Protein AF-0000000075740310 (afdb_homodimer)

Radius of gyration: 23.49 Å; Cα contacts (8 Å, |Δi|>4): 1685; chains: 2; bounding box: 53×69×49 Å

pLDDT: mean 91.01, std 8.69, range [57.66, 98.75]

Secondary structure (DSSP, 8-state):
-B-TT-EEEEEEEE---EEEHHHH------HHHHHHH---EEE--SS-HHHHHHHHHHHHHHHSTTTTS----EEEE-S---SBS-HHHHHHHHHT-TTS-EEEEEBTBTHHHHHHHHHHHHHHHSS-SEEEEEEEE--TT-S--EETTEEB--EEEEEEEESS--SEEEEEEEEEE-GGGGGGGB--S-GGGT----HHHHH-SGGGHHHHHHHHHHHHHHHHHHHT--GGGEEEEE-----HHHIIIIIIGGGT--GGGB-HHHHHHH-B-GGGHHHHHHHHHHHTT---TT-EEEEEEEETTTEEEEEEEEE-/-B-TT-EEEEEEEE---EEEHHHH------HHHHHHH---EEE--SS-HHHHHHHHHHHHHHHSTTTTS----EEEE-S---SBS-HHHHHHHHHT-TTS-EEEEEBTBTHHHHHHHHHHHHHHHSS-SEEEEEEEE--TT-S--EETTEEB--EEEEEEEESS--SEEEEEEEEEE-GGGGGGGB--S-GGGT----HHHHH-SGGGHHHHHHHHHHHHHHHHHHHT--GGGEEEEE-----HHHIIIIIIGGGT--GGGB-HHHHHHH-B-GGGHHHHHHHHHHHTT---TT-EEEEEEEETTTEEEEEEEEE-

Organism: Mycobacterium marinum (strain ATCC BAA-535 / M) (NCBI:txid216594)

Sequence (632 aa):
MLLDSIFLNSIGTFLPPRVPFETIKPHLKDEAKEMQVDIESVCVSDKPSYVMGGLAAKEALEKSTHRNEPLSPIVYAEPVCLEHLTPVCYIQRILKQDDSLAFDLDAASDSGLTAIDVVARLLSGGTCANAGLVSAASRILLVDRYQNGAVLGDGAAAVVLSKREGFARLIASNRTSFTDFEFLMRNKGSLEKFEFKHGLDEVGYGPYVGTLSRIVQAAISATLADARISIDDVSHFCPPAVYRLSLEETFIGASGIPFEKTCWSELRKNGHVGACDQILGLAHLFETNQLRPGQFVMLIGGGAGWRFTCLLIQIVMLLDSIFLNSIGTFLPPRVPFETIKPHLKDEAKEMQVDIESVCVSDKPSYVMGGLAAKEALEKSTHRNEPLSPIVYAEPVCLEHLTPVCYIQRILKQDDSLAFDLDAASDSGLTAIDVVARLLSGGTCANAGLVSAASRILLVDRYQNGAVLGDGAAAVVLSKREGFARLIASNRTSFTDFEFLMRNKGSLEKFEFKHGLDEVGYGPYVGTLSRIVQAAISATLADARISIDDVSHFCPPAVYRLSLEETFIGASGIPFEKTCWSELRKNGHVGACDQILGLAHLFETNQLRPGQFVMLIGGGAGWRFTCLLIQIV

Nearest PDB structures (foldseek):
  7vyu-assembly1_B  TM=9.110E-01  e=6.971E-31  Streptomyces sp. Tu 6176
  7eqi-assembly3_E  TM=9.080E-01  e=1.417E-30  Streptomyces antibioticus
  5tt4-assembly1_B  TM=8.668E-01  e=1.329E-30  Streptomyces peucetius
  7eqi-assembly2_D  TM=9.030E-01  e=1.047E-29  Streptomyces antibioticus
  7eqi-assembly4_H  TM=8.929E-01  e=2.271E-29  Streptomyces antibioticus

InterPro domains:
  IPR013747 Beta-ketoacyl-[acyl-carrier-protein] synthase III, C-terminal [PF08541] (224-315)
  IPR013751 Beta-ketoacyl-[acyl-carrier-protein] synthase III, N-terminal [PF08545] (103-173)
  IPR016039 Thiolase-like [G3DSA:3.40.47.10] (5-167)
  IPR016039 Thiolase-like [G3DSA:3.40.47.10] (168-315)
  IPR016039 Thiolase-like [SSF53901] (46-314)

Foldseek 3Di:
DFLPQKWFAFKFKWFADKDAPVVQDDPPVDPVVCQQQLFGTATADPDFFLVQLLRGLVVRLVSGPQVPFAAAPEEEFEADGPPDPFSQCVSCVSSVRNPYNYGYFYPWLQRQQVVVVVRSVCCSPDDGFKHKYKYWFHCNLPDHQDAQWWREHTMMMMTMMGSDDHQKAWGDKFKFADQPCLQQQDAPDDVVSPDRHGNCRVVPCVVPLVVLQVRLLVQVVVRCVSNVHALVQAQAEQEFLTGPNSCCSRHDPVNPHDPVRYLNVVSSRHIGGRNCRRVVSVVVCVVVVVDDAQHKYKYWTARRSSMIMIIIMGGD/DFLPQKWFAFKFKWFADKDAPVVQDDPPVDPVVCQQQLFGTATADPDFFLVQLLRGLVVRLVSGPQVPFAAAPEEEFEADGPPDPFSFCVSCVSSVRNPYNYGYFYPWLQRQQVVVVVRSVCCSPDDGFKHKYKYWFHCNLPDHQDAQFWREHTMMMMTMMGSDDHQKAWGDKFKFADQPCLQQQDAPDDVVSPDRHGNCRVVPCVVPLVVLQVRLLVQVVVRCVSNVHALVQAQAEQEFLTGPNSCCSRHDPVNPHDPVRYLNVVSSRHIGGRNCRRVVSVVVCVVVVVDDAQHKYKYWTARRSSMIMIIIMGGD

Solvent-accessible surface area (backbone atoms only — not comparable to full-atom values): 30256 Å² total; per-residue (Å²): 81,77,44,79,65,36,12,41,43,22,68,14,63,32,72,43,60,69,39,56,34,79,80,64,50,64,90,69,84,51,68,72,57,49,64,36,35,60,56,58,18,25,12,54,52,96,58,58,30,56,58,35,20,38,53,1,35,50,45,7,40,70,64,24,97,56,57,88,53,73,41,29,42,34,36,28,14,31,60,76,64,81,64,31,68,43,49,36,28,50,41,24,42,78,68,69,37,47,85,32,59,63,34,29,32,27,35,25,33,19,8,28,58,48,44,52,52,52,50,51,52,46,32,70,71,46,88,44,58,24,24,36,38,26,11,20,25,50,57,77,75,48,85,69,48,71,49,90,58,31,43,54,14,21,28,15,21,11,37,30,35,20,57,51,92,34,52,23,36,42,49,22,43,27,67,32,46,51,25,89,58,25,72,35,44,31,47,75,37,50,67,60,72,49,36,83,36,35,49,43,69,74,71,46,60,74,90,44,36,67,61,47,21,50,46,43,38,50,15,48,50,52,27,30,58,74,64,70,52,56,78,84,65,46,63,35,36,17,51,63,31,44,14,46,50,55,36,39,57,32,64,25,56,88,54,69,51,61,71,86,38,36,42,52,84,58,31,27,39,33,22,23,20,46,17,17,27,32,57,49,31,48,47,48,37,54,74,69,66,71,66,52,67,72,35,28,37,37,36,40,39,44,20,66,30,46,32,29,34,22,37,35,32,32,30,85,83,78,44,82,63,36,13,41,43,23,67,13,63,31,72,45,60,69,39,55,34,79,79,64,50,64,91,69,85,50,67,71,57,47,65,36,34,60,56,58,18,24,10,53,53,96,58,58,31,56,58,34,20,39,53,0,37,52,44,8,38,71,63,24,96,56,59,88,54,74,41,29,42,34,38,28,14,31,60,75,63,83,64,31,68,41,48,37,29,50,41,25,43,80,67,72,37,47,83,32,58,64,34,30,33,26,36,24,33,21,8,28,58,48,44,50,53,52,51,51,52,46,34,71,71,44,88,45,57,23,25,35,40,27,11,20,25,52,57,78,77,47,84,70,49,71,48,92,57,31,44,54,14,21,27,14,21,12,36,31,36,21,58,52,91,35,52,23,35,42,49,21,44,27,69,34,46,50,27,87,58,23,72,36,43,32,47,73,36,51,69,58,72,49,37,83,35,34,49,42,69,75,70,46,61,73,90,46,36,67,61,47,22,52,47,43,40,50,16,48,50,51,27,29,57,75,64,70,52,56,76,85,64,45,63,35,34,18,51,62,31,44,14,47,51,55,37,39,57,33,63,24,56,90,57,70,50,61,71,87,38,36,42,53,85,57,31,28,38,35,22,23,20,46,17,18,28,32,56,49,32,50,47,48,38,54,74,69,65,71,67,53,67,71,37,28,37,36,36,40,39,45,20,67,31,45,34,27,36,23,37,35,30,32,29,83

Structure (mmCIF, N/CA/C/O backbone):
data_AF-0000000075740310-model_v1
#
loop_
_entity.id
_entity.type
_entity.pdbx_description
1 polymer 'Beta-ketoacyl synthase-like protein'
#
loop_
_atom_site.group_PDB
_atom_site.id
_atom_site.type_symbol
_atom_site.label_atom_id
_atom_site.label_alt_id
_atom_site.label_comp_id
_atom_site.label_asym_id
_atom_site.label_entity_id
_atom_site.label_seq_id
_atom_site.pdbx_PDB_ins_code
_atom_site.Cartn_x
_atom_site.Cartn_y
_atom_site.Cartn_z
_atom_site.occupancy
_atom_site.B_iso_or_equiv
_atom_site.auth_seq_id
_atom_site.auth_comp_id
_atom_site.auth_asym_id
_atom_site.auth_atom_id
_atom_site.pdbx_PDB_model_num
ATOM 1 N N . MET A 1 1 ? -13.703 -15.516 2.471 1 70.81 1 MET A N 1
ATOM 2 C CA . MET A 1 1 ? -14.891 -14.711 2.221 1 70.81 1 MET A CA 1
ATOM 3 C C . MET A 1 1 ? -15.398 -14.914 0.798 1 70.81 1 MET A C 1
ATOM 5 O O . MET A 1 1 ? -14.609 -15.055 -0.135 1 70.81 1 MET A O 1
ATOM 9 N N . LEU A 1 2 ? -16.672 -15 0.823 1 57.66 2 LEU A N 1
ATOM 10 C CA . LEU A 1 2 ? -17.297 -15.055 -0.49 1 57.66 2 LEU A CA 1
ATOM 11 C C . LEU A 1 2 ? -17.375 -13.664 -1.116 1 57.66 2 LEU A C 1
ATOM 13 O O . LEU A 1 2 ? -17.734 -12.695 -0.447 1 57.66 2 LEU A O 1
ATOM 17 N N . LEU A 1 3 ? -16.672 -13.539 -2.189 1 69.81 3 LEU A N 1
ATOM 18 C CA . LEU A 1 3 ? -16.781 -12.305 -2.961 1 69.81 3 LEU A CA 1
ATOM 19 C C . LEU A 1 3 ? -17.766 -12.477 -4.121 1 69.81 3 LEU A C 1
ATOM 21 O O . LEU A 1 3 ? -17.516 -13.258 -5.035 1 69.81 3 LEU A O 1
ATOM 25 N N . ASP A 1 4 ? -18.922 -12.047 -3.904 1 73.38 4 ASP A N 1
ATOM 26 C CA . ASP A 1 4 ? -19.953 -12.25 -4.934 1 73.38 4 ASP A CA 1
ATOM 27 C C . ASP A 1 4 ? -19.859 -11.172 -6.008 1 73.38 4 ASP A C 1
ATOM 29 O O . ASP A 1 4 ? -19.625 -10 -5.703 1 73.38 4 ASP A O 1
ATOM 33 N N . SER A 1 5 ? -19.797 -11.594 -7.262 1 85.06 5 SER A N 1
ATOM 34 C CA . SER A 1 5 ? -20.062 -10.758 -8.43 1 85.06 5 SER A CA 1
ATOM 35 C C . SER A 1 5 ? -18.812 -9.969 -8.836 1 85.06 5 SER A C 1
ATOM 37 O O . SER A 1 5 ? -18.922 -8.812 -9.242 1 85.06 5 SER A O 1
ATOM 39 N N . ILE A 1 6 ? -17.641 -10.5 -8.469 1 96.31 6 ILE A N 1
ATOM 40 C CA . ILE A 1 6 ? -16.422 -9.883 -8.977 1 96.31 6 ILE A CA 1
ATOM 41 C C . ILE A 1 6 ? -15.75 -10.82 -9.977 1 96.31 6 ILE A C 1
ATOM 43 O O . ILE A 1 6 ? -15.625 -12.023 -9.727 1 96.31 6 ILE A O 1
ATOM 47 N N . PHE A 1 7 ? -15.344 -10.25 -11.07 1 97.69 7 PHE A N 1
ATOM 48 C CA . PHE A 1 7 ? -14.75 -11.047 -12.148 1 97.69 7 PHE A CA 1
ATOM 49 C C . PHE A 1 7 ? -13.367 -10.516 -12.508 1 97.69 7 PHE A C 1
ATOM 51 O O . PHE A 1 7 ? -13.094 -9.328 -12.352 1 97.69 7 PHE A O 1
ATOM 58 N N . LEU A 1 8 ? -12.531 -11.445 -12.875 1 98.19 8 LEU A N 1
ATOM 59 C CA . LEU A 1 8 ? -11.375 -11.062 -13.68 1 98.19 8 LEU A CA 1
ATOM 60 C C . LEU A 1 8 ? -11.766 -10.875 -15.141 1 98.19 8 LEU A C 1
ATOM 62 O O . LEU A 1 8 ? -12.242 -11.812 -15.781 1 98.19 8 LEU A O 1
ATOM 66 N N . ASN A 1 9 ? -11.555 -9.695 -15.586 1 98.31 9 ASN A N 1
ATOM 67 C CA . ASN A 1 9 ? -12.008 -9.359 -16.938 1 98.31 9 ASN A CA 1
ATOM 68 C C . ASN A 1 9 ? -10.891 -9.539 -17.953 1 98.31 9 ASN A C 1
ATOM 70 O O . ASN A 1 9 ? -11.125 -10.062 -19.047 1 98.31 9 ASN A O 1
ATOM 74 N N . SER A 1 10 ? -9.75 -9.094 -17.641 1 98.44 10 SER A N 1
ATOM 75 C CA . SER A 1 10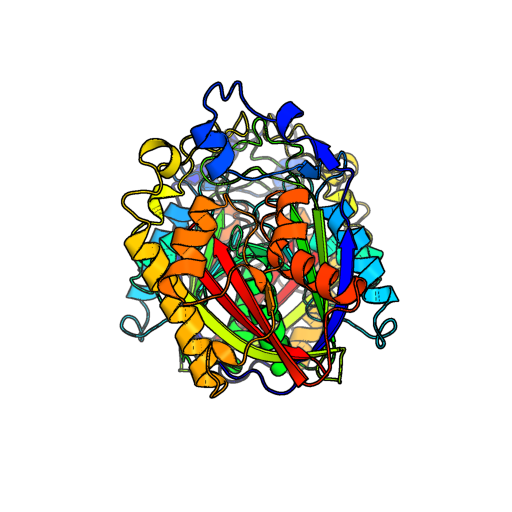 ? -8.609 -9.219 -18.531 1 98.44 10 SER A CA 1
ATOM 76 C C . SER A 1 10 ? -7.297 -9.266 -17.766 1 98.44 10 SER A C 1
ATOM 78 O O . SER A 1 10 ? -7.246 -8.875 -16.594 1 98.44 10 SER A O 1
ATOM 80 N N . ILE A 1 11 ? -6.27 -9.805 -18.453 1 98.44 11 ILE A N 1
ATOM 81 C CA . ILE A 1 11 ? -4.926 -9.898 -17.891 1 98.44 11 ILE A CA 1
ATOM 82 C C . ILE A 1 11 ? -3.904 -9.406 -18.906 1 98.44 11 ILE A C 1
ATOM 84 O O . ILE A 1 11 ? -4.027 -9.68 -20.109 1 98.44 11 ILE A O 1
ATOM 88 N N . GLY A 1 12 ? -3.014 -8.57 -18.438 1 98.69 12 GLY A N 1
ATOM 89 C CA . GLY A 1 12 ? -1.83 -8.18 -19.188 1 98.69 12 GLY A CA 1
ATOM 90 C C . GLY A 1 12 ? -0.534 -8.516 -18.469 1 98.69 12 GLY A C 1
ATOM 91 O O . GLY A 1 12 ? -0.492 -8.555 -17.25 1 98.69 12 GLY A O 1
ATOM 92 N N . THR A 1 13 ? 0.539 -8.844 -19.297 1 98.62 13 THR A N 1
ATOM 93 C CA . THR A 1 13 ? 1.819 -9.195 -18.688 1 98.62 13 THR A CA 1
ATOM 94 C C . THR A 1 13 ? 2.971 -8.531 -19.438 1 98.62 13 THR A C 1
ATOM 96 O O . THR A 1 13 ? 2.807 -8.086 -20.578 1 98.62 13 THR A O 1
ATOM 99 N N . PHE A 1 14 ? 4.012 -8.352 -18.781 1 98.56 14 PHE A N 1
ATOM 100 C CA . PHE A 1 14 ? 5.305 -8.008 -19.359 1 98.56 14 PHE A CA 1
ATOM 101 C C . PHE A 1 14 ? 6.418 -8.844 -18.75 1 98.56 14 PHE A C 1
ATOM 103 O O . PHE A 1 14 ? 6.707 -8.727 -17.562 1 98.56 14 PHE A O 1
ATOM 110 N N . LEU A 1 15 ? 7.023 -9.648 -19.562 1 98.06 15 LEU A N 1
ATOM 111 C CA . LEU A 1 15 ? 8.188 -10.445 -19.188 1 98.06 15 LEU A CA 1
ATOM 112 C C . LEU A 1 15 ? 9.391 -10.094 -20.047 1 98.06 15 LEU A C 1
ATOM 114 O O . LEU A 1 15 ? 9.359 -10.242 -21.266 1 98.06 15 LEU A O 1
ATOM 118 N N . PRO A 1 16 ? 10.43 -9.672 -19.391 1 97.69 16 PRO A N 1
ATOM 119 C CA . PRO A 1 16 ? 11.664 -9.398 -20.125 1 97.69 16 PRO A CA 1
ATOM 120 C C . PRO A 1 16 ? 12.344 -10.664 -20.625 1 97.69 16 PRO A C 1
ATOM 122 O O . PRO A 1 16 ? 11.875 -11.773 -20.375 1 97.69 16 PRO A O 1
ATOM 125 N N . PRO A 1 17 ? 13.469 -10.492 -21.359 1 96.81 17 PRO A N 1
ATOM 126 C CA . PRO A 1 17 ? 14.172 -11.672 -21.859 1 96.81 17 PRO A CA 1
ATOM 127 C C . PRO A 1 17 ? 14.648 -12.594 -20.75 1 96.81 17 PRO A C 1
ATOM 129 O O . PRO A 1 17 ? 14.992 -12.133 -19.656 1 96.81 17 PRO A O 1
ATOM 132 N N . ARG A 1 18 ? 14.68 -13.875 -21.062 1 97 18 ARG A N 1
ATOM 133 C CA . ARG A 1 18 ? 15.133 -14.906 -20.141 1 97 18 ARG A CA 1
ATOM 134 C C . ARG A 1 18 ? 16.625 -15.148 -20.281 1 97 18 ARG A C 1
ATOM 136 O O . ARG A 1 18 ? 17.172 -15.141 -21.391 1 97 18 ARG A O 1
ATOM 143 N N . VAL A 1 19 ? 17.234 -15.297 -19.109 1 95 19 VAL A N 1
ATOM 144 C CA . VAL A 1 19 ? 18.641 -15.703 -19.062 1 95 19 VAL A CA 1
ATOM 145 C C . VAL A 1 19 ? 18.766 -17.078 -18.406 1 95 19 VAL A C 1
ATOM 147 O O . VAL A 1 19 ? 18.062 -17.359 -17.422 1 95 19 VAL A O 1
ATOM 150 N N . PRO A 1 20 ? 19.703 -17.891 -18.922 1 94.12 20 PRO A N 1
ATOM 151 C CA . PRO A 1 20 ? 19.875 -19.219 -18.312 1 94.12 20 PRO A CA 1
ATOM 152 C C . PRO A 1 20 ? 20.297 -19.141 -16.844 1 94.12 20 PRO A C 1
ATOM 154 O O . PRO A 1 20 ? 21.109 -18.281 -16.469 1 94.12 20 PRO A O 1
ATOM 157 N N . PHE A 1 21 ? 19.703 -20.031 -16.078 1 90.62 21 PHE A N 1
ATOM 158 C CA . PHE A 1 21 ? 20.031 -20.094 -14.656 1 90.62 21 PHE A CA 1
ATOM 159 C C . PHE A 1 21 ? 21.531 -20.141 -14.445 1 90.62 21 PHE A C 1
ATOM 161 O O . PHE A 1 21 ? 22.047 -19.531 -13.5 1 90.62 21 PHE A O 1
ATOM 168 N N . GLU A 1 22 ? 22.281 -20.75 -15.258 1 86.31 22 GLU A N 1
ATOM 169 C CA . GLU A 1 22 ? 23.734 -20.953 -15.148 1 86.31 22 GLU A CA 1
ATOM 170 C C . GLU A 1 22 ? 24.453 -19.609 -15.133 1 86.31 22 GLU A C 1
ATOM 172 O O . GLU A 1 22 ? 25.547 -19.5 -14.555 1 86.31 22 GLU A O 1
ATOM 177 N N . THR A 1 23 ? 23.875 -18.609 -15.688 1 84.44 23 THR A N 1
ATOM 178 C CA . THR A 1 23 ? 24.516 -17.297 -15.797 1 84.44 23 THR A CA 1
ATOM 179 C C . THR A 1 23 ? 24.391 -16.531 -14.484 1 84.44 23 THR A C 1
ATOM 181 O O . THR A 1 23 ? 25.141 -15.57 -14.25 1 84.44 23 THR A O 1
ATOM 184 N N . ILE A 1 24 ? 23.391 -16.875 -13.711 1 78.5 24 ILE A N 1
ATOM 185 C CA . ILE A 1 24 ? 23.125 -16.125 -12.492 1 78.5 24 ILE A CA 1
ATOM 186 C C . ILE A 1 24 ? 23.594 -16.922 -11.281 1 78.5 24 ILE A C 1
ATOM 188 O O . ILE A 1 24 ? 23.75 -16.359 -10.188 1 78.5 24 ILE A O 1
ATOM 192 N N . LYS A 1 25 ? 23.781 -18.188 -11.422 1 74 25 LYS A N 1
ATOM 193 C CA . LYS A 1 25 ? 24.062 -19.109 -10.32 1 74 25 LYS A CA 1
ATOM 194 C C . LYS A 1 25 ? 25.422 -18.828 -9.695 1 74 25 LYS A C 1
ATOM 196 O O . LYS A 1 25 ? 26.406 -18.578 -10.414 1 74 25 LYS A O 1
ATOM 201 N N . PRO A 1 26 ? 25.203 -18.656 -8.367 1 66.19 26 PRO A N 1
ATOM 202 C CA . PRO A 1 26 ? 26.562 -18.719 -7.805 1 66.19 26 PRO A CA 1
ATOM 203 C C . PRO A 1 26 ? 27.266 -20.031 -8.102 1 66.19 26 PRO A C 1
ATOM 205 O O . PRO A 1 26 ? 26.641 -20.984 -8.594 1 66.19 26 PRO A O 1
ATOM 208 N N . HIS A 1 27 ? 28.547 -20.062 -7.953 1 59.75 27 HIS A N 1
ATOM 209 C CA . HIS A 1 27 ? 29.344 -21.266 -8.102 1 59.75 27 HIS A CA 1
ATOM 210 C C . HIS A 1 27 ? 28.781 -22.422 -7.277 1 59.75 27 HIS A C 1
ATOM 212 O O . HIS A 1 27 ? 29.328 -22.766 -6.223 1 59.75 27 HIS A O 1
ATOM 218 N N . LEU A 1 28 ? 27.531 -22.562 -7.48 1 61.19 28 LEU A N 1
ATOM 219 C CA . LEU A 1 28 ? 26.906 -23.703 -6.82 1 61.19 28 LEU A CA 1
ATOM 220 C C . LEU A 1 28 ? 27.484 -25.016 -7.336 1 61.19 28 LEU A C 1
ATOM 222 O O . LEU A 1 28 ? 27.391 -25.312 -8.523 1 61.19 28 LEU A O 1
ATOM 226 N N . LYS A 1 29 ? 28.625 -25.469 -6.789 1 59.38 29 LYS A N 1
ATOM 227 C CA . LYS A 1 29 ? 29.359 -26.672 -7.18 1 59.38 29 LYS A CA 1
ATOM 228 C C . LYS A 1 29 ? 28.562 -27.922 -6.84 1 59.38 29 LYS A C 1
ATOM 230 O O . LYS A 1 29 ? 28.953 -29.031 -7.223 1 59.38 29 LYS A O 1
ATOM 235 N N . ASP A 1 30 ? 27.328 -27.781 -6.199 1 66.88 30 ASP A N 1
ATOM 236 C CA . ASP A 1 30 ? 26.719 -29.016 -5.707 1 66.88 30 ASP A CA 1
ATOM 237 C C . ASP A 1 30 ? 25.469 -29.375 -6.52 1 66.88 30 ASP A C 1
ATOM 239 O O . ASP A 1 30 ? 24.516 -28.594 -6.57 1 66.88 30 ASP A O 1
ATOM 243 N N . GLU A 1 31 ? 25.469 -30.5 -7.219 1 64.62 31 GLU A N 1
ATOM 244 C CA . GLU A 1 31 ? 24.406 -31.047 -8.055 1 64.62 31 GLU A CA 1
ATOM 245 C C . GLU A 1 31 ? 23.109 -31.234 -7.25 1 64.62 31 GLU A C 1
ATOM 247 O O . GLU A 1 31 ? 22.016 -31 -7.766 1 64.62 31 GLU A O 1
ATOM 252 N N . ALA A 1 32 ? 23.203 -31.656 -6.109 1 69.69 32 ALA A N 1
ATOM 253 C CA . ALA A 1 32 ? 22.047 -31.875 -5.254 1 69.69 32 ALA A CA 1
ATOM 254 C C . ALA A 1 32 ? 21.281 -30.578 -5.016 1 69.69 32 ALA A C 1
ATOM 256 O O . ALA A 1 32 ? 20.047 -30.562 -5.027 1 69.69 32 ALA A O 1
ATOM 257 N N . LYS A 1 33 ? 21.938 -29.625 -4.914 1 76.31 33 LYS A N 1
ATOM 258 C CA . LYS A 1 33 ? 21.312 -28.312 -4.703 1 76.31 33 LYS A CA 1
ATOM 259 C C . LYS A 1 33 ? 20.625 -27.828 -5.973 1 76.31 33 LYS A C 1
ATOM 261 O O . LYS A 1 33 ? 19.562 -27.203 -5.902 1 76.31 33 LYS A O 1
ATOM 266 N N . GLU A 1 34 ? 21.172 -28.25 -7.008 1 76.31 34 GLU A N 1
ATOM 267 C CA . GLU A 1 34 ? 20.578 -27.844 -8.273 1 76.31 34 GLU A CA 1
ATOM 268 C C . GLU A 1 34 ? 19.203 -28.484 -8.484 1 76.31 34 GLU A C 1
ATOM 270 O O . GLU A 1 34 ? 18.297 -27.859 -9 1 76.31 34 GLU A O 1
ATOM 275 N N . MET A 1 35 ? 19.125 -29.688 -8.117 1 75.69 35 MET A N 1
ATOM 276 C CA . MET A 1 35 ? 17.859 -30.391 -8.242 1 75.69 35 MET A CA 1
ATOM 277 C C . MET A 1 35 ? 16.812 -29.797 -7.297 1 75.69 35 MET A C 1
ATOM 279 O O . MET A 1 35 ? 15.625 -29.781 -7.621 1 75.69 35 MET A O 1
ATOM 283 N N . GLN A 1 36 ? 17.25 -29.328 -6.27 1 83.5 36 GLN A N 1
ATOM 284 C CA . GLN A 1 36 ? 16.344 -28.719 -5.293 1 83.5 36 GLN A CA 1
ATOM 285 C C . GLN A 1 36 ? 15.859 -27.359 -5.766 1 83.5 36 GLN A C 1
ATOM 287 O O . GLN A 1 36 ? 14.734 -26.953 -5.453 1 83.5 36 GLN A O 1
ATOM 292 N N . VAL A 1 37 ? 16.594 -26.75 -6.547 1 86.75 37 VAL A N 1
ATOM 293 C CA . VAL A 1 37 ? 16.25 -25.438 -7.074 1 86.75 37 VAL A CA 1
ATOM 294 C C . VAL A 1 37 ? 15.336 -25.578 -8.289 1 86.75 37 VAL A C 1
ATOM 296 O O . VAL A 1 37 ? 14.242 -25 -8.32 1 86.75 37 VAL A O 1
ATOM 299 N N . ASP A 1 38 ? 15.695 -26.391 -9.375 1 91.94 38 ASP A N 1
ATOM 300 C CA . ASP A 1 38 ? 14.961 -26.75 -10.586 1 91.94 38 ASP A CA 1
ATOM 301 C C . ASP A 1 38 ? 14.5 -25.516 -11.336 1 91.94 38 ASP A C 1
ATOM 303 O O . ASP A 1 38 ? 13.352 -25.438 -11.773 1 91.94 38 ASP A O 1
ATOM 307 N N . ILE A 1 39 ? 15.305 -24.516 -11.359 1 92.69 39 ILE A N 1
ATOM 308 C CA . ILE A 1 39 ? 15.055 -23.312 -12.156 1 92.69 39 ILE A CA 1
ATOM 309 C C . ILE A 1 39 ? 15.82 -23.406 -13.469 1 92.69 39 ILE A C 1
ATOM 311 O O . ILE A 1 39 ? 17 -23.75 -13.492 1 92.69 39 ILE A O 1
ATOM 315 N N . GLU A 1 40 ? 15.109 -23.109 -14.484 1 93.94 40 GLU A N 1
ATOM 316 C CA . GLU A 1 40 ? 15.695 -23.219 -15.82 1 93.94 40 GLU A CA 1
ATOM 317 C C . GLU A 1 40 ? 16.281 -21.875 -16.266 1 93.94 40 GLU A C 1
ATOM 319 O O . GLU A 1 40 ? 17.375 -21.844 -16.828 1 93.94 40 GLU A O 1
ATOM 324 N N . SER A 1 41 ? 15.555 -20.859 -16.109 1 95.81 41 SER A N 1
ATOM 325 C CA . SER A 1 41 ? 15.953 -19.516 -16.531 1 95.81 41 SER A CA 1
ATOM 326 C C . SER A 1 41 ? 15.312 -18.453 -15.633 1 95.81 41 SER A C 1
ATOM 328 O O . SER A 1 41 ? 14.492 -18.766 -14.773 1 95.81 41 SER A O 1
ATOM 330 N N . VAL A 1 42 ? 15.773 -17.234 -15.844 1 95.5 42 VAL A N 1
ATOM 331 C CA . VAL A 1 42 ? 15.273 -16.109 -15.078 1 95.5 42 VAL A CA 1
ATOM 332 C C . VAL A 1 42 ? 15.055 -14.906 -15.992 1 95.5 42 VAL A C 1
ATOM 334 O O . VAL A 1 42 ? 15.898 -14.617 -16.844 1 95.5 42 VAL A O 1
ATOM 337 N N . CYS A 1 43 ? 13.875 -14.289 -15.844 1 97 43 CYS A N 1
ATOM 338 C CA . CYS A 1 43 ? 13.625 -13.062 -16.594 1 97 43 CYS A CA 1
ATOM 339 C C . CYS A 1 43 ? 14.414 -11.898 -16.016 1 97 43 CYS A C 1
ATOM 341 O O . CYS A 1 43 ? 14.328 -11.609 -14.82 1 97 43 CYS A O 1
ATOM 343 N N . VAL A 1 44 ? 15.148 -11.195 -16.891 1 95.12 44 VAL A N 1
ATOM 344 C CA . VAL A 1 44 ? 16 -10.102 -16.453 1 95.12 44 VAL A CA 1
ATOM 345 C C . VAL A 1 44 ? 15.719 -8.852 -17.281 1 95.12 44 VAL A C 1
ATOM 347 O O . VAL A 1 44 ? 15.766 -8.891 -18.516 1 95.12 44 VAL A O 1
ATOM 350 N N . SER A 1 45 ? 15.453 -7.77 -16.547 1 94.38 45 SER A N 1
ATOM 351 C CA . SER A 1 45 ? 15.047 -6.551 -17.234 1 94.38 45 SER A CA 1
ATOM 352 C C . SER A 1 45 ? 16.078 -5.445 -17.062 1 94.38 45 SER A C 1
ATOM 354 O O . SER A 1 45 ? 16.875 -5.469 -16.109 1 94.38 45 SER A O 1
ATOM 356 N N . ASP A 1 46 ? 16.062 -4.504 -18.016 1 91.69 46 ASP A N 1
ATOM 357 C CA . ASP A 1 46 ? 16.797 -3.256 -17.875 1 91.69 46 ASP A CA 1
ATOM 358 C C . ASP A 1 46 ? 15.859 -2.096 -17.547 1 91.69 46 ASP A C 1
ATOM 360 O O . ASP A 1 46 ? 16.297 -0.949 -17.438 1 91.69 46 ASP A O 1
ATOM 364 N N . LYS A 1 47 ? 14.57 -2.396 -17.328 1 91.5 47 LYS A N 1
ATOM 365 C CA . LYS A 1 47 ? 13.555 -1.386 -17.047 1 91.5 47 LYS A CA 1
ATOM 366 C C . LYS A 1 47 ? 13.164 -1.397 -15.578 1 91.5 47 LYS A C 1
ATOM 368 O O . LYS A 1 47 ? 13.102 -2.459 -14.953 1 91.5 47 LYS A O 1
ATOM 373 N N . PRO A 1 48 ? 12.844 -0.216 -15.055 1 92 48 PRO A N 1
ATOM 374 C CA . PRO A 1 48 ? 12.281 -0.212 -13.695 1 92 48 PRO A CA 1
ATOM 375 C C . PRO A 1 48 ? 10.906 -0.865 -13.625 1 92 48 PRO A C 1
ATOM 377 O O . PRO A 1 48 ? 10.234 -1.013 -14.648 1 92 48 PRO A O 1
ATOM 380 N N . SER A 1 49 ? 10.578 -1.241 -12.477 1 94.12 49 SER A N 1
ATOM 381 C CA . SER A 1 49 ? 9.352 -2.004 -12.258 1 94.12 49 SER A CA 1
ATOM 382 C C . SER A 1 49 ? 8.125 -1.228 -12.734 1 94.12 49 SER A C 1
ATOM 384 O O . SER A 1 49 ? 7.207 -1.803 -13.32 1 94.12 49 SER A O 1
ATOM 386 N N . TYR A 1 50 ? 8.047 0.09 -12.492 1 94.62 50 TYR A N 1
ATOM 387 C CA . TYR A 1 50 ? 6.844 0.849 -12.82 1 94.62 50 TYR A CA 1
ATOM 388 C C . TYR A 1 50 ? 6.648 0.931 -14.336 1 94.62 50 TYR A C 1
ATOM 390 O O . TYR A 1 50 ? 5.516 0.976 -14.812 1 94.62 50 TYR A O 1
ATOM 398 N N . VAL A 1 51 ? 7.746 0.906 -15.094 1 95.75 51 VAL A N 1
ATOM 399 C CA . VAL A 1 51 ? 7.648 0.905 -16.547 1 95.75 51 VAL A CA 1
ATOM 400 C C . VAL A 1 51 ? 7.082 -0.429 -17.031 1 95.75 51 VAL A C 1
ATOM 402 O O . VAL A 1 51 ? 6.172 -0.462 -17.859 1 95.75 51 VAL A O 1
ATOM 405 N N . MET A 1 52 ? 7.598 -1.522 -16.469 1 97.5 52 MET A N 1
ATOM 406 C CA . MET A 1 52 ? 7.062 -2.836 -16.812 1 97.5 52 MET A CA 1
ATOM 407 C C . MET A 1 52 ? 5.594 -2.945 -16.422 1 97.5 52 MET A C 1
ATOM 409 O O . MET A 1 52 ? 4.785 -3.49 -17.188 1 97.5 52 MET A O 1
ATOM 413 N N . GLY A 1 53 ? 5.316 -2.428 -15.25 1 98 53 GLY A N 1
ATOM 414 C CA . GLY A 1 53 ? 3.932 -2.4 -14.805 1 98 53 GLY A CA 1
ATOM 415 C C . GLY A 1 53 ? 3.016 -1.64 -15.75 1 98 53 GLY A C 1
ATOM 416 O O . GLY A 1 53 ? 1.894 -2.074 -16.016 1 98 53 GLY A O 1
ATOM 417 N N . GLY A 1 54 ? 3.512 -0.477 -16.234 1 97.88 54 GLY A N 1
ATOM 418 C CA . GLY A 1 54 ? 2.74 0.301 -17.188 1 97.88 54 GLY A CA 1
ATOM 419 C C . GLY A 1 54 ? 2.443 -0.454 -18.469 1 97.88 54 GLY A C 1
ATOM 420 O O . GLY A 1 54 ? 1.33 -0.382 -19 1 97.88 54 GLY A O 1
ATOM 421 N N . LEU A 1 55 ? 3.406 -1.165 -18.938 1 98.5 55 LEU A N 1
ATOM 422 C CA . LEU A 1 55 ? 3.238 -1.95 -20.156 1 98.5 55 LEU A CA 1
ATOM 423 C C . LEU A 1 55 ? 2.219 -3.064 -19.953 1 98.5 55 LEU A C 1
ATOM 425 O O . LEU A 1 55 ? 1.357 -3.291 -20.812 1 98.5 55 LEU A O 1
ATOM 429 N N . ALA A 1 56 ? 2.299 -3.742 -18.844 1 98.75 56 ALA A N 1
ATOM 430 C CA . ALA A 1 56 ? 1.329 -4.785 -18.516 1 98.75 56 ALA A CA 1
ATOM 431 C C . ALA A 1 56 ? -0.074 -4.203 -18.375 1 98.75 56 ALA A C 1
ATOM 433 O O . ALA A 1 56 ? -1.051 -4.797 -18.828 1 98.75 56 ALA A O 1
ATOM 434 N N . ALA A 1 57 ? -0.164 -3.07 -17.734 1 98.62 57 ALA A N 1
ATOM 435 C CA . ALA A 1 57 ? -1.448 -2.41 -17.516 1 98.62 57 ALA A CA 1
ATOM 436 C C . ALA A 1 57 ? -2.098 -2.016 -18.844 1 98.62 57 ALA A C 1
ATOM 438 O O . ALA A 1 57 ? -3.303 -2.193 -19.031 1 98.62 57 ALA A O 1
ATOM 439 N N . LYS A 1 58 ? -1.31 -1.468 -19.703 1 98.44 58 LYS A N 1
ATOM 440 C CA . LYS A 1 58 ? -1.821 -1.097 -21.016 1 98.44 58 LYS A CA 1
ATOM 441 C C . LYS A 1 58 ? -2.371 -2.312 -21.75 1 98.44 58 LYS A C 1
ATOM 443 O O . LYS A 1 58 ? -3.436 -2.24 -22.375 1 98.44 58 LYS A O 1
ATOM 448 N N . GLU A 1 59 ? -1.646 -3.373 -21.688 1 98.69 59 GLU A N 1
ATOM 449 C CA . GLU A 1 59 ? -2.098 -4.59 -22.344 1 98.69 59 GLU A CA 1
ATOM 450 C C . GLU A 1 59 ? -3.41 -5.09 -21.75 1 98.69 59 GLU A C 1
ATOM 452 O O . GLU A 1 59 ? -4.328 -5.465 -22.484 1 98.69 59 GLU A O 1
ATOM 457 N N . ALA A 1 60 ? -3.477 -5.148 -20.453 1 98.56 60 ALA A N 1
ATOM 458 C CA . ALA A 1 60 ? -4.695 -5.602 -19.781 1 98.56 60 ALA A CA 1
ATOM 459 C C . ALA A 1 60 ? -5.895 -4.75 -20.203 1 98.56 60 ALA A C 1
ATOM 461 O O . ALA A 1 60 ? -6.969 -5.281 -20.484 1 98.56 60 ALA A O 1
ATOM 462 N N . LEU A 1 61 ? -5.652 -3.441 -20.172 1 98.25 61 LEU A N 1
ATOM 463 C CA . LEU A 1 61 ? -6.746 -2.535 -20.516 1 98.25 61 LEU A CA 1
ATOM 464 C C . LEU A 1 61 ? -7.172 -2.715 -21.969 1 98.25 61 LEU A C 1
ATOM 466 O O . LEU A 1 61 ? -8.367 -2.701 -22.266 1 98.25 61 LEU A O 1
ATOM 470 N N . GLU A 1 62 ? -6.223 -2.873 -22.859 1 97.94 62 GLU A N 1
ATOM 471 C CA . GLU A 1 62 ? -6.516 -3.084 -24.266 1 97.94 62 GLU A CA 1
ATOM 472 C C . GLU A 1 62 ? -7.332 -4.355 -24.484 1 97.94 62 GLU A C 1
ATOM 474 O O . GLU A 1 62 ? -8.195 -4.406 -25.359 1 97.94 62 GLU A O 1
ATOM 479 N N . LYS A 1 63 ? -7.105 -5.355 -23.688 1 97.75 63 LYS A N 1
ATOM 480 C CA . LYS A 1 63 ? -7.789 -6.641 -23.797 1 97.75 63 LYS A CA 1
ATOM 481 C C . LYS A 1 63 ? -9.148 -6.605 -23.109 1 97.75 63 LYS A C 1
ATOM 483 O O . LYS A 1 63 ? -9.984 -7.488 -23.312 1 97.75 63 LYS A O 1
ATOM 488 N N . SER A 1 64 ? -9.352 -5.613 -22.312 1 97.81 64 SER A N 1
ATOM 489 C CA . SER A 1 64 ? -10.555 -5.543 -21.5 1 97.81 64 SER A CA 1
ATOM 490 C C . SER A 1 64 ? -11.773 -5.168 -22.328 1 97.81 64 SER A C 1
ATOM 492 O O . SER A 1 64 ? -11.688 -4.316 -23.219 1 97.81 64 SER A O 1
ATOM 494 N N . THR A 1 65 ? -12.938 -5.68 -22.047 1 97.12 65 THR A N 1
ATOM 495 C CA . THR A 1 65 ? -14.195 -5.301 -22.672 1 97.12 65 THR A CA 1
ATOM 496 C C . THR A 1 65 ? -14.68 -3.951 -22.156 1 97.12 65 THR A C 1
ATOM 498 O O . THR A 1 65 ? -15.648 -3.389 -22.656 1 97.12 65 THR A O 1
ATOM 501 N N . HIS A 1 66 ? -13.969 -3.404 -21.172 1 95.81 66 HIS A N 1
ATOM 502 C CA . HIS A 1 66 ? -14.344 -2.139 -20.547 1 95.81 66 HIS A CA 1
ATOM 503 C C . HIS A 1 66 ? -13.258 -1.087 -20.75 1 95.81 66 HIS A C 1
ATOM 505 O O . HIS A 1 66 ? -13.062 -0.213 -19.906 1 95.81 66 HIS A O 1
ATOM 511 N N . ARG A 1 67 ? -12.539 -1.181 -21.812 1 94.06 67 ARG A N 1
ATOM 512 C CA . ARG A 1 67 ? -11.312 -0.425 -22.016 1 94.06 67 ARG A CA 1
ATOM 513 C C . ARG A 1 67 ? -11.586 1.074 -22.047 1 94.06 67 ARG A C 1
ATOM 515 O O . ARG A 1 67 ? -10.688 1.88 -21.797 1 94.06 67 ARG A O 1
ATOM 522 N N . ASN A 1 68 ? -12.828 1.482 -22.219 1 95.06 68 ASN A N 1
ATOM 523 C CA . ASN A 1 68 ? -13.141 2.904 -22.297 1 95.06 68 ASN A CA 1
ATOM 524 C C . ASN A 1 68 ? -13.875 3.393 -21.062 1 95.06 68 ASN A C 1
ATOM 526 O O . ASN A 1 68 ? -14.43 4.496 -21.062 1 95.06 68 ASN A O 1
ATOM 530 N N . GLU A 1 69 ? -13.867 2.623 -20.078 1 96.56 69 GLU A N 1
ATOM 531 C CA . GLU A 1 69 ? -14.578 2.967 -18.844 1 96.56 69 GLU A CA 1
ATOM 532 C C . GLU A 1 69 ? -13.609 3.316 -17.719 1 96.56 69 GLU A C 1
ATOM 534 O O . GLU A 1 69 ? -12.445 2.912 -17.75 1 96.56 69 GLU A O 1
ATOM 539 N N . PRO A 1 70 ? -14.078 4.035 -16.719 1 96.06 70 PRO A N 1
ATOM 540 C CA . PRO A 1 70 ? -13.227 4.371 -15.578 1 96.06 70 PRO A CA 1
ATOM 541 C C . PRO A 1 70 ? -12.844 3.146 -14.75 1 96.06 70 PRO A C 1
ATOM 543 O O . PRO A 1 70 ? -13.641 2.223 -14.594 1 96.06 70 PRO A O 1
ATOM 546 N N . LEU A 1 71 ? -11.648 3.205 -14.258 1 97 71 LEU A N 1
ATOM 547 C CA . LEU A 1 71 ? -11.156 2.217 -13.305 1 97 71 LEU A CA 1
ATOM 548 C C . LEU A 1 71 ? -10.977 2.834 -11.922 1 97 71 LEU A C 1
ATOM 550 O O . LEU A 1 71 ? -10.289 3.85 -11.773 1 97 71 LEU A O 1
ATOM 554 N N . SER A 1 72 ? -11.562 2.213 -10.93 1 96.06 72 SER A N 1
ATOM 555 C CA . SER A 1 72 ? -11.375 2.607 -9.539 1 96.06 72 SER A CA 1
ATOM 556 C C . SER A 1 72 ? -11.805 1.499 -8.586 1 96.06 72 SER A C 1
ATOM 558 O O . SER A 1 72 ? -12.922 0.988 -8.688 1 96.06 72 SER A O 1
ATOM 560 N N . PRO A 1 73 ? -10.891 1.135 -7.812 1 96.75 73 PRO A N 1
ATOM 561 C CA . PRO A 1 73 ? -9.547 1.672 -7.555 1 96.75 73 PRO A CA 1
ATOM 562 C C . PRO A 1 73 ? -8.5 1.136 -8.531 1 96.75 73 PRO A C 1
ATOM 564 O O . PRO A 1 73 ? -8.758 0.156 -9.234 1 96.75 73 PRO A O 1
ATOM 567 N N . ILE A 1 74 ? -7.406 1.793 -8.625 1 97.56 74 ILE A N 1
ATOM 568 C CA . ILE A 1 74 ? -6.191 1.3 -9.258 1 97.56 74 ILE A CA 1
ATOM 569 C C . ILE A 1 74 ? -5.102 1.101 -8.211 1 97.56 74 ILE A C 1
ATOM 571 O O . ILE A 1 74 ? -4.691 2.053 -7.543 1 97.56 74 ILE A O 1
ATOM 575 N N . VAL A 1 75 ? -4.645 -0.129 -8.086 1 98 75 VAL A N 1
ATOM 576 C CA . VAL A 1 75 ? -3.654 -0.459 -7.066 1 98 75 VAL A CA 1
ATOM 577 C C . VAL A 1 75 ? -2.375 -0.964 -7.73 1 98 75 VAL A C 1
ATOM 579 O O . VAL A 1 75 ? -2.43 -1.778 -8.656 1 98 75 VAL A O 1
ATOM 582 N N . TYR A 1 76 ? -1.263 -0.412 -7.367 1 97.62 76 TYR A N 1
ATOM 583 C CA . TYR A 1 76 ? 0.053 -0.9 -7.762 1 97.62 76 TYR A CA 1
ATOM 584 C C . TYR A 1 76 ? 0.682 -1.736 -6.652 1 97.62 76 TYR A C 1
ATOM 586 O O . TYR A 1 76 ? 1.003 -1.217 -5.582 1 97.62 76 TYR A O 1
ATOM 594 N N . ALA A 1 77 ? 0.871 -3.033 -6.914 1 97 77 ALA A N 1
ATOM 595 C CA . ALA A 1 77 ? 1.315 -3.984 -5.898 1 97 77 ALA A CA 1
ATOM 596 C C . ALA A 1 77 ? 2.775 -4.371 -6.109 1 97 77 ALA A C 1
ATOM 598 O O . ALA A 1 77 ? 3.098 -5.117 -7.039 1 97 77 ALA A O 1
ATOM 599 N N . GLU A 1 78 ? 3.639 -3.943 -5.242 1 92.62 78 GLU A N 1
ATOM 600 C CA . GLU A 1 78 ? 5.062 -4.254 -5.262 1 92.62 78 GLU A CA 1
ATOM 601 C C . GLU A 1 78 ? 5.688 -4.066 -3.881 1 92.62 78 GLU A C 1
ATOM 603 O O . GLU A 1 78 ? 5.336 -3.135 -3.156 1 92.62 78 GLU A O 1
ATOM 608 N N . PRO A 1 79 ? 6.656 -4.914 -3.555 1 79.69 79 PRO A N 1
ATOM 609 C CA . PRO A 1 79 ? 7.309 -4.73 -2.256 1 79.69 79 PRO A CA 1
ATOM 610 C C . PRO A 1 79 ? 8.07 -3.41 -2.158 1 79.69 79 PRO A C 1
ATOM 612 O O . PRO A 1 79 ? 7.992 -2.721 -1.14 1 79.69 79 PRO A O 1
ATOM 615 N N . VAL A 1 80 ? 8.875 -3.072 -3.188 1 75.75 80 VAL A N 1
ATOM 616 C CA . VAL A 1 80 ? 9.672 -1.855 -3.076 1 75.75 80 VAL A CA 1
ATOM 617 C C . VAL A 1 80 ? 9.906 -1.261 -4.465 1 75.75 80 VAL A C 1
ATOM 619 O O . VAL A 1 80 ? 10.289 -1.972 -5.395 1 75.75 80 VAL A O 1
ATOM 622 N N . CYS A 1 81 ? 9.555 -0.033 -4.594 1 78.62 81 CYS A N 1
ATOM 623 C CA . CYS A 1 81 ? 9.914 0.73 -5.785 1 78.62 81 CYS A CA 1
ATOM 624 C C . CYS A 1 81 ? 10.695 1.987 -5.41 1 78.62 81 CYS A C 1
ATOM 626 O O . CYS A 1 81 ? 10.125 2.932 -4.859 1 78.62 81 CYS A O 1
ATOM 628 N N . LEU A 1 82 ? 11.945 1.992 -5.688 1 76.12 82 LEU A N 1
ATOM 629 C CA . LEU A 1 82 ? 12.758 3.135 -5.281 1 76.12 82 LEU A CA 1
ATOM 630 C C . LEU A 1 82 ? 12.945 4.109 -6.438 1 76.12 82 LEU A C 1
ATOM 632 O O . LEU A 1 82 ? 13.312 5.266 -6.23 1 76.12 82 LEU A O 1
ATOM 636 N N . GLU A 1 83 ? 12.609 3.643 -7.625 1 78.94 83 GLU A N 1
ATOM 637 C CA . GLU A 1 83 ? 12.828 4.461 -8.812 1 78.94 83 GLU A CA 1
ATOM 638 C C . GLU A 1 83 ? 11.742 5.523 -8.961 1 78.94 83 GLU A C 1
ATOM 640 O O . GLU A 1 83 ? 11.922 6.508 -9.68 1 78.94 83 GLU A O 1
ATOM 645 N N . HIS A 1 84 ? 10.68 5.254 -8.328 1 80.12 84 HIS A N 1
ATOM 646 C CA . HIS A 1 84 ? 9.539 6.156 -8.398 1 80.12 84 HIS A CA 1
ATOM 647 C C . HIS A 1 84 ? 8.805 6.23 -7.062 1 80.12 84 HIS A C 1
ATOM 649 O O . HIS A 1 84 ? 8.398 5.203 -6.52 1 80.12 84 HIS A O 1
ATOM 655 N N . LEU A 1 85 ? 8.523 7.363 -6.594 1 77.69 85 LEU A N 1
ATOM 656 C CA . LEU A 1 85 ? 7.898 7.512 -5.281 1 77.69 85 LEU A CA 1
ATOM 657 C C . LEU A 1 85 ? 6.418 7.145 -5.34 1 77.69 85 LEU A C 1
ATOM 659 O O . LEU A 1 85 ? 5.844 6.719 -4.336 1 77.69 85 LEU A O 1
ATOM 663 N N . THR A 1 86 ? 5.816 7.266 -6.551 1 86.12 86 THR A N 1
ATOM 664 C CA . THR A 1 86 ? 4.398 6.969 -6.73 1 86.12 86 THR A CA 1
ATOM 665 C C . THR A 1 86 ? 4.156 6.277 -8.07 1 86.12 86 THR A C 1
ATOM 667 O O . THR A 1 86 ? 3.559 6.859 -8.977 1 86.12 86 THR A O 1
ATOM 670 N N . PRO A 1 87 ? 4.473 5.059 -8.133 1 92.31 87 PRO A N 1
ATOM 671 C CA . PRO A 1 87 ? 4.332 4.355 -9.406 1 92.31 87 PRO A CA 1
ATOM 672 C C . PRO A 1 87 ? 2.881 4.254 -9.875 1 92.31 87 PRO A C 1
ATOM 674 O O . PRO A 1 87 ? 2.611 4.25 -11.078 1 92.31 87 PRO A O 1
ATOM 677 N N . VAL A 1 88 ? 1.966 4.25 -8.984 1 95.19 88 VAL A N 1
ATOM 678 C CA . VAL A 1 88 ? 0.56 4.129 -9.359 1 95.19 88 VAL A CA 1
ATOM 679 C C . VAL A 1 88 ? 0.12 5.367 -10.133 1 95.19 88 VAL A C 1
ATOM 681 O O . VAL A 1 88 ? -0.736 5.285 -11.016 1 95.19 88 VAL A O 1
ATOM 684 N N . CYS A 1 89 ? 0.713 6.52 -9.812 1 93.88 89 CYS A N 1
ATOM 685 C CA . CYS A 1 89 ? 0.365 7.746 -10.516 1 93.88 89 CYS A CA 1
ATOM 686 C C . CYS A 1 89 ? 0.822 7.684 -11.969 1 93.88 89 CYS A C 1
ATOM 688 O O . CYS A 1 89 ? 0.169 8.242 -12.852 1 93.88 89 CYS A O 1
ATOM 690 N N . TYR A 1 90 ? 1.937 7.023 -12.211 1 94.69 90 TYR A N 1
ATOM 691 C CA . TYR A 1 90 ? 2.373 6.785 -13.578 1 94.69 90 TYR A CA 1
ATOM 692 C C . TYR A 1 90 ? 1.372 5.91 -14.32 1 94.69 90 TYR A C 1
ATOM 694 O O . TYR A 1 90 ? 1.036 6.184 -15.477 1 94.69 90 TYR A O 1
ATOM 702 N N . ILE A 1 91 ? 0.917 4.859 -13.609 1 97.06 91 ILE A N 1
ATOM 703 C CA . ILE A 1 91 ? -0.067 3.963 -14.203 1 97.06 91 ILE A CA 1
ATOM 704 C C . ILE A 1 91 ? -1.331 4.742 -14.555 1 97.06 91 ILE A C 1
ATOM 706 O O . ILE A 1 91 ? -1.873 4.594 -15.656 1 97.06 91 ILE A O 1
ATOM 710 N N . GLN A 1 92 ? -1.797 5.57 -13.617 1 96.19 92 GLN A N 1
ATOM 711 C CA . GLN A 1 92 ? -2.979 6.391 -13.867 1 96.19 92 GLN A CA 1
ATOM 712 C C . GLN A 1 92 ? -2.795 7.266 -15.102 1 96.19 92 GLN A C 1
ATOM 714 O O . GLN A 1 92 ? -3.691 7.352 -15.945 1 96.19 92 GLN A O 1
ATOM 719 N N . ARG A 1 93 ? -1.672 7.84 -15.203 1 95.19 93 ARG A N 1
ATOM 720 C CA . ARG A 1 93 ? -1.415 8.766 -16.297 1 95.19 93 ARG A CA 1
ATOM 721 C C . ARG A 1 93 ? -1.45 8.039 -17.641 1 95.19 93 ARG A C 1
ATOM 723 O O . ARG A 1 93 ? -2.143 8.469 -18.562 1 95.19 93 ARG A O 1
ATOM 730 N N . ILE A 1 94 ? -0.721 6.961 -17.719 1 95.06 94 ILE A N 1
ATOM 731 C CA . ILE A 1 94 ? -0.568 6.301 -19.016 1 95.06 94 ILE A CA 1
ATOM 732 C C . ILE A 1 94 ? -1.891 5.66 -19.422 1 95.06 94 ILE A C 1
ATOM 734 O O . ILE A 1 94 ? -2.17 5.508 -20.625 1 95.06 94 ILE A O 1
ATOM 738 N N . LEU A 1 95 ? -2.723 5.316 -18.438 1 96.56 95 LEU A N 1
ATOM 739 C CA . LEU A 1 95 ? -4.023 4.727 -18.734 1 96.56 95 LEU A CA 1
ATOM 740 C C . LEU A 1 95 ? -5.09 5.805 -18.875 1 96.56 95 LEU A C 1
ATOM 742 O O . LEU A 1 95 ? -6.234 5.508 -19.234 1 96.56 95 LEU A O 1
ATOM 746 N N . LYS A 1 96 ? -4.797 7 -18.609 1 94.19 96 LYS A N 1
ATOM 747 C CA . LYS A 1 96 ? -5.719 8.133 -18.641 1 94.19 96 LYS A CA 1
ATOM 748 C C . LYS A 1 96 ? -6.875 7.922 -17.672 1 94.19 96 LYS A C 1
ATOM 750 O O . LYS A 1 96 ? -8.039 8.039 -18.047 1 94.19 96 LYS A O 1
ATOM 755 N N . GLN A 1 97 ? -6.504 7.551 -16.438 1 93.44 97 GLN A N 1
ATOM 756 C CA . GLN A 1 97 ? -7.445 7.285 -15.352 1 93.44 97 GLN A CA 1
ATOM 757 C C . GLN A 1 97 ? -7.168 8.18 -14.148 1 93.44 97 GLN A C 1
ATOM 759 O O . GLN A 1 97 ? -7.012 7.688 -13.031 1 93.44 97 GLN A O 1
ATOM 764 N N . ASP A 1 98 ? -7.277 9.461 -14.219 1 83.5 98 ASP A N 1
ATOM 765 C CA . ASP A 1 98 ? -6.766 10.406 -13.234 1 83.5 98 ASP A CA 1
ATOM 766 C C . ASP A 1 98 ? -7.676 10.469 -12.008 1 83.5 98 ASP A C 1
ATOM 768 O O . ASP A 1 98 ? -7.211 10.703 -10.891 1 83.5 98 ASP A O 1
ATOM 772 N N . ASP A 1 99 ? -8.836 10.281 -12.109 1 82 99 ASP A N 1
ATOM 773 C CA . ASP A 1 99 ? -9.766 10.508 -11.008 1 82 99 ASP A CA 1
ATOM 774 C C . ASP A 1 99 ? -10.062 9.203 -10.266 1 82 99 ASP A C 1
ATOM 776 O O . ASP A 1 99 ? -11.133 9.047 -9.688 1 82 99 ASP A O 1
ATOM 780 N N . SER A 1 100 ? -9.141 8.336 -10.141 1 89.31 100 SER A N 1
ATOM 781 C CA . SER A 1 100 ? -9.336 7.043 -9.492 1 89.31 100 SER A CA 1
ATOM 782 C C . SER A 1 100 ? -8.734 7.039 -8.086 1 89.31 100 SER A C 1
ATOM 784 O O . SER A 1 100 ? -7.723 7.695 -7.836 1 89.31 100 SER A O 1
ATOM 786 N N . LEU A 1 101 ? -9.492 6.402 -7.129 1 93.44 101 LEU A N 1
ATOM 787 C CA . LEU A 1 101 ? -8.766 6 -5.93 1 93.44 101 LEU A CA 1
ATOM 788 C C . LEU A 1 101 ? -7.562 5.137 -6.293 1 93.44 101 LEU A C 1
ATOM 790 O O . LEU A 1 101 ? -7.699 4.133 -6.992 1 93.44 101 LEU A O 1
ATOM 794 N N . ALA A 1 102 ? -6.391 5.609 -5.973 1 95.81 102 ALA A N 1
ATOM 795 C CA . ALA A 1 102 ? -5.184 4.898 -6.379 1 95.81 102 ALA A CA 1
ATOM 796 C C . ALA A 1 102 ? -4.133 4.922 -5.273 1 95.81 102 ALA A C 1
ATOM 798 O O . ALA A 1 102 ? -3.965 5.938 -4.59 1 95.81 102 ALA A O 1
ATOM 799 N N . PHE A 1 103 ? -3.453 3.822 -5.047 1 95.56 103 PHE A N 1
ATOM 800 C CA . PHE A 1 103 ? -2.389 3.744 -4.055 1 95.56 103 PHE A CA 1
ATOM 801 C C . PHE A 1 103 ? -1.491 2.539 -4.316 1 95.56 103 PHE A C 1
ATOM 803 O O . PHE A 1 103 ? -1.838 1.662 -5.109 1 95.56 103 PHE A O 1
ATOM 810 N N . ASP A 1 104 ? -0.336 2.539 -3.738 1 95.62 104 ASP A N 1
ATOM 811 C CA . ASP A 1 104 ? 0.567 1.395 -3.779 1 95.62 104 ASP A CA 1
ATOM 812 C C . ASP A 1 104 ? 0.347 0.479 -2.576 1 95.62 104 ASP A C 1
ATOM 814 O O . ASP A 1 104 ? 0.073 0.952 -1.472 1 95.62 104 ASP A O 1
ATOM 818 N N . LEU A 1 105 ? 0.423 -0.786 -2.84 1 96.44 105 LEU A N 1
ATOM 819 C CA . LEU A 1 105 ? 0.214 -1.801 -1.813 1 96.44 105 LEU A CA 1
ATOM 820 C C . LEU A 1 105 ? 1.413 -2.738 -1.724 1 96.44 105 LEU A C 1
ATOM 822 O O . LEU A 1 105 ? 1.952 -3.162 -2.748 1 96.44 105 LEU A O 1
ATOM 826 N N . ASP A 1 106 ? 1.862 -2.979 -0.451 1 94.25 106 ASP A N 1
ATOM 827 C CA . ASP A 1 106 ? 2.975 -3.9 -0.24 1 94.25 106 ASP A CA 1
ATOM 828 C C . ASP A 1 106 ? 2.609 -4.977 0.78 1 94.25 106 ASP A C 1
ATOM 830 O O . ASP A 1 106 ? 2.174 -4.664 1.89 1 94.25 106 ASP A O 1
ATOM 834 N N . ALA A 1 107 ? 2.691 -6.145 0.383 1 93.12 107 ALA A N 1
ATOM 835 C CA . ALA A 1 107 ? 2.627 -7.355 1.201 1 93.12 107 ALA A CA 1
ATOM 836 C C . ALA A 1 107 ? 3.703 -8.352 0.79 1 93.12 107 ALA A C 1
ATOM 838 O O . ALA A 1 107 ? 3.434 -9.547 0.66 1 93.12 107 ALA A O 1
ATOM 839 N N . ALA A 1 108 ? 4.859 -7.789 0.51 1 90.19 108 ALA A N 1
ATOM 840 C CA . ALA A 1 108 ? 5.973 -8.586 0.007 1 90.19 108 ALA A CA 1
ATOM 841 C C . ALA A 1 108 ? 5.551 -9.414 -1.205 1 90.19 108 ALA A C 1
ATOM 843 O O . ALA A 1 108 ? 4.887 -8.906 -2.109 1 90.19 108 ALA A O 1
ATOM 844 N N . SER A 1 109 ? 5.988 -10.656 -1.275 1 92.88 109 SER A N 1
ATOM 845 C CA . SER A 1 109 ? 5.688 -11.484 -2.443 1 92.88 109 SER A CA 1
ATOM 846 C C . SER A 1 109 ? 4.199 -11.82 -2.514 1 92.88 109 SER A C 1
ATOM 848 O O . SER A 1 109 ? 3.713 -12.289 -3.545 1 92.88 109 SER A O 1
ATOM 850 N N . ASP A 1 110 ? 3.475 -11.508 -1.472 1 94.5 110 ASP A N 1
ATOM 851 C CA . ASP A 1 110 ? 2.039 -11.773 -1.461 1 94.5 110 ASP A CA 1
ATOM 852 C C . ASP A 1 110 ? 1.253 -10.555 -1.938 1 94.5 110 ASP A C 1
ATOM 854 O O . ASP A 1 110 ? 0.023 -10.531 -1.853 1 94.5 110 ASP A O 1
ATOM 858 N N . SER A 1 111 ? 1.891 -9.555 -2.424 1 96.12 111 SER A N 1
ATOM 859 C CA . SER A 1 111 ? 1.268 -8.281 -2.775 1 96.12 111 SER A CA 1
ATOM 860 C C . SER A 1 111 ? 0.238 -8.461 -3.887 1 96.12 111 SER A C 1
ATOM 862 O O . SER A 1 111 ? -0.807 -7.805 -3.881 1 96.12 111 SER A O 1
ATOM 864 N N . GLY A 1 112 ? 0.505 -9.297 -4.82 1 97.12 112 GLY A N 1
ATOM 865 C CA . GLY A 1 112 ? -0.412 -9.477 -5.934 1 97.12 112 GLY A CA 1
ATOM 866 C C . GLY A 1 112 ? -1.77 -10.008 -5.508 1 97.12 112 GLY A C 1
ATOM 867 O O . GLY A 1 112 ? -2.799 -9.398 -5.812 1 97.12 112 GLY A O 1
ATOM 868 N N . LEU A 1 113 ? -1.796 -11.078 -4.785 1 97.31 113 LEU A N 1
ATOM 869 C CA . LEU A 1 113 ? -3.051 -11.695 -4.371 1 97.31 113 LEU A CA 1
ATOM 870 C C . LEU A 1 113 ? -3.742 -10.859 -3.301 1 97.31 113 LEU A C 1
ATOM 872 O O . LEU A 1 113 ? -4.969 -10.742 -3.293 1 97.31 113 LEU A O 1
ATOM 876 N N . THR A 1 114 ? -2.92 -10.281 -2.412 1 96.38 114 THR A N 1
ATOM 877 C CA . THR A 1 114 ? -3.496 -9.375 -1.428 1 96.38 114 THR A CA 1
ATOM 878 C C . THR A 1 114 ? -4.199 -8.211 -2.115 1 96.38 114 THR A C 1
ATOM 880 O O . THR A 1 114 ? -5.293 -7.809 -1.703 1 96.38 114 THR A O 1
ATOM 883 N N . ALA A 1 115 ? -3.549 -7.746 -3.119 1 97.56 115 ALA A N 1
ATOM 884 C CA . ALA A 1 115 ? -4.129 -6.621 -3.848 1 97.56 115 ALA A CA 1
ATOM 885 C C . ALA A 1 115 ? -5.422 -7.031 -4.547 1 97.56 115 ALA A C 1
ATOM 887 O O . ALA A 1 115 ? -6.387 -6.266 -4.586 1 97.56 115 ALA A O 1
ATOM 888 N N . ILE A 1 116 ? -5.453 -8.188 -5.121 1 97.12 116 ILE A N 1
ATOM 889 C CA . ILE A 1 116 ? -6.688 -8.656 -5.742 1 97.12 116 ILE A CA 1
ATOM 890 C C . ILE A 1 116 ? -7.801 -8.719 -4.699 1 97.12 116 ILE A C 1
ATOM 892 O O . ILE A 1 116 ? -8.922 -8.266 -4.957 1 97.12 116 ILE A O 1
ATOM 896 N N . ASP A 1 117 ? -7.516 -9.219 -3.547 1 95.44 117 ASP A N 1
ATOM 897 C CA . ASP A 1 117 ? -8.484 -9.305 -2.463 1 95.44 117 ASP A CA 1
ATOM 898 C C . ASP A 1 117 ? -8.977 -7.922 -2.045 1 95.44 117 ASP A C 1
ATOM 900 O O . ASP A 1 117 ? -10.18 -7.684 -1.964 1 95.44 117 ASP A O 1
ATOM 904 N N . VAL A 1 118 ? -8.055 -7.023 -1.837 1 96.19 118 VAL A N 1
ATOM 905 C CA . VAL A 1 118 ? -8.367 -5.676 -1.376 1 96.19 118 VAL A CA 1
ATOM 906 C C . VAL A 1 118 ? -9.18 -4.941 -2.439 1 96.19 118 VAL A C 1
ATOM 908 O O . VAL A 1 118 ? -10.203 -4.324 -2.133 1 96.19 118 VAL A O 1
ATOM 911 N N . VAL A 1 119 ? -8.773 -5.039 -3.674 1 96.62 119 VAL A N 1
ATOM 912 C CA . VAL A 1 119 ? -9.453 -4.359 -4.773 1 96.62 119 VAL A CA 1
ATOM 913 C C . VAL A 1 119 ? -10.859 -4.93 -4.945 1 96.62 119 VAL A C 1
ATOM 915 O O . VAL A 1 119 ? -11.812 -4.188 -5.191 1 96.62 119 VAL A O 1
ATOM 918 N N . ALA A 1 120 ? -11 -6.203 -4.812 1 95.38 120 ALA A N 1
ATOM 919 C CA . ALA A 1 120 ? -12.312 -6.836 -4.93 1 95.38 120 ALA A CA 1
ATOM 920 C C . ALA A 1 120 ? -13.258 -6.324 -3.85 1 95.38 120 ALA A C 1
ATOM 922 O O . ALA A 1 120 ? -14.43 -6.051 -4.125 1 95.38 120 ALA A O 1
ATOM 923 N N . ARG A 1 121 ? -12.758 -6.184 -2.678 1 93.62 121 ARG A N 1
ATOM 924 C CA . ARG A 1 121 ? -13.578 -5.695 -1.572 1 93.62 121 ARG A CA 1
ATOM 925 C C . ARG A 1 121 ? -13.977 -4.238 -1.791 1 93.62 121 ARG A C 1
ATOM 927 O O . ARG A 1 121 ? -15.125 -3.861 -1.553 1 93.62 121 ARG A O 1
ATOM 934 N N . LEU A 1 122 ? -13.039 -3.473 -2.223 1 94.44 122 LEU A N 1
ATOM 935 C CA . LEU A 1 122 ? -13.32 -2.064 -2.471 1 94.44 122 LEU A CA 1
ATOM 936 C C . LEU A 1 122 ? -14.305 -1.9 -3.623 1 94.44 122 LEU A C 1
ATOM 938 O O . LEU A 1 122 ? -15.164 -1.021 -3.586 1 94.44 122 LEU A O 1
ATOM 942 N N . LEU A 1 123 ? -14.117 -2.713 -4.602 1 93.5 123 LEU A N 1
ATOM 943 C CA . LEU A 1 123 ? -15.008 -2.686 -5.758 1 93.5 123 LEU A CA 1
ATOM 944 C C . LEU A 1 123 ? -16.422 -3.07 -5.359 1 93.5 123 LEU A C 1
ATOM 946 O O . LEU A 1 123 ? -17.391 -2.465 -5.828 1 93.5 123 LEU A O 1
ATOM 950 N N . SER A 1 124 ? -16.547 -4.039 -4.543 1 90.06 124 SER A N 1
ATOM 951 C CA . SER A 1 124 ? -17.844 -4.531 -4.105 1 90.06 124 SER A CA 1
ATOM 952 C C . SER A 1 124 ? -18.641 -3.438 -3.398 1 90.06 124 SER A C 1
ATOM 954 O O . SER A 1 124 ? -19.859 -3.346 -3.557 1 90.06 124 SER A O 1
ATOM 956 N N . GLY A 1 125 ? -17.984 -2.596 -2.639 1 85.19 125 GLY A N 1
ATOM 957 C CA . GLY A 1 125 ? -18.656 -1.545 -1.891 1 85.19 125 GLY A CA 1
ATOM 958 C C . GLY A 1 125 ? -18.641 -0.206 -2.605 1 85.19 125 GLY A C 1
ATOM 959 O O . GLY A 1 125 ? -19.188 0.778 -2.094 1 85.19 125 GLY A O 1
ATOM 960 N N . GLY A 1 126 ? -18.031 -0.204 -3.807 1 85.25 126 GLY A N 1
ATOM 961 C CA . GLY A 1 126 ? -17.859 1.07 -4.484 1 85.25 126 GLY A CA 1
ATOM 962 C C . GLY A 1 126 ? -18.875 1.306 -5.578 1 85.25 126 GLY A C 1
ATOM 963 O O . GLY A 1 126 ? -19.719 0.447 -5.84 1 85.25 126 GLY A O 1
ATOM 964 N N . THR A 1 127 ? -18.703 2.457 -6.184 1 84.81 127 THR A N 1
ATOM 965 C CA . THR A 1 127 ? -19.656 2.854 -7.203 1 84.81 127 THR A CA 1
ATOM 966 C C . THR A 1 127 ? -19.156 2.506 -8.594 1 84.81 127 THR A C 1
ATOM 968 O O . THR A 1 127 ? -19.938 2.332 -9.523 1 84.81 127 THR A O 1
ATOM 971 N N . CYS A 1 128 ? -17.906 2.359 -8.727 1 91.38 128 CYS A N 1
ATOM 972 C CA . CYS A 1 128 ? -17.344 2.018 -10.031 1 91.38 128 CYS A CA 1
ATOM 973 C C . CYS A 1 128 ? -17.547 0.541 -10.344 1 91.38 128 CYS A C 1
ATOM 975 O O . CYS A 1 128 ? -17.578 -0.293 -9.438 1 91.38 128 CYS A O 1
ATOM 977 N N . ALA A 1 129 ? -17.594 0.273 -11.656 1 95.62 129 ALA A N 1
ATOM 978 C CA . ALA A 1 129 ? -17.828 -1.108 -12.062 1 95.62 129 ALA A CA 1
ATOM 979 C C . ALA A 1 129 ? -16.531 -1.858 -12.281 1 95.62 129 ALA A C 1
ATOM 981 O O . ALA A 1 129 ? -16.5 -3.092 -12.312 1 95.62 129 ALA A O 1
ATOM 982 N N . ASN A 1 130 ? -15.453 -1.078 -12.477 1 97.56 130 ASN A N 1
ATOM 983 C CA . ASN A 1 130 ? -14.172 -1.681 -12.82 1 97.56 130 ASN A CA 1
ATOM 984 C C . ASN A 1 130 ? -13.047 -1.164 -11.93 1 97.56 130 ASN A C 1
ATOM 986 O O . ASN A 1 130 ? -13.141 -0.066 -11.383 1 97.56 130 ASN A O 1
ATOM 990 N N . ALA A 1 131 ? -12.078 -2.002 -11.797 1 97.75 131 ALA A N 1
ATOM 991 C CA . ALA A 1 131 ? -10.875 -1.666 -11.039 1 97.75 131 ALA A CA 1
ATOM 992 C C . ALA A 1 131 ? -9.625 -2.234 -11.711 1 97.75 131 ALA A C 1
ATOM 994 O O . ALA A 1 131 ? -9.727 -3.051 -12.625 1 97.75 131 ALA A O 1
ATOM 995 N N . GLY A 1 132 ? -8.531 -1.721 -11.336 1 97.31 132 GLY A N 1
ATOM 996 C CA . GLY A 1 132 ? -7.266 -2.176 -11.898 1 97.31 132 GLY A CA 1
ATOM 997 C C . GLY A 1 132 ? -6.254 -2.58 -10.844 1 97.31 132 GLY A C 1
ATOM 998 O O . GLY A 1 132 ? -6.168 -1.95 -9.789 1 97.31 132 GLY A O 1
ATOM 999 N N . LEU A 1 133 ? -5.547 -3.604 -11.141 1 97.75 133 LEU A N 1
ATOM 1000 C CA . LEU A 1 133 ? -4.422 -4.059 -10.336 1 97.75 133 LEU A CA 1
ATOM 1001 C C . LEU A 1 133 ? -3.18 -4.258 -11.203 1 97.75 133 LEU A C 1
ATOM 1003 O O . LEU A 1 133 ? -3.25 -4.879 -12.266 1 97.75 133 LEU A O 1
ATOM 1007 N N . VAL A 1 134 ? -2.098 -3.654 -10.789 1 98.5 134 VAL A N 1
ATOM 1008 C CA . VAL A 1 134 ? -0.81 -3.854 -11.445 1 98.5 134 VAL A CA 1
ATOM 1009 C C . VAL A 1 134 ? 0.211 -4.371 -10.43 1 98.5 134 VAL A C 1
ATOM 1011 O O . VAL A 1 134 ? 0.368 -3.803 -9.352 1 98.5 134 VAL A O 1
ATOM 1014 N N . SER A 1 135 ? 0.836 -5.438 -10.711 1 98.06 135 SER A N 1
ATOM 1015 C CA . SER A 1 135 ? 1.945 -5.953 -9.914 1 98.06 135 SER A CA 1
ATOM 1016 C C . SER A 1 135 ? 3.236 -5.988 -10.727 1 98.06 135 SER A C 1
ATOM 1018 O O . SER A 1 135 ? 3.211 -6.215 -11.938 1 98.06 135 SER A O 1
ATOM 1020 N N . ALA A 1 136 ? 4.324 -5.734 -10.055 1 96.88 136 ALA A N 1
ATOM 1021 C CA . ALA A 1 136 ? 5.613 -5.719 -10.75 1 96.88 136 ALA A CA 1
ATOM 1022 C C . ALA A 1 136 ? 6.754 -6.035 -9.789 1 96.88 136 ALA A C 1
ATOM 1024 O O . ALA A 1 136 ? 6.59 -5.957 -8.57 1 96.88 136 ALA A O 1
ATOM 1025 N N . ALA A 1 137 ? 7.836 -6.453 -10.328 1 93.69 137 ALA A N 1
ATOM 1026 C CA . ALA A 1 137 ? 9.094 -6.66 -9.609 1 93.69 137 ALA A CA 1
ATOM 1027 C C . ALA A 1 137 ? 10.289 -6.414 -10.516 1 93.69 137 ALA A C 1
ATOM 1029 O O . ALA A 1 137 ? 10.344 -6.922 -11.641 1 93.69 137 ALA A O 1
ATOM 1030 N N . SER A 1 138 ? 11.156 -5.613 -10.055 1 91.06 138 SER A N 1
ATOM 1031 C CA . SER A 1 138 ? 12.438 -5.371 -10.719 1 91.06 138 SER A CA 1
ATOM 1032 C C . SER A 1 138 ? 13.594 -5.457 -9.734 1 91.06 138 SER A C 1
ATOM 1034 O O . SER A 1 138 ? 13.508 -4.93 -8.625 1 91.06 138 SER A O 1
ATOM 1036 N N . ARG A 1 139 ? 14.641 -6.156 -10.133 1 86.56 139 ARG A N 1
ATOM 1037 C CA . ARG A 1 139 ? 15.82 -6.316 -9.281 1 86.56 139 ARG A CA 1
ATOM 1038 C C . ARG A 1 139 ? 17.031 -5.602 -9.875 1 86.56 139 ARG A C 1
ATOM 1040 O O . ARG A 1 139 ? 18.172 -6.027 -9.68 1 86.56 139 ARG A O 1
ATOM 1047 N N . ILE A 1 140 ? 16.719 -4.582 -10.547 1 76.44 140 ILE A N 1
ATOM 1048 C CA . ILE A 1 140 ? 17.766 -3.844 -11.242 1 76.44 140 ILE A CA 1
ATOM 1049 C C . ILE A 1 140 ? 18.75 -3.27 -10.234 1 76.44 140 ILE A C 1
ATOM 1051 O O . ILE A 1 140 ? 19.922 -3.064 -10.547 1 76.44 140 ILE A O 1
ATOM 1055 N N . LEU A 1 141 ? 18.281 -3.066 -9 1 72.81 141 LEU A N 1
ATOM 1056 C CA . LEU A 1 141 ? 19.125 -2.447 -7.988 1 72.81 141 LEU A CA 1
ATOM 1057 C C . LEU A 1 141 ? 19.828 -3.506 -7.141 1 72.81 141 LEU A C 1
ATOM 1059 O O . LEU A 1 141 ? 20.734 -3.191 -6.375 1 72.81 141 LEU A O 1
ATOM 1063 N N . LEU A 1 142 ? 19.391 -4.723 -7.301 1 74.56 142 LEU A N 1
ATOM 1064 C CA . LEU A 1 142 ? 19.906 -5.777 -6.434 1 74.56 142 LEU A CA 1
ATOM 1065 C C . LEU A 1 142 ? 21.234 -6.316 -6.969 1 74.56 142 LEU A C 1
ATOM 1067 O O . LEU A 1 142 ? 21.406 -6.461 -8.18 1 74.56 142 LEU A O 1
ATOM 1071 N N . VAL A 1 143 ? 21.953 -6.68 -6.008 1 67.88 143 VAL A N 1
ATOM 1072 C CA . VAL A 1 143 ? 23.281 -7.211 -6.34 1 67.88 143 VAL A CA 1
ATOM 1073 C C . VAL A 1 143 ? 23.172 -8.711 -6.598 1 67.88 143 VAL A C 1
ATOM 1075 O O . VAL A 1 143 ? 23.812 -9.234 -7.516 1 67.88 143 VAL A O 1
ATOM 1078 N N . ASP A 1 144 ? 22.375 -9.383 -5.875 1 79.44 144 ASP A N 1
ATOM 1079 C CA . ASP A 1 144 ? 22.312 -10.836 -5.938 1 79.44 144 ASP A CA 1
ATOM 1080 C C . ASP A 1 144 ? 20.875 -11.305 -6.152 1 79.44 144 ASP A C 1
ATOM 1082 O O . ASP A 1 144 ? 19.984 -10.977 -5.367 1 79.44 144 ASP A O 1
ATOM 1086 N N . ARG A 1 145 ? 20.75 -12.156 -7.191 1 85.75 145 ARG A N 1
ATOM 1087 C CA . ARG A 1 145 ? 19.422 -12.688 -7.504 1 85.75 145 ARG A CA 1
ATOM 1088 C C . ARG A 1 145 ? 19.219 -14.055 -6.859 1 85.75 145 ARG A C 1
ATOM 1090 O O . ARG A 1 145 ? 18.094 -14.547 -6.777 1 85.75 145 ARG A O 1
ATOM 1097 N N . TYR A 1 146 ? 20.312 -14.586 -6.48 1 83.38 146 TYR A N 1
ATOM 1098 C CA . TYR A 1 146 ? 20.234 -15.891 -5.836 1 83.38 146 TYR A CA 1
ATOM 1099 C C . TYR A 1 146 ? 20.031 -15.75 -4.332 1 83.38 146 TYR A C 1
ATOM 1101 O O . TYR A 1 146 ? 20.984 -15.508 -3.584 1 83.38 146 TYR A O 1
ATOM 1109 N N . GLN A 1 147 ? 18.766 -15.953 -3.938 1 79.19 147 GLN A N 1
ATOM 1110 C CA . GLN A 1 147 ? 18.422 -15.836 -2.525 1 79.19 147 GLN A CA 1
ATOM 1111 C C . GLN A 1 147 ? 18.094 -17.203 -1.924 1 79.19 147 GLN A C 1
ATOM 1113 O O . GLN A 1 147 ? 18 -18.188 -2.646 1 79.19 147 GLN A O 1
ATOM 1118 N N . ASN A 1 148 ? 17.984 -17.125 -0.61 1 74.19 148 ASN A N 1
ATOM 1119 C CA . ASN A 1 148 ? 17.578 -18.359 0.048 1 74.19 148 ASN A CA 1
ATOM 1120 C C . ASN A 1 148 ? 16.125 -18.703 -0.246 1 74.19 148 ASN A C 1
ATOM 1122 O O . ASN A 1 148 ? 15.211 -18.016 0.226 1 74.19 148 ASN A O 1
ATOM 1126 N N . GLY A 1 149 ? 15.914 -19.641 -1.218 1 79.88 149 GLY A N 1
ATOM 1127 C CA . GLY A 1 149 ? 14.586 -20.172 -1.475 1 79.88 149 GLY A CA 1
ATOM 1128 C C . GLY A 1 149 ? 14.047 -19.781 -2.84 1 79.88 149 GLY A C 1
ATOM 1129 O O . GLY A 1 149 ? 13.055 -20.359 -3.303 1 79.88 149 GLY A O 1
ATOM 1130 N N . ALA A 1 150 ? 14.781 -18.812 -3.436 1 87.31 150 ALA A N 1
ATOM 1131 C CA . ALA A 1 150 ? 14.273 -18.422 -4.75 1 87.31 150 ALA A CA 1
ATOM 1132 C C . ALA A 1 150 ? 15.352 -17.734 -5.578 1 87.31 150 ALA A C 1
ATOM 1134 O O . ALA A 1 150 ? 16.297 -17.156 -5.031 1 87.31 150 ALA A O 1
ATOM 1135 N N . VAL A 1 151 ? 15.242 -17.859 -6.836 1 91.06 151 VAL A N 1
ATOM 1136 C CA . VAL A 1 151 ? 16 -17.047 -7.781 1 91.06 151 VAL A CA 1
ATOM 1137 C C . VAL A 1 151 ? 15.133 -15.922 -8.328 1 91.06 151 VAL A C 1
ATOM 1139 O O . VAL A 1 151 ? 14.133 -16.172 -9 1 91.06 151 VAL A O 1
ATOM 1142 N N . LEU A 1 152 ? 15.547 -14.734 -8.125 1 92 152 LEU A N 1
ATOM 1143 C CA . LEU A 1 152 ? 14.68 -13.578 -8.336 1 92 152 LEU A CA 1
ATOM 1144 C C . LEU A 1 152 ? 14.648 -13.188 -9.812 1 92 152 LEU A C 1
ATOM 1146 O O . LEU A 1 152 ? 15.703 -13.047 -10.445 1 92 152 LEU A O 1
ATOM 1150 N N . GLY A 1 153 ? 13.477 -13.055 -10.305 1 94.88 153 GLY A N 1
ATOM 1151 C CA . GLY A 1 153 ? 13.258 -12.594 -11.672 1 94.88 153 GLY A CA 1
ATOM 1152 C C . GLY A 1 153 ? 12.57 -11.242 -11.742 1 94.88 153 GLY A C 1
ATOM 1153 O O . GLY A 1 153 ? 12.18 -10.688 -10.711 1 94.88 153 GLY A O 1
ATOM 1154 N N . ASP A 1 154 ? 12.461 -10.703 -12.977 1 96.25 154 ASP A N 1
ATOM 1155 C CA . ASP A 1 154 ? 11.789 -9.438 -13.242 1 96.25 154 ASP A CA 1
ATOM 1156 C C . ASP A 1 154 ? 10.531 -9.648 -14.086 1 96.25 154 ASP A C 1
ATOM 1158 O O . ASP A 1 154 ? 10.461 -10.594 -14.875 1 96.25 154 ASP A O 1
ATOM 1162 N N . GLY A 1 155 ? 9.578 -8.734 -13.867 1 97.38 155 GLY A N 1
ATOM 1163 C CA . GLY A 1 155 ? 8.375 -8.805 -14.68 1 97.38 155 GLY A CA 1
ATOM 1164 C C . GLY A 1 155 ? 7.211 -8.023 -14.094 1 97.38 155 GLY A C 1
ATOM 1165 O O . GLY A 1 155 ? 7.359 -7.348 -13.078 1 97.38 155 GLY A O 1
ATOM 1166 N N . ALA A 1 156 ? 6.117 -8.094 -14.828 1 98.38 156 ALA A N 1
ATOM 1167 C CA . ALA A 1 156 ? 4.906 -7.418 -14.367 1 98.38 156 ALA A CA 1
ATOM 1168 C C . ALA A 1 156 ? 3.654 -8.125 -14.883 1 98.38 156 ALA A C 1
ATOM 1170 O O . ALA A 1 156 ? 3.703 -8.828 -15.891 1 98.38 156 ALA A O 1
ATOM 1171 N N . ALA A 1 157 ? 2.598 -7.977 -14.188 1 98.69 157 ALA A N 1
ATOM 1172 C CA . ALA A 1 157 ? 1.267 -8.453 -14.555 1 98.69 157 ALA A CA 1
ATOM 1173 C C . ALA A 1 157 ? 0.19 -7.469 -14.109 1 98.69 157 ALA A C 1
ATOM 1175 O O . ALA A 1 157 ? 0.363 -6.75 -13.117 1 98.69 157 ALA A O 1
ATOM 1176 N N . ALA A 1 158 ? -0.842 -7.383 -14.844 1 98.75 158 ALA A N 1
ATOM 1177 C CA . ALA A 1 158 ? -1.971 -6.512 -14.531 1 98.75 158 ALA A CA 1
ATOM 1178 C C . ALA A 1 158 ? -3.299 -7.227 -14.766 1 98.75 158 ALA A C 1
ATOM 1180 O O . ALA A 1 158 ? -3.402 -8.078 -15.656 1 98.75 158 ALA A O 1
ATOM 1181 N N . VAL A 1 159 ? -4.293 -6.906 -13.984 1 98.62 159 VAL A N 1
ATOM 1182 C CA . VAL A 1 159 ? -5.629 -7.484 -14.094 1 98.62 159 VAL A CA 1
ATOM 1183 C C . VAL A 1 159 ? -6.68 -6.383 -14.016 1 98.62 159 VAL A C 1
ATOM 1185 O O . VAL A 1 159 ? -6.578 -5.473 -13.188 1 98.62 159 VAL A O 1
ATOM 1188 N N . VAL A 1 160 ? -7.609 -6.367 -14.914 1 98.62 160 VAL A N 1
ATOM 1189 C CA . VAL A 1 160 ? -8.828 -5.582 -14.758 1 98.62 160 VAL A CA 1
ATOM 1190 C C . VAL A 1 160 ? -9.898 -6.426 -14.062 1 98.62 160 VAL A C 1
ATOM 1192 O O . VAL A 1 160 ? -10.25 -7.512 -14.531 1 98.62 160 VAL A O 1
ATOM 1195 N N . LEU A 1 161 ? -10.328 -5.992 -12.93 1 98.06 161 LEU A N 1
ATOM 1196 C CA . LEU A 1 161 ? -11.445 -6.602 -12.219 1 98.06 161 LEU A CA 1
ATOM 1197 C C . LEU A 1 161 ? -12.742 -5.855 -12.508 1 98.06 161 LEU A C 1
ATOM 1199 O O . LEU A 1 161 ? -12.727 -4.656 -12.781 1 98.06 161 LEU A O 1
ATOM 1203 N N . SER A 1 162 ? -13.844 -6.617 -12.453 1 97.88 162 SER A N 1
ATOM 1204 C CA . SER A 1 162 ? -15.109 -5.98 -12.797 1 97.88 162 SER A CA 1
ATOM 1205 C C . SER A 1 162 ? -16.281 -6.648 -12.07 1 97.88 162 SER A C 1
ATOM 1207 O O . SER A 1 162 ? -16.203 -7.824 -11.711 1 97.88 162 SER A O 1
ATOM 1209 N N . LYS A 1 163 ? -17.312 -5.867 -11.891 1 96.44 163 LYS A N 1
ATOM 1210 C CA . LYS A 1 163 ? -18.594 -6.391 -11.414 1 96.44 163 LYS A CA 1
ATOM 1211 C C . LYS A 1 163 ? -19.359 -7.062 -12.547 1 96.44 163 LYS A C 1
ATOM 1213 O O . LYS A 1 163 ? -20.344 -7.766 -12.305 1 96.44 163 LYS A O 1
ATOM 1218 N N . ARG A 1 164 ? -18.906 -6.832 -13.758 1 95.88 164 ARG A N 1
ATOM 1219 C CA . ARG A 1 164 ? -19.516 -7.441 -14.938 1 95.88 164 ARG A CA 1
ATOM 1220 C C . ARG A 1 164 ? -18.734 -8.68 -15.375 1 95.88 164 ARG A C 1
ATOM 1222 O O . ARG A 1 164 ? -17.547 -8.805 -15.094 1 95.88 164 ARG A O 1
ATOM 1229 N N . GLU A 1 165 ? -19.344 -9.43 -16.109 1 94.88 165 GLU A N 1
ATOM 1230 C CA . GLU A 1 165 ? -18.812 -10.734 -16.438 1 94.88 165 GLU A CA 1
ATOM 1231 C C . GLU A 1 165 ? -17.469 -10.609 -17.156 1 94.88 165 GLU A C 1
ATOM 1233 O O . GLU A 1 165 ? -17.281 -9.727 -18 1 94.88 165 GLU A O 1
ATOM 1238 N N . GLY A 1 166 ? -16.516 -11.484 -16.75 1 96.31 166 GLY A N 1
ATOM 1239 C CA . GLY A 1 166 ? -15.195 -11.641 -17.344 1 96.31 166 GLY A CA 1
ATOM 1240 C C . GLY A 1 166 ? -14.844 -13.086 -17.641 1 96.31 166 GLY A C 1
ATOM 1241 O O . GLY A 1 166 ? -15.727 -13.93 -17.781 1 96.31 166 GLY A O 1
ATOM 1242 N N . PHE A 1 167 ? -13.586 -13.367 -17.797 1 97.25 167 PHE A N 1
ATOM 1243 C CA . PHE A 1 167 ? -13.203 -14.719 -18.188 1 97.25 167 PHE A CA 1
ATOM 1244 C C . PHE A 1 167 ? -13.188 -15.648 -16.984 1 97.25 167 PHE A C 1
ATOM 1246 O O . PHE A 1 167 ? -13.18 -16.875 -17.125 1 97.25 167 PHE A O 1
ATOM 1253 N N . ALA A 1 168 ? -13.195 -15.016 -15.773 1 97.81 168 ALA A N 1
ATOM 1254 C CA . ALA A 1 168 ? -13.227 -15.805 -14.547 1 97.81 168 ALA A CA 1
ATOM 1255 C C . ALA A 1 168 ? -13.961 -15.07 -13.43 1 97.81 168 ALA A C 1
ATOM 1257 O O . ALA A 1 168 ? -13.906 -13.836 -13.359 1 97.81 168 ALA A O 1
ATOM 1258 N N . ARG A 1 169 ? -14.625 -15.805 -12.602 1 97.19 169 ARG A N 1
ATOM 1259 C CA . ARG A 1 169 ? -15.297 -15.273 -11.422 1 97.19 169 ARG A CA 1
ATOM 1260 C C . ARG A 1 169 ? -14.469 -15.523 -10.164 1 97.19 169 ARG A C 1
ATOM 1262 O O . ARG A 1 169 ? -13.977 -16.625 -9.953 1 97.19 169 ARG A O 1
ATOM 1269 N N . LEU A 1 170 ? -14.242 -14.516 -9.383 1 97.31 170 LEU A N 1
ATOM 1270 C CA . LEU A 1 170 ? -13.609 -14.688 -8.078 1 97.31 170 LEU A CA 1
ATOM 1271 C C . LEU A 1 170 ? -14.594 -15.305 -7.086 1 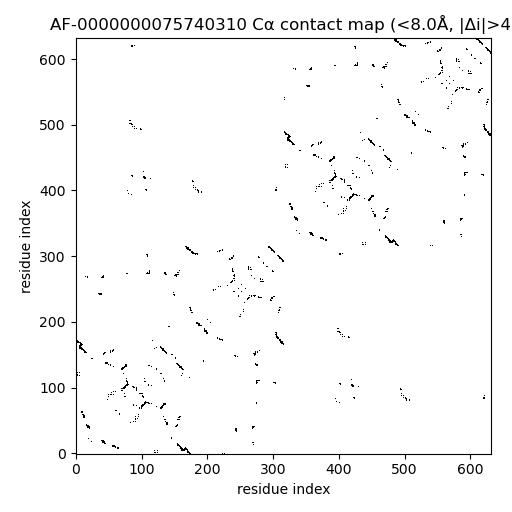97.31 170 LEU A C 1
ATOM 1273 O O . LEU A 1 170 ? -15.578 -14.672 -6.703 1 97.31 170 LEU A O 1
ATOM 1277 N N . ILE A 1 171 ? -14.312 -16.484 -6.613 1 96.62 171 ILE A N 1
ATOM 1278 C CA . ILE A 1 171 ? -15.258 -17.266 -5.816 1 96.62 171 ILE A CA 1
ATOM 1279 C C . ILE A 1 171 ? -14.984 -17.047 -4.332 1 96.62 171 ILE A C 1
ATOM 1281 O O . ILE A 1 171 ? -15.914 -16.812 -3.555 1 96.62 171 ILE A O 1
ATOM 1285 N N . ALA A 1 172 ? -13.727 -17.141 -4.008 1 95.88 172 ALA A N 1
ATOM 1286 C CA . ALA A 1 172 ? -13.375 -17.062 -2.592 1 95.88 172 ALA A CA 1
ATOM 1287 C C . ALA A 1 172 ? -11.969 -16.516 -2.406 1 95.88 172 ALA A C 1
ATOM 1289 O O . ALA A 1 172 ? -11.102 -16.703 -3.264 1 95.88 172 ALA A O 1
ATOM 1290 N N . SER A 1 173 ? -11.766 -15.859 -1.354 1 95.25 173 SER A N 1
ATOM 1291 C CA . SER A 1 173 ? -10.477 -15.328 -0.926 1 95.25 173 SER A CA 1
ATOM 1292 C C . SER A 1 173 ? -10.281 -15.5 0.576 1 95.25 173 SER A C 1
ATOM 1294 O O . SER A 1 173 ? -11.117 -15.078 1.37 1 95.25 173 SER A O 1
ATOM 1296 N N . ASN A 1 174 ? -9.18 -16.125 0.908 1 94.88 174 ASN A N 1
ATOM 1297 C CA . ASN A 1 174 ? -8.82 -16.266 2.316 1 94.88 174 ASN A CA 1
ATOM 1298 C C . ASN A 1 174 ? -7.34 -15.984 2.551 1 94.88 174 ASN A C 1
ATOM 1300 O O . ASN A 1 174 ? -6.52 -16.172 1.653 1 94.88 174 ASN A O 1
ATOM 1304 N N . ARG A 1 175 ? -7.098 -15.531 3.715 1 93.25 175 ARG A N 1
ATOM 1305 C CA . ARG A 1 175 ? -5.73 -15.219 4.125 1 93.25 175 ARG A CA 1
ATOM 1306 C C . ARG A 1 175 ? -5.43 -15.773 5.512 1 93.25 175 ARG A C 1
ATOM 1308 O O . ARG A 1 175 ? -6.32 -15.836 6.363 1 93.25 175 ARG A O 1
ATOM 1315 N N . THR A 1 176 ? -4.18 -16.141 5.676 1 91.62 176 THR A N 1
ATOM 1316 C CA . THR A 1 176 ? -3.662 -16.516 6.984 1 91.62 176 THR A CA 1
ATOM 1317 C C . THR A 1 176 ? -2.316 -15.852 7.254 1 91.62 176 THR A C 1
ATOM 1319 O O . THR A 1 176 ? -1.586 -15.516 6.316 1 91.62 176 THR A O 1
ATOM 1322 N N . SER A 1 177 ? -2.117 -15.609 8.484 1 88.75 177 SER A N 1
ATOM 1323 C CA . SER A 1 177 ? -0.832 -15.023 8.852 1 88.75 177 SER A CA 1
ATOM 1324 C C . SER A 1 177 ? -0.327 -15.594 10.172 1 88.75 177 SER A C 1
ATOM 1326 O O . SER A 1 177 ? -1.121 -16.016 11.016 1 88.75 177 SER A O 1
ATOM 1328 N N . PHE A 1 178 ? 0.932 -15.695 10.273 1 89.19 178 PHE A N 1
ATOM 1329 C CA . PHE A 1 178 ? 1.661 -16.062 11.484 1 89.19 178 PHE A CA 1
ATOM 1330 C C . PHE A 1 178 ? 2.816 -15.094 11.727 1 89.19 178 PHE A C 1
ATOM 1332 O O . PHE A 1 178 ? 3.945 -15.352 11.305 1 89.19 178 PHE A O 1
ATOM 1339 N N . THR A 1 179 ? 2.607 -14.117 12.531 1 90.31 179 THR A N 1
ATOM 1340 C CA . THR A 1 179 ? 3.512 -12.977 12.57 1 90.31 179 THR A CA 1
ATOM 1341 C C . THR A 1 179 ? 4.586 -13.164 13.633 1 90.31 179 THR A C 1
ATOM 1343 O O . THR A 1 179 ? 5.492 -12.344 13.766 1 90.31 179 THR A O 1
ATOM 1346 N N . ASP A 1 180 ? 4.605 -14.297 14.32 1 88.12 180 ASP A N 1
ATOM 1347 C CA . ASP A 1 180 ? 5.574 -14.547 15.383 1 88.12 180 ASP A CA 1
ATOM 1348 C C . ASP A 1 180 ? 7 -14.555 14.828 1 88.12 180 ASP A C 1
ATOM 1350 O O . ASP A 1 180 ? 7.953 -14.289 15.562 1 88.12 180 ASP A O 1
ATOM 1354 N N . PHE A 1 181 ? 7.082 -14.773 13.57 1 84.94 181 PHE A N 1
ATOM 1355 C CA . PHE A 1 181 ? 8.422 -14.914 13.008 1 84.94 181 PHE A CA 1
ATOM 1356 C C . PHE A 1 181 ? 8.75 -13.75 12.086 1 84.94 181 PHE A C 1
ATOM 1358 O O . PHE A 1 181 ? 9.695 -13.812 11.305 1 84.94 181 PHE A O 1
ATOM 1365 N N . GLU A 1 182 ? 7.977 -12.672 12.195 1 86.56 182 GLU A N 1
ATOM 1366 C CA . GL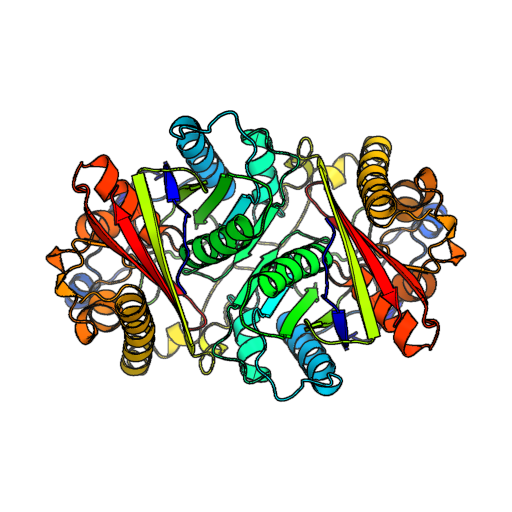U A 1 182 ? 8.211 -11.531 11.32 1 86.56 182 GLU A CA 1
ATOM 1367 C C . GLU A 1 182 ? 9.625 -10.977 11.5 1 86.56 182 GLU A C 1
ATOM 1369 O O . GLU A 1 182 ? 10.203 -10.422 10.562 1 86.56 182 GLU A O 1
ATOM 1374 N N . PHE A 1 183 ? 10.281 -11.203 12.672 1 86.12 183 PHE A N 1
ATOM 1375 C CA . PHE A 1 183 ? 11.609 -10.672 12.984 1 86.12 183 PHE A CA 1
ATOM 1376 C C . PHE A 1 183 ? 12.656 -11.258 12.047 1 86.12 183 PHE A C 1
ATOM 1378 O O . PHE A 1 183 ? 13.703 -10.641 11.82 1 86.12 183 PHE A O 1
ATOM 1385 N N . LEU A 1 184 ? 12.336 -12.375 11.477 1 84.19 184 LEU A N 1
ATOM 1386 C CA . LEU A 1 184 ? 13.258 -13.031 10.562 1 84.19 184 LEU A CA 1
ATOM 1387 C C . LEU A 1 184 ? 13.344 -12.281 9.242 1 84.19 184 LEU A C 1
ATOM 1389 O O . LEU A 1 184 ? 14.266 -12.508 8.445 1 84.19 184 LEU A O 1
ATOM 1393 N N . MET A 1 185 ? 12.43 -11.352 9.062 1 80.56 185 MET A N 1
ATOM 1394 C CA . MET A 1 185 ? 12.375 -10.641 7.789 1 80.56 185 MET A CA 1
ATOM 1395 C C . MET A 1 185 ? 12.914 -9.219 7.934 1 80.56 185 MET A C 1
ATOM 1397 O O . MET A 1 185 ? 12.852 -8.43 6.992 1 80.56 185 MET A O 1
ATOM 1401 N N . ARG A 1 186 ? 13.445 -8.891 9.078 1 85.25 186 ARG A N 1
ATOM 1402 C CA . ARG A 1 186 ? 14.07 -7.594 9.297 1 85.25 186 ARG A CA 1
ATOM 1403 C C . ARG A 1 186 ? 15.438 -7.527 8.625 1 85.25 186 ARG A C 1
ATOM 1405 O O . ARG A 1 186 ? 16.188 -8.5 8.641 1 85.25 186 ARG A O 1
ATOM 1412 N N . ASN A 1 187 ? 15.617 -6.453 7.961 1 82.25 187 ASN A N 1
ATOM 1413 C CA . ASN A 1 187 ? 16.859 -6.336 7.199 1 82.25 187 ASN A CA 1
ATOM 1414 C C . ASN A 1 187 ? 18.062 -6.191 8.117 1 82.25 187 ASN A C 1
ATOM 1416 O O . ASN A 1 187 ? 18.078 -5.332 9 1 82.25 187 ASN A O 1
ATOM 1420 N N . LYS A 1 188 ? 19.016 -7.008 7.887 1 81.75 188 LYS A N 1
ATOM 1421 C CA . LYS A 1 188 ? 20.266 -6.969 8.625 1 81.75 188 LYS A CA 1
ATOM 1422 C C . LYS A 1 188 ? 21.422 -6.508 7.723 1 81.75 188 LYS A C 1
ATOM 1424 O O . LYS A 1 188 ? 22.547 -6.344 8.18 1 81.75 188 LYS A O 1
ATOM 1429 N N . GLY A 1 189 ? 21.094 -6.371 6.449 1 76.88 189 GLY A N 1
ATOM 1430 C CA . GLY A 1 189 ? 22.109 -5.945 5.496 1 76.88 189 GLY A CA 1
ATOM 1431 C C . GLY A 1 189 ? 22.25 -4.441 5.41 1 76.88 189 GLY A C 1
ATOM 1432 O O . GLY A 1 189 ? 21.469 -3.699 6.012 1 76.88 189 GLY A O 1
ATOM 1433 N N . SER A 1 190 ? 23.312 -4.031 4.68 1 77.88 190 SER A N 1
ATOM 1434 C CA . SER A 1 190 ? 23.578 -2.613 4.461 1 77.88 190 SER A CA 1
ATOM 1435 C C . SER A 1 190 ? 22.547 -2 3.514 1 77.88 190 SER A C 1
ATOM 1437 O O . SER A 1 190 ? 22.547 -2.299 2.318 1 77.88 190 SER A O 1
ATOM 1439 N N . LEU A 1 191 ? 21.734 -1.144 4.008 1 74.88 191 LEU A N 1
ATOM 1440 C CA . LEU A 1 191 ? 20.734 -0.471 3.174 1 74.88 191 LEU A CA 1
ATOM 1441 C C . LEU A 1 191 ? 21.422 0.434 2.15 1 74.88 191 LEU A C 1
ATOM 1443 O O . LEU A 1 191 ? 20.938 0.561 1.019 1 74.88 191 LEU A O 1
ATOM 1447 N N . GLU A 1 192 ? 22.562 0.958 2.488 1 72.25 192 GLU A N 1
ATOM 1448 C CA . GLU A 1 192 ? 23.328 1.809 1.579 1 72.25 192 GLU A CA 1
ATOM 1449 C C . GLU A 1 192 ? 23.812 1.025 0.36 1 72.25 192 GLU A C 1
ATOM 1451 O O . GLU A 1 192 ? 23.922 1.579 -0.736 1 72.25 192 GLU A O 1
ATOM 1456 N N . LYS A 1 193 ? 24.094 -0.279 0.583 1 72.25 193 LYS A N 1
ATOM 1457 C CA . LYS A 1 193 ? 24.562 -1.127 -0.503 1 72.25 193 LYS A CA 1
ATOM 1458 C C . LYS A 1 193 ? 23.438 -1.961 -1.095 1 72.25 193 LYS A C 1
ATOM 1460 O O . LYS A 1 193 ? 23.688 -2.879 -1.881 1 72.25 193 LYS A O 1
ATOM 1465 N N . PHE A 1 194 ? 22.25 -1.581 -0.668 1 73.5 194 PHE A N 1
ATOM 1466 C CA . PHE A 1 194 ? 21.047 -2.311 -1.095 1 73.5 194 PHE A CA 1
ATOM 1467 C C . PHE A 1 194 ? 21.219 -3.807 -0.864 1 73.5 194 PHE A C 1
ATOM 1469 O O . PHE A 1 194 ? 20.906 -4.617 -1.734 1 73.5 194 PHE A O 1
ATOM 1476 N N . GLU A 1 195 ? 21.859 -4.105 0.266 1 74.12 195 GLU A N 1
ATOM 1477 C CA . GLU A 1 195 ? 21.953 -5.484 0.733 1 74.12 195 GLU A CA 1
ATOM 1478 C C . GLU A 1 195 ? 20.766 -5.855 1.607 1 74.12 195 GLU A C 1
ATOM 1480 O O . GLU A 1 195 ? 20.547 -5.258 2.666 1 74.12 195 GLU A O 1
ATOM 1485 N N . PHE A 1 196 ? 20 -6.691 1.058 1 74.19 196 PHE A N 1
ATOM 1486 C CA . PHE A 1 196 ? 18.875 -7.18 1.834 1 74.19 196 PHE A CA 1
ATOM 1487 C C . PHE A 1 196 ? 19.125 -8.594 2.35 1 74.19 196 PHE A C 1
ATOM 1489 O O . PHE A 1 196 ? 19.047 -9.562 1.592 1 74.19 196 PHE A O 1
ATOM 1496 N N . LYS A 1 197 ? 19.594 -8.656 3.582 1 76.75 197 LYS A N 1
ATOM 1497 C CA . LYS A 1 197 ? 19.828 -9.906 4.301 1 76.75 197 LYS A CA 1
ATOM 1498 C C . LYS A 1 197 ? 18.859 -10.055 5.473 1 76.75 197 LYS A C 1
ATOM 1500 O O . LYS A 1 197 ? 18.547 -9.078 6.148 1 76.75 197 LYS A O 1
ATOM 1505 N N . HIS A 1 198 ? 18.375 -11.234 5.574 1 79 198 HIS A N 1
ATOM 1506 C CA . HIS A 1 198 ? 17.391 -11.461 6.637 1 79 198 HIS A CA 1
ATOM 1507 C C . HIS A 1 198 ? 17.812 -12.633 7.523 1 79 198 HIS A C 1
ATOM 1509 O O . HIS A 1 198 ? 18.688 -13.414 7.152 1 79 198 HIS A O 1
ATOM 1515 N N . GLY A 1 199 ? 17.203 -12.656 8.711 1 76.81 199 GLY A N 1
ATOM 1516 C CA . GLY A 1 199 ? 17.5 -13.727 9.648 1 76.81 199 GLY A CA 1
ATOM 1517 C C . GLY A 1 199 ? 17.312 -15.109 9.055 1 76.81 199 GLY A C 1
ATOM 1518 O O . GLY A 1 199 ? 18.062 -16.031 9.391 1 76.81 199 GLY A O 1
ATOM 1519 N N . LEU A 1 200 ? 16.453 -15.195 8.195 1 77.31 200 LEU A N 1
ATOM 1520 C CA . LEU A 1 200 ? 16.156 -16.484 7.57 1 77.31 200 LEU A CA 1
ATOM 1521 C C . LEU A 1 200 ? 17.328 -16.953 6.723 1 77.31 200 LEU A C 1
ATOM 1523 O O . LEU A 1 200 ? 17.516 -18.156 6.551 1 77.31 200 LEU A O 1
ATOM 1527 N N . ASP A 1 201 ? 18.031 -16.016 6.273 1 74.31 201 ASP A N 1
ATOM 1528 C CA . ASP A 1 201 ? 19.219 -16.391 5.496 1 74.31 201 ASP A CA 1
ATOM 1529 C C . ASP A 1 201 ? 20.25 -17.109 6.363 1 74.31 201 ASP A C 1
ATOM 1531 O O . ASP A 1 201 ? 21 -17.938 5.871 1 74.31 201 ASP A O 1
ATOM 1535 N N . GLU A 1 202 ? 20.188 -16.781 7.57 1 77.56 202 GLU A N 1
ATOM 1536 C CA . GLU A 1 202 ? 21.141 -17.359 8.508 1 77.56 202 GLU A CA 1
ATOM 1537 C C . GLU A 1 202 ? 20.672 -18.719 9.016 1 77.56 202 GLU A C 1
ATOM 1539 O O . GLU A 1 202 ? 21.453 -19.672 9.086 1 77.56 202 GLU A O 1
ATOM 1544 N N . VAL A 1 203 ? 19.422 -18.797 9.328 1 79.38 203 VAL A N 1
ATOM 1545 C CA . VAL A 1 203 ? 18.938 -19.984 10.023 1 79.38 203 VAL A CA 1
ATOM 1546 C C . VAL A 1 203 ? 18.375 -20.984 9.008 1 79.38 203 VAL A C 1
ATOM 1548 O O . VAL A 1 203 ? 18.328 -22.188 9.273 1 79.38 203 VAL A O 1
ATOM 1551 N N . GLY A 1 204 ? 18.016 -20.516 7.867 1 75.81 204 GLY A N 1
ATOM 1552 C CA . GLY A 1 204 ? 17.375 -21.359 6.867 1 75.81 204 GLY A CA 1
ATOM 1553 C C . GLY A 1 204 ? 15.898 -21.594 7.125 1 75.81 204 GLY A C 1
ATOM 1554 O O . GLY A 1 204 ? 15.406 -21.312 8.219 1 75.81 204 GLY A O 1
ATOM 1555 N N . TYR A 1 205 ? 15.188 -22.172 6.18 1 77.75 205 TYR A N 1
ATOM 1556 C CA . TYR A 1 205 ? 13.75 -22.375 6.254 1 77.75 205 TYR A CA 1
ATOM 1557 C C . TYR A 1 205 ? 13.422 -23.703 6.941 1 77.75 205 TYR A C 1
ATOM 1559 O O . TYR A 1 205 ? 12.297 -23.922 7.383 1 77.75 205 TYR A O 1
ATOM 1567 N N . GLY A 1 206 ? 14.383 -24.531 7.055 1 80.44 206 GLY A N 1
ATOM 1568 C CA . GLY A 1 206 ? 14.188 -25.906 7.523 1 80.44 206 GLY A CA 1
ATOM 1569 C C . GLY A 1 206 ? 13.367 -25.984 8.797 1 80.44 206 GLY A C 1
ATOM 1570 O O . GLY A 1 206 ? 12.32 -26.641 8.828 1 80.44 206 GLY A O 1
ATOM 1571 N N . PRO A 1 207 ? 13.75 -25.234 9.836 1 85.44 207 PRO A N 1
ATOM 1572 C CA . PRO A 1 207 ? 13.055 -25.297 11.117 1 85.44 207 PRO A CA 1
ATOM 1573 C C . PRO A 1 207 ? 11.625 -24.766 11.047 1 85.44 207 PRO A C 1
ATOM 1575 O O . PRO A 1 207 ? 10.82 -25.016 11.945 1 85.44 207 PRO A O 1
ATOM 1578 N N . TYR A 1 208 ? 11.281 -24.141 9.961 1 88.12 208 TYR A N 1
ATOM 1579 C CA . TYR A 1 208 ? 10.023 -23.406 9.938 1 88.12 208 TYR A CA 1
ATOM 1580 C C . TYR A 1 208 ? 9.07 -24 8.906 1 88.12 208 TYR A C 1
ATOM 1582 O O . TYR A 1 208 ? 7.902 -23.609 8.828 1 88.12 208 TYR A O 1
ATOM 1590 N N . VAL A 1 209 ? 9.508 -24.969 8.156 1 86.94 209 VAL A N 1
ATOM 1591 C CA . VAL A 1 209 ? 8.766 -25.516 7.031 1 86.94 209 VAL A CA 1
ATOM 1592 C C . VAL A 1 209 ? 7.441 -26.109 7.52 1 86.94 209 VAL A C 1
ATOM 1594 O O . VAL A 1 209 ? 6.406 -25.938 6.871 1 86.94 209 VAL A O 1
ATOM 1597 N N . GLY A 1 210 ? 7.484 -26.781 8.648 1 88.62 210 GLY A N 1
ATOM 1598 C CA . GLY A 1 210 ? 6.266 -27.359 9.195 1 88.62 210 GLY A CA 1
ATOM 1599 C C . GLY A 1 210 ? 5.211 -26.312 9.523 1 88.62 210 GLY A C 1
ATOM 1600 O O . GLY A 1 210 ? 4.031 -26.5 9.211 1 88.62 210 GLY A O 1
ATOM 1601 N N . THR A 1 211 ? 5.648 -25.297 10.172 1 89.5 211 THR A N 1
ATOM 1602 C CA . THR A 1 211 ? 4.734 -24.219 10.531 1 89.5 211 THR A CA 1
ATOM 1603 C C . THR A 1 211 ? 4.195 -23.516 9.281 1 89.5 211 THR A C 1
ATOM 1605 O O . THR A 1 211 ? 2.998 -23.25 9.188 1 89.5 211 THR A O 1
ATOM 1608 N N . LEU A 1 212 ? 5.035 -23.312 8.328 1 89.38 212 LEU A N 1
ATOM 1609 C CA . LEU A 1 212 ? 4.641 -22.656 7.09 1 89.38 212 LEU A CA 1
ATOM 1610 C C . LEU A 1 212 ? 3.611 -23.484 6.332 1 89.38 212 LEU A C 1
ATOM 1612 O O . LEU A 1 212 ? 2.607 -22.953 5.855 1 89.38 212 LEU A O 1
ATOM 1616 N N . SER A 1 213 ? 3.912 -24.703 6.293 1 92.44 213 SER A N 1
ATOM 1617 C CA . SER A 1 213 ? 3.014 -25.609 5.586 1 92.44 213 SER A CA 1
ATOM 1618 C C . SER A 1 213 ? 1.629 -25.625 6.227 1 92.44 213 SER A C 1
ATOM 1620 O O . SER A 1 213 ? 0.615 -25.641 5.523 1 92.44 213 SER A O 1
ATOM 1622 N N . ARG A 1 214 ? 1.563 -25.562 7.484 1 92.38 214 ARG A N 1
ATOM 1623 C CA . ARG A 1 214 ? 0.295 -25.578 8.203 1 92.38 214 ARG A CA 1
ATOM 1624 C C . ARG A 1 214 ? -0.504 -24.312 7.918 1 92.38 214 ARG A C 1
ATOM 1626 O O . ARG A 1 214 ? -1.727 -24.359 7.77 1 92.38 214 ARG A O 1
ATOM 1633 N N . ILE A 1 215 ? 0.154 -23.281 7.898 1 90.81 215 ILE A N 1
ATOM 1634 C CA . ILE A 1 215 ? -0.503 -22 7.691 1 90.81 215 ILE A CA 1
ATOM 1635 C C . ILE A 1 215 ? -1.046 -21.922 6.266 1 90.81 215 ILE A C 1
ATOM 1637 O O . ILE A 1 215 ? -2.166 -21.453 6.047 1 90.81 215 ILE A O 1
ATOM 1641 N N . VAL A 1 216 ? -0.255 -22.375 5.328 1 93.19 216 VAL A N 1
ATOM 1642 C CA . VAL A 1 216 ? -0.69 -22.406 3.934 1 93.19 216 VAL A CA 1
ATOM 1643 C C . VAL A 1 216 ? -1.914 -23.297 3.793 1 93.19 216 VAL A C 1
ATOM 1645 O O . VAL A 1 216 ? -2.895 -22.938 3.145 1 93.19 216 VAL A O 1
ATOM 1648 N N . GLN A 1 217 ? -1.86 -24.406 4.43 1 94.62 217 GLN A N 1
ATOM 1649 C CA . GLN A 1 217 ? -2.959 -25.359 4.371 1 94.62 217 GLN A CA 1
ATOM 1650 C C . GLN A 1 217 ? -4.242 -24.766 4.941 1 94.62 217 GLN A C 1
ATOM 1652 O O . GLN A 1 217 ? -5.336 -25.047 4.453 1 94.62 217 GLN A O 1
ATOM 1657 N N . ALA A 1 218 ? -4.074 -24.016 5.941 1 93.88 218 ALA A N 1
ATOM 1658 C CA . ALA A 1 218 ? -5.246 -23.391 6.555 1 93.88 218 ALA A CA 1
ATOM 1659 C C . ALA A 1 218 ? -5.945 -22.453 5.578 1 93.88 218 ALA A C 1
ATOM 1661 O O . ALA A 1 218 ? -7.176 -22.422 5.508 1 93.88 218 ALA A O 1
ATOM 1662 N N . ALA A 1 219 ? -5.188 -21.703 4.867 1 94.12 219 ALA A N 1
ATOM 1663 C CA . ALA A 1 219 ? -5.766 -20.781 3.885 1 94.12 219 ALA A CA 1
ATOM 1664 C C . ALA A 1 219 ? -6.453 -21.547 2.758 1 94.12 219 ALA A C 1
ATOM 1666 O O . ALA A 1 219 ? -7.551 -21.188 2.33 1 94.12 219 ALA A O 1
ATOM 1667 N N . ILE A 1 220 ? -5.793 -22.594 2.307 1 96.75 220 ILE A N 1
ATOM 1668 C CA . ILE A 1 220 ? -6.34 -23.422 1.231 1 96.75 220 ILE A CA 1
ATOM 1669 C C . ILE A 1 220 ? -7.637 -24.078 1.69 1 96.75 220 ILE A C 1
ATOM 1671 O O . ILE A 1 220 ? -8.656 -24 0.996 1 96.75 220 ILE A O 1
ATOM 1675 N N . SER A 1 221 ? -7.613 -24.625 2.885 1 96.25 221 SER A N 1
ATOM 1676 C CA . SER A 1 221 ? -8.773 -25.312 3.424 1 96.25 221 SER A CA 1
ATOM 1677 C C . SER A 1 221 ? -9.953 -24.359 3.6 1 96.25 221 SER A C 1
ATOM 1679 O O . SER A 1 221 ? -11.094 -24.719 3.285 1 96.25 221 SER A O 1
ATOM 1681 N N . ALA A 1 222 ? -9.703 -23.203 4.09 1 95.44 222 ALA A N 1
ATOM 1682 C CA . ALA A 1 222 ? -10.758 -22.219 4.273 1 95.44 222 ALA A CA 1
ATOM 1683 C C . ALA A 1 222 ? -11.375 -21.812 2.936 1 95.44 222 ALA A C 1
ATOM 1685 O O . ALA A 1 222 ? -12.586 -21.641 2.834 1 95.44 222 ALA A O 1
ATOM 1686 N N . THR A 1 223 ? -10.531 -21.703 1.959 1 96.44 223 THR A N 1
ATOM 1687 C CA . THR A 1 223 ? -10.984 -21.297 0.631 1 96.44 223 THR A CA 1
ATOM 1688 C C . THR A 1 223 ? -11.867 -22.391 0.019 1 96.44 223 THR A C 1
ATOM 1690 O O . THR A 1 223 ? -12.922 -22.094 -0.552 1 96.44 223 THR A O 1
ATOM 1693 N N . LEU A 1 224 ? -11.461 -23.578 0.16 1 97.19 224 LEU A N 1
ATOM 1694 C CA . LEU A 1 224 ? -12.234 -24.703 -0.345 1 97.19 224 LEU A CA 1
ATOM 1695 C C . LEU A 1 224 ? -13.57 -24.828 0.388 1 97.19 224 LEU A C 1
ATOM 1697 O O . LEU A 1 224 ? -14.602 -25.094 -0.232 1 97.19 224 LEU A O 1
ATOM 1701 N N . ALA A 1 225 ? -13.539 -24.625 1.646 1 97.06 225 ALA A N 1
ATOM 1702 C CA . ALA A 1 225 ? -14.75 -24.688 2.459 1 97.06 225 ALA A CA 1
ATOM 1703 C C . ALA A 1 225 ? -15.75 -23.625 2.039 1 97.06 225 ALA A C 1
ATOM 1705 O O . ALA A 1 225 ? -16.953 -23.891 1.925 1 97.06 225 ALA A O 1
ATOM 1706 N N . ASP A 1 226 ? -15.273 -22.422 1.82 1 95.38 226 ASP A N 1
ATOM 1707 C CA . ASP A 1 226 ? -16.125 -21.328 1.384 1 95.38 226 ASP A CA 1
ATOM 1708 C C . ASP A 1 226 ? -16.828 -21.672 0.066 1 95.38 226 ASP A C 1
ATOM 1710 O O . ASP A 1 226 ? -18 -21.344 -0.125 1 95.38 226 ASP A O 1
ATOM 1714 N N . ALA A 1 227 ? -16.062 -22.297 -0.767 1 95.44 227 ALA A N 1
ATOM 1715 C CA . ALA A 1 227 ? -16.578 -22.625 -2.094 1 95.44 227 ALA A CA 1
ATOM 1716 C C . ALA A 1 227 ? -17.344 -23.953 -2.082 1 95.44 227 ALA A C 1
ATOM 1718 O O . ALA A 1 227 ? -17.984 -24.312 -3.068 1 95.44 227 ALA A O 1
ATOM 1719 N N . ARG A 1 228 ? -17.25 -24.734 -1.03 1 96.69 228 ARG A N 1
ATOM 1720 C CA . ARG A 1 228 ? -17.891 -26.031 -0.875 1 96.69 228 ARG A CA 1
ATOM 1721 C C . ARG A 1 228 ? -17.438 -27 -1.957 1 96.69 228 ARG A C 1
ATOM 1723 O O . ARG A 1 228 ? -18.266 -27.656 -2.6 1 96.69 228 ARG A O 1
ATOM 1730 N N . ILE A 1 229 ? -16.141 -27.016 -2.154 1 97.38 229 ILE A N 1
ATOM 1731 C CA . ILE A 1 229 ? -15.531 -27.984 -3.064 1 97.38 229 ILE A CA 1
ATOM 1732 C C . ILE A 1 229 ? -14.336 -28.641 -2.387 1 97.38 229 ILE A C 1
ATOM 1734 O O . ILE A 1 229 ? -13.961 -28.266 -1.271 1 97.38 229 ILE A O 1
ATOM 1738 N N . SER A 1 230 ? -13.789 -29.641 -3.041 1 96.88 230 SER A N 1
ATOM 1739 C CA . SER A 1 230 ? -12.586 -30.297 -2.549 1 96.88 230 SER A CA 1
ATOM 1740 C C . SER A 1 230 ? -11.375 -29.938 -3.396 1 96.88 230 SER A C 1
ATOM 1742 O O . SER A 1 230 ? -11.508 -29.375 -4.48 1 96.88 230 SER A O 1
ATOM 1744 N N . ILE A 1 231 ? -10.266 -30.281 -2.898 1 96.94 231 ILE A N 1
ATOM 1745 C CA . ILE A 1 231 ? -9.016 -30 -3.586 1 96.94 231 ILE A CA 1
ATOM 1746 C C . ILE A 1 231 ? -8.992 -30.703 -4.938 1 96.94 231 ILE A C 1
ATOM 1748 O O . ILE A 1 231 ? -8.398 -30.203 -5.898 1 96.94 231 ILE A O 1
ATOM 1752 N N . ASP A 1 232 ? -9.688 -31.828 -5.098 1 96.5 232 ASP A N 1
ATOM 1753 C CA . ASP A 1 232 ? -9.742 -32.625 -6.316 1 96.5 232 ASP A CA 1
ATOM 1754 C C . ASP A 1 232 ? -10.531 -31.906 -7.406 1 96.5 232 ASP A C 1
ATOM 1756 O O . ASP A 1 232 ? -10.391 -32.219 -8.594 1 96.5 232 ASP A O 1
ATOM 1760 N N . ASP A 1 233 ? -11.359 -30.984 -7.023 1 97.88 233 ASP A N 1
ATOM 1761 C CA . ASP A 1 233 ? -12.203 -30.25 -7.965 1 97.88 233 ASP A CA 1
ATOM 1762 C C . ASP A 1 233 ? -11.414 -29.125 -8.648 1 97.88 233 ASP A C 1
ATOM 1764 O O . ASP A 1 233 ? -11.867 -28.578 -9.656 1 97.88 233 ASP A O 1
ATOM 1768 N N . VAL A 1 234 ? -10.242 -28.828 -8.156 1 98.44 234 VAL A N 1
ATOM 1769 C CA . VAL A 1 234 ? -9.438 -27.75 -8.719 1 98.44 234 VAL A CA 1
ATOM 1770 C C . VAL A 1 234 ? -8.609 -28.281 -9.891 1 98.44 234 VAL A C 1
ATOM 1772 O O . VAL A 1 234 ? -7.898 -29.281 -9.758 1 98.44 234 VAL A O 1
ATOM 1775 N N . SER A 1 235 ? -8.695 -27.594 -10.977 1 98.62 235 SER A N 1
ATOM 1776 C CA . SER A 1 235 ? -8.078 -28.078 -12.203 1 98.62 235 SER A CA 1
ATOM 1777 C C . SER A 1 235 ? -6.637 -27.594 -12.32 1 98.62 235 SER A C 1
ATOM 1779 O O . SER A 1 235 ? -5.789 -28.266 -12.898 1 98.62 235 SER A O 1
ATOM 1781 N N . HIS A 1 236 ? -6.379 -26.375 -11.844 1 98.56 236 HIS A N 1
ATOM 1782 C CA . HIS A 1 236 ? -5.047 -25.781 -11.945 1 98.56 236 HIS A CA 1
ATOM 1783 C C . HIS A 1 236 ? -4.684 -25.016 -10.68 1 98.56 236 HIS A C 1
ATOM 1785 O O . HIS A 1 236 ? -5.559 -24.484 -10 1 98.56 236 HIS A O 1
ATOM 1791 N N . PHE A 1 237 ? -3.379 -25.047 -10.406 1 98.38 237 PHE A N 1
ATOM 1792 C CA . PHE A 1 237 ? -2.83 -24.281 -9.281 1 98.38 237 PHE A CA 1
ATOM 1793 C C . PHE A 1 237 ? -1.732 -23.344 -9.742 1 98.38 237 PHE A C 1
ATOM 1795 O O . PHE A 1 237 ? -0.886 -23.719 -10.562 1 98.38 237 PHE A O 1
ATOM 1802 N N . CYS A 1 238 ? -1.777 -22.125 -9.32 1 98.25 238 CYS A N 1
ATOM 1803 C CA . CYS A 1 238 ? -0.744 -21.125 -9.578 1 98.25 238 CYS A CA 1
ATOM 1804 C C . CYS A 1 238 ? -0.027 -20.75 -8.289 1 98.25 238 CYS A C 1
ATOM 1806 O O . CYS A 1 238 ? -0.385 -19.766 -7.641 1 98.25 238 CYS A O 1
ATOM 1808 N N . PRO A 1 239 ? 1.033 -21.453 -7.926 1 96.69 239 PRO A N 1
ATOM 1809 C CA . PRO A 1 239 ? 1.819 -21.172 -6.723 1 96.69 239 PRO A CA 1
ATOM 1810 C C . PRO A 1 239 ? 2.955 -20.188 -6.977 1 96.69 239 PRO A C 1
ATOM 1812 O O . PRO A 1 239 ? 3.125 -19.703 -8.102 1 96.69 239 PRO A O 1
ATOM 1815 N N . PRO A 1 240 ? 3.748 -19.844 -5.934 1 95.81 240 PRO A N 1
ATOM 1816 C CA . PRO A 1 240 ? 4.93 -19 -6.141 1 95.81 240 PRO A CA 1
ATOM 1817 C C . PRO A 1 240 ? 6.043 -19.719 -6.895 1 95.81 240 PRO A C 1
ATOM 1819 O O . PRO A 1 240 ? 6.199 -20.938 -6.758 1 95.81 240 PRO A O 1
ATOM 1822 N N . ALA A 1 241 ? 6.793 -18.969 -7.594 1 95.62 241 ALA A N 1
ATOM 1823 C CA . ALA A 1 241 ? 7.941 -19.5 -8.312 1 95.62 241 ALA A CA 1
ATOM 1824 C C . ALA A 1 241 ? 9.18 -19.562 -7.422 1 95.62 241 ALA A C 1
ATOM 1826 O O . ALA A 1 241 ? 10.188 -18.906 -7.703 1 95.62 241 ALA A O 1
ATOM 1827 N N . VAL A 1 242 ? 9.148 -20.359 -6.371 1 92.5 242 VAL A N 1
ATOM 1828 C CA . VAL A 1 242 ? 10.273 -20.578 -5.469 1 92.5 242 VAL A CA 1
ATOM 1829 C C . VAL A 1 242 ? 11 -21.859 -5.852 1 92.5 242 VAL A C 1
ATOM 1831 O O . VAL A 1 242 ? 10.734 -22.453 -6.902 1 92.5 242 VAL A O 1
ATOM 1834 N N . TYR A 1 243 ? 12.055 -22.25 -4.996 1 91.06 243 TYR A N 1
ATOM 1835 C CA . TYR A 1 243 ? 12.719 -23.516 -5.266 1 91.06 243 TYR A CA 1
ATOM 1836 C C . TYR A 1 243 ? 11.719 -24.672 -5.273 1 91.06 243 TYR A C 1
ATOM 1838 O O . TYR A 1 243 ? 10.75 -24.656 -4.508 1 91.06 243 TYR A O 1
ATOM 1846 N N . ARG A 1 244 ? 12.016 -25.609 -6.121 1 92 244 ARG A N 1
ATOM 1847 C CA . ARG A 1 244 ? 11.125 -26.766 -6.219 1 92 244 ARG A CA 1
ATOM 1848 C C . ARG A 1 244 ? 10.93 -27.422 -4.855 1 92 244 ARG A C 1
ATOM 1850 O O . ARG A 1 244 ? 9.812 -27.781 -4.484 1 92 244 ARG A O 1
ATOM 1857 N N . LEU A 1 245 ? 11.977 -27.562 -4.145 1 88.44 245 LEU A N 1
ATOM 1858 C CA . LEU A 1 245 ? 11.906 -28.172 -2.82 1 88.44 245 LEU A CA 1
ATOM 1859 C C . LEU A 1 245 ? 11.008 -27.344 -1.896 1 88.44 245 LEU A C 1
ATOM 1861 O O . LEU A 1 245 ? 10.172 -27.906 -1.184 1 88.44 245 LEU A O 1
ATOM 1865 N N . SER A 1 246 ? 11.203 -26.047 -1.9 1 86.81 246 SER A N 1
ATOM 1866 C CA . SER A 1 246 ? 10.398 -25.156 -1.075 1 86.81 246 SER A CA 1
ATOM 1867 C C . SER A 1 246 ? 8.93 -25.203 -1.471 1 86.81 246 SER A C 1
ATOM 1869 O O . SER A 1 246 ? 8.047 -25.188 -0.609 1 86.81 246 SER A O 1
ATOM 1871 N N . LEU A 1 247 ? 8.766 -25.266 -2.725 1 91.81 247 LEU A N 1
ATOM 1872 C CA . LEU A 1 247 ? 7.402 -25.344 -3.24 1 91.81 247 LEU A CA 1
ATOM 1873 C C . LEU A 1 247 ? 6.711 -26.609 -2.758 1 91.81 247 LEU A C 1
ATOM 1875 O O . LEU A 1 247 ? 5.59 -26.562 -2.252 1 91.81 247 LEU A O 1
ATOM 1879 N N . GLU A 1 248 ? 7.355 -27.672 -2.865 1 91.94 248 GLU A N 1
ATOM 1880 C CA . GLU A 1 248 ? 6.789 -28.969 -2.504 1 91.94 248 GLU A CA 1
ATOM 1881 C C . GLU A 1 248 ? 6.551 -29.078 -1 1 91.94 248 GLU A C 1
ATOM 1883 O O . GLU A 1 248 ? 5.488 -29.516 -0.563 1 91.94 248 GLU A O 1
ATOM 1888 N N . GLU A 1 249 ? 7.445 -28.562 -0.247 1 89.56 249 GLU A N 1
ATOM 1889 C CA . GLU A 1 249 ? 7.383 -28.75 1.201 1 89.56 249 GLU A CA 1
ATOM 1890 C C . GLU A 1 249 ? 6.414 -27.75 1.837 1 89.56 249 GLU A C 1
ATOM 1892 O O . GLU A 1 249 ? 5.742 -28.078 2.82 1 89.56 249 GLU A O 1
ATOM 1897 N N . THR A 1 250 ? 6.312 -26.609 1.229 1 89.44 250 THR A N 1
ATOM 1898 C CA . THR A 1 250 ? 5.562 -25.562 1.892 1 89.44 250 THR A CA 1
ATOM 1899 C C . THR A 1 250 ? 4.152 -25.453 1.314 1 89.44 250 THR A C 1
ATOM 1901 O O . THR A 1 250 ? 3.186 -25.25 2.053 1 89.44 250 THR A O 1
ATOM 1904 N N . PHE A 1 251 ? 4.012 -25.625 0.06 1 91.25 251 PHE A N 1
ATOM 1905 C CA . PHE A 1 251 ? 2.752 -25.25 -0.568 1 91.25 251 PHE A CA 1
ATOM 1906 C C . PHE A 1 251 ? 1.997 -26.484 -1.044 1 91.25 251 PHE A C 1
ATOM 1908 O O . PHE A 1 251 ? 0.77 -26.547 -0.945 1 91.25 251 PHE A O 1
ATOM 1915 N N . ILE A 1 252 ? 2.684 -27.469 -1.519 1 91.38 252 ILE A N 1
ATOM 1916 C CA . ILE A 1 252 ? 2.059 -28.531 -2.312 1 91.38 252 ILE A CA 1
ATOM 1917 C C . ILE A 1 252 ? 1.839 -29.766 -1.444 1 91.38 252 ILE A C 1
ATOM 1919 O O . ILE A 1 252 ? 0.735 -30.312 -1.402 1 91.38 252 ILE A O 1
ATOM 1923 N N . GLY A 1 253 ? 2.834 -30.172 -0.775 1 86.25 253 GLY A N 1
ATOM 1924 C CA . GLY A 1 253 ? 2.869 -31.484 -0.166 1 86.25 253 GLY A CA 1
ATOM 1925 C C . GLY A 1 253 ? 1.76 -31.703 0.845 1 86.25 253 GLY A C 1
ATOM 1926 O O . GLY A 1 253 ? 0.891 -32.562 0.644 1 86.25 253 GLY A O 1
ATOM 1927 N N . ALA A 1 254 ? 1.618 -30.891 1.785 1 81.69 254 ALA A N 1
ATOM 1928 C CA . ALA A 1 254 ? 0.663 -31.094 2.871 1 81.69 254 ALA A CA 1
ATOM 1929 C C . ALA A 1 254 ? -0.759 -30.781 2.418 1 81.69 254 ALA A C 1
ATOM 1931 O O . ALA A 1 254 ? -1.729 -31.203 3.053 1 81.69 254 ALA A O 1
ATOM 1932 N N . SER A 1 255 ? -0.873 -30.156 1.289 1 88.88 255 SER A N 1
ATOM 1933 C CA . SER A 1 255 ? -2.18 -29.703 0.823 1 88.88 255 SER A CA 1
ATOM 1934 C C . SER A 1 255 ? -2.777 -30.672 -0.184 1 88.88 255 SER A C 1
ATOM 1936 O O . SER A 1 255 ? -3.918 -30.516 -0.617 1 88.88 255 SER A O 1
ATOM 1938 N N . GLY A 1 256 ? -1.992 -31.656 -0.544 1 91.12 256 GLY A N 1
ATOM 1939 C CA . GLY A 1 256 ? -2.479 -32.656 -1.477 1 91.12 256 GLY A CA 1
ATOM 1940 C C . GLY A 1 256 ? -2.6 -32.156 -2.898 1 91.12 256 GLY A C 1
ATOM 1941 O O . GLY A 1 256 ? -3.434 -32.625 -3.67 1 91.12 256 GLY A O 1
ATOM 1942 N N . ILE A 1 257 ? -1.858 -31.203 -3.244 1 95.62 257 ILE A N 1
ATOM 1943 C CA . ILE A 1 257 ? -1.893 -30.625 -4.582 1 95.62 257 ILE A CA 1
ATOM 1944 C C . ILE A 1 257 ? -1.018 -31.438 -5.523 1 95.62 257 ILE A C 1
ATOM 1946 O O . ILE A 1 257 ? 0.177 -31.625 -5.277 1 95.62 257 ILE A O 1
ATOM 1950 N N . PRO A 1 258 ? -1.63 -31.969 -6.57 1 94.75 258 PRO A N 1
ATOM 1951 C CA . PRO A 1 258 ? -0.783 -32.625 -7.559 1 94.75 258 PRO A CA 1
ATOM 1952 C C . PRO A 1 258 ? 0.155 -31.672 -8.281 1 94.75 258 PRO A C 1
ATOM 1954 O O . PRO A 1 258 ? -0.299 -30.688 -8.875 1 94.75 258 PRO A O 1
ATOM 1957 N N . PHE A 1 259 ? 1.357 -31.984 -8.281 1 93.75 259 PHE A N 1
ATOM 1958 C CA . PHE A 1 259 ? 2.377 -31.109 -8.859 1 93.75 259 PHE A CA 1
ATOM 1959 C C . PHE A 1 259 ? 2.102 -30.859 -10.336 1 93.75 259 PHE A C 1
ATOM 1961 O O . PHE A 1 259 ? 2.33 -29.75 -10.836 1 93.75 259 PHE A O 1
ATOM 1968 N N . GLU A 1 260 ? 1.588 -31.844 -11.062 1 93.88 260 GLU A N 1
ATOM 1969 C CA . GLU A 1 260 ? 1.376 -31.75 -12.508 1 93.88 260 GLU A CA 1
ATOM 1970 C C . GLU A 1 260 ? 0.253 -30.781 -12.844 1 93.88 260 GLU A C 1
ATOM 1972 O O . GLU A 1 260 ? 0.116 -30.359 -13.992 1 93.88 260 GLU A O 1
ATOM 1977 N N . LYS A 1 261 ? -0.496 -30.391 -11.859 1 96.69 261 LYS A N 1
ATOM 1978 C CA . LYS A 1 261 ? -1.581 -29.438 -12.078 1 96.69 261 LYS A CA 1
ATOM 1979 C C . LYS A 1 261 ? -1.111 -28 -11.852 1 96.69 261 LYS A C 1
ATOM 1981 O O . LYS A 1 261 ? -1.87 -27.047 -12.055 1 96.69 261 LYS A O 1
ATOM 1986 N N . THR A 1 262 ? 0.14 -27.844 -11.492 1 96.81 262 THR A N 1
ATOM 1987 C CA . THR A 1 262 ? 0.681 -26.516 -11.289 1 96.81 262 THR A CA 1
ATOM 1988 C C . THR A 1 262 ? 1.227 -25.953 -12.602 1 96.81 262 THR A C 1
ATOM 1990 O O . THR A 1 262 ? 1.493 -26.703 -13.547 1 96.81 262 THR A O 1
ATOM 1993 N N . CYS A 1 263 ? 1.364 -24.672 -12.594 1 96.12 263 CYS A N 1
ATOM 1994 C CA . CYS A 1 263 ? 1.952 -24.016 -13.758 1 96.12 263 CYS A CA 1
ATOM 1995 C C . CYS A 1 263 ? 3.467 -23.922 -13.617 1 96.12 263 CYS A C 1
ATOM 1997 O O . CYS A 1 263 ? 4.074 -22.969 -14.109 1 96.12 263 CYS A O 1
ATOM 1999 N N . TRP A 1 264 ? 4.09 -24.828 -12.961 1 93.81 264 TRP A N 1
ATOM 2000 C CA . TRP A 1 264 ? 5.512 -24.828 -12.648 1 93.81 264 TRP A CA 1
ATOM 2001 C C . TRP A 1 264 ? 6.355 -24.766 -13.914 1 93.81 264 TRP A C 1
ATOM 2003 O O . TRP A 1 264 ? 7.414 -24.141 -13.938 1 93.81 264 TRP A O 1
ATOM 2013 N N . SER A 1 265 ? 5.902 -25.422 -14.961 1 92.44 265 SER A N 1
ATOM 2014 C CA . SER A 1 265 ? 6.672 -25.484 -16.203 1 92.44 265 SER A CA 1
ATOM 2015 C C . SER A 1 265 ? 6.953 -24.078 -16.734 1 92.44 265 SER A C 1
ATOM 2017 O O . SER A 1 265 ? 7.977 -23.859 -17.391 1 92.44 265 SER A O 1
ATOM 2019 N N . GLU A 1 266 ? 6.039 -23.141 -16.484 1 94.69 266 GLU A N 1
ATOM 2020 C CA . GLU A 1 266 ? 6.234 -21.766 -16.891 1 94.69 266 GLU A CA 1
ATOM 2021 C C . GLU A 1 266 ? 6.969 -20.969 -15.812 1 94.69 266 GLU A C 1
ATOM 2023 O O . GLU A 1 266 ? 7.863 -20.172 -16.109 1 94.69 266 GLU A O 1
ATOM 2028 N N . LEU A 1 267 ? 6.645 -21.219 -14.617 1 94.62 267 LEU A N 1
ATOM 2029 C CA . LEU A 1 267 ? 7.176 -20.453 -13.492 1 94.62 267 LEU A CA 1
ATOM 2030 C C . LEU A 1 267 ? 8.688 -20.641 -13.375 1 94.62 267 LEU A C 1
ATOM 2032 O O . LEU A 1 267 ? 9.414 -19.688 -13.078 1 94.62 267 LEU A O 1
ATOM 2036 N N . ARG A 1 268 ? 9.164 -21.844 -13.594 1 95.94 268 ARG A N 1
ATOM 2037 C CA . ARG A 1 268 ? 10.586 -22.141 -13.43 1 95.94 268 ARG A CA 1
ATOM 2038 C C . ARG A 1 268 ? 11.422 -21.469 -14.508 1 95.94 268 ARG A C 1
ATOM 2040 O O . ARG A 1 268 ? 12.648 -21.484 -14.453 1 95.94 268 ARG A O 1
ATOM 2047 N N . LYS A 1 269 ? 10.75 -20.859 -15.508 1 97.38 269 LYS A N 1
ATOM 2048 C CA . LYS A 1 269 ? 11.445 -20.141 -16.562 1 97.38 269 LYS A CA 1
ATOM 2049 C C . LYS A 1 269 ? 11.508 -18.641 -16.25 1 97.38 269 LYS A C 1
ATOM 2051 O O . LYS A 1 269 ? 12.359 -17.938 -16.781 1 97.38 269 LYS A O 1
ATOM 2056 N N . ASN A 1 270 ? 10.641 -18.156 -15.438 1 97.06 270 ASN A N 1
ATOM 2057 C CA . ASN A 1 270 ? 10.539 -16.734 -15.133 1 97.06 270 ASN A CA 1
ATOM 2058 C C . ASN A 1 270 ? 11.43 -16.359 -13.953 1 97.06 270 ASN A C 1
ATOM 2060 O O . ASN A 1 270 ? 11.875 -15.211 -13.852 1 97.06 270 ASN A O 1
ATOM 2064 N N . GLY A 1 271 ? 11.719 -17.328 -13.094 1 95.38 271 GLY A N 1
ATOM 2065 C CA . GLY A 1 271 ? 12.203 -16.984 -11.766 1 95.38 271 GLY A CA 1
ATOM 2066 C C . GLY A 1 271 ? 11.125 -16.422 -10.859 1 95.38 271 GLY A C 1
ATOM 2067 O O . GLY A 1 271 ? 9.961 -16.344 -11.25 1 95.38 271 GLY A O 1
ATOM 2068 N N . HIS A 1 272 ? 11.5 -16.109 -9.672 1 95.06 272 HIS A N 1
ATOM 2069 C CA . HIS A 1 272 ? 10.57 -15.539 -8.703 1 95.06 272 HIS A CA 1
ATOM 2070 C C . HIS A 1 272 ? 10.344 -14.062 -8.969 1 95.06 272 HIS A C 1
ATOM 2072 O O . HIS A 1 272 ? 11.141 -13.219 -8.562 1 95.06 272 HIS A O 1
ATOM 2078 N N . VAL A 1 273 ? 9.195 -13.797 -9.516 1 95.31 273 VAL A N 1
ATOM 2079 C CA . VAL A 1 273 ? 8.875 -12.414 -9.852 1 95.31 273 VAL A CA 1
ATOM 2080 C C . VAL A 1 273 ? 8.016 -11.797 -8.75 1 95.31 273 VAL A C 1
ATOM 2082 O O . VAL A 1 273 ? 7.148 -10.961 -9.023 1 95.31 273 VAL A O 1
ATOM 2085 N N . GLY A 1 274 ? 8.078 -12.383 -7.57 1 92 274 GLY A N 1
ATOM 2086 C CA . GLY A 1 274 ? 7.441 -11.812 -6.395 1 92 274 GLY A CA 1
ATOM 2087 C C . GLY A 1 274 ? 5.93 -11.75 -6.508 1 92 274 GLY A C 1
ATOM 2088 O O . GLY A 1 274 ? 5.273 -12.773 -6.707 1 92 274 GLY A O 1
ATOM 2089 N N . ALA A 1 275 ? 5.453 -10.516 -6.594 1 91.44 275 ALA A N 1
ATOM 2090 C CA . ALA A 1 275 ? 4.023 -10.234 -6.527 1 91.44 275 ALA A CA 1
ATOM 2091 C C . ALA A 1 275 ? 3.311 -10.719 -7.789 1 91.44 275 ALA A C 1
ATOM 2093 O O . ALA A 1 275 ? 2.08 -10.805 -7.82 1 91.44 275 ALA A O 1
ATOM 2094 N N . CYS A 1 276 ? 4.008 -11.18 -8.758 1 96.38 276 CYS A N 1
ATOM 2095 C CA . CYS A 1 276 ? 3.422 -11.422 -10.07 1 96.38 276 CYS A CA 1
ATOM 2096 C C . CYS A 1 276 ? 3.273 -12.922 -10.336 1 96.38 276 CYS A C 1
ATOM 2098 O O . CYS A 1 276 ? 2.553 -13.32 -11.25 1 96.38 276 CYS A O 1
ATOM 2100 N N . ASP A 1 277 ? 3.844 -13.719 -9.562 1 97.62 277 ASP A N 1
ATOM 2101 C CA . ASP A 1 277 ? 4.023 -15.125 -9.914 1 97.62 277 ASP A CA 1
ATOM 2102 C C . ASP A 1 277 ? 2.693 -15.773 -10.281 1 97.62 277 ASP A C 1
ATOM 2104 O O . ASP A 1 277 ? 2.568 -16.406 -11.336 1 97.62 277 ASP A O 1
ATOM 2108 N N . GLN A 1 278 ? 1.716 -15.625 -9.445 1 98.12 278 GLN A N 1
ATOM 2109 C CA . GLN A 1 278 ? 0.45 -16.328 -9.617 1 98.12 278 GLN A CA 1
ATOM 2110 C C . GLN A 1 278 ? -0.315 -15.789 -10.828 1 98.12 278 GLN A C 1
ATOM 2112 O O . GLN A 1 278 ? -0.924 -16.562 -11.578 1 98.12 278 GLN A O 1
ATOM 2117 N N . ILE A 1 279 ? -0.259 -14.516 -10.992 1 98.38 279 ILE A N 1
ATOM 2118 C CA . ILE A 1 279 ? -0.958 -13.891 -12.109 1 98.38 279 ILE A CA 1
ATOM 2119 C C . ILE A 1 279 ? -0.275 -14.266 -13.422 1 98.38 279 ILE A C 1
ATOM 2121 O O . ILE A 1 279 ? -0.943 -14.5 -14.438 1 98.38 279 ILE A O 1
ATOM 2125 N N . LEU A 1 280 ? 1.087 -14.32 -13.375 1 98.62 280 LEU A N 1
ATOM 2126 C CA . LEU A 1 280 ? 1.821 -14.758 -14.562 1 98.62 280 LEU A CA 1
ATOM 2127 C C . LEU A 1 280 ? 1.479 -16.203 -14.906 1 98.62 280 LEU A C 1
ATOM 2129 O O . LEU A 1 280 ? 1.357 -16.547 -16.078 1 98.62 280 LEU A O 1
ATOM 2133 N N . GLY A 1 281 ? 1.381 -17.016 -13.859 1 98.38 281 GLY A N 1
ATOM 2134 C CA . GLY A 1 281 ? 0.94 -18.391 -14.086 1 98.38 281 GLY A CA 1
ATOM 2135 C C . GLY A 1 281 ? -0.436 -18.469 -14.719 1 98.38 281 GLY A C 1
ATOM 2136 O O . GLY A 1 281 ? -0.638 -19.219 -15.688 1 98.38 281 GLY A O 1
ATOM 2137 N N . LEU A 1 282 ? -1.353 -17.719 -14.203 1 98.56 282 LEU A N 1
ATOM 2138 C CA . LEU A 1 282 ? -2.709 -17.688 -14.742 1 98.56 282 LEU A CA 1
ATOM 2139 C C . LEU A 1 282 ? -2.713 -17.203 -16.188 1 98.56 282 LEU A C 1
ATOM 2141 O O . LEU A 1 282 ? -3.432 -17.75 -17.031 1 98.56 282 LEU A O 1
ATOM 2145 N N . ALA A 1 283 ? -1.963 -16.172 -16.438 1 98.31 283 ALA A N 1
ATOM 2146 C CA . ALA A 1 283 ? -1.853 -15.633 -17.797 1 98.31 283 ALA A CA 1
ATOM 2147 C C . ALA A 1 283 ? -1.351 -16.703 -18.766 1 98.31 283 ALA A C 1
ATOM 2149 O O . ALA A 1 283 ? -1.834 -16.797 -19.891 1 98.31 283 ALA A O 1
ATOM 2150 N N . HIS A 1 284 ? -0.368 -17.453 -18.328 1 98 284 HIS A N 1
ATOM 2151 C CA . HIS A 1 284 ? 0.172 -18.531 -19.156 1 98 284 HIS A CA 1
ATOM 2152 C C . HIS A 1 284 ? -0.901 -19.562 -19.484 1 98 284 HIS A C 1
ATOM 2154 O O . HIS A 1 284 ? -1.033 -19.969 -20.641 1 98 284 HIS A O 1
ATOM 2160 N N . LEU A 1 285 ? -1.636 -19.953 -18.438 1 98.19 285 LEU A N 1
ATOM 2161 C CA . LEU A 1 285 ? -2.709 -20.922 -18.656 1 98.19 285 LEU A CA 1
ATOM 2162 C C . LEU A 1 285 ? -3.73 -20.391 -19.656 1 98.19 285 LEU A C 1
ATOM 2164 O O . LEU A 1 285 ? -4.223 -21.125 -20.516 1 98.19 285 LEU A O 1
ATOM 2168 N N . PHE A 1 286 ? -4.02 -19.141 -19.531 1 96.81 286 PHE A N 1
ATOM 2169 C CA . PHE A 1 286 ? -4.977 -18.484 -20.406 1 96.81 286 PHE A CA 1
ATOM 2170 C C . PHE A 1 286 ? -4.453 -18.422 -21.828 1 96.81 286 PHE A C 1
ATOM 2172 O O . PHE A 1 286 ? -5.152 -18.797 -22.781 1 96.81 286 PHE A O 1
ATOM 2179 N N . GLU A 1 287 ? -3.25 -17.984 -22 1 95 287 GLU A N 1
ATOM 2180 C CA . GLU A 1 287 ? -2.66 -17.75 -23.312 1 95 287 GLU A CA 1
ATOM 2181 C C . GLU A 1 287 ? -2.402 -19.047 -24.047 1 95 287 GLU A C 1
ATOM 2183 O O . GLU A 1 287 ? -2.406 -19.094 -25.281 1 95 287 GLU A O 1
ATOM 2188 N N . THR A 1 288 ? -2.145 -20.109 -23.328 1 96.62 288 THR A N 1
ATOM 2189 C CA . THR A 1 288 ? -1.865 -21.391 -23.953 1 96.62 288 THR A CA 1
ATOM 2190 C C . THR A 1 288 ? -3.135 -22.234 -24.047 1 96.62 288 THR A C 1
ATOM 2192 O O . THR A 1 288 ? -3.07 -23.453 -24.266 1 96.62 288 THR A O 1
ATOM 2195 N N . ASN A 1 289 ? -4.344 -21.656 -23.75 1 96.75 289 ASN A N 1
ATOM 2196 C CA . ASN A 1 289 ? -5.66 -22.266 -23.922 1 96.75 289 ASN A CA 1
ATOM 2197 C C . ASN A 1 289 ? -5.816 -23.516 -23.062 1 96.75 289 ASN A C 1
ATOM 2199 O O . ASN A 1 289 ? -6.32 -24.547 -23.531 1 96.75 289 ASN A O 1
ATOM 2203 N N . GLN A 1 290 ? -5.359 -23.438 -21.859 1 97.38 290 GLN A N 1
ATOM 2204 C CA . GLN A 1 290 ? -5.445 -24.578 -20.953 1 97.38 290 GLN A CA 1
ATOM 2205 C C . GLN A 1 290 ? -6.656 -24.484 -20.031 1 97.38 290 GLN A C 1
ATOM 2207 O O . GLN A 1 290 ? -6.949 -25.406 -19.281 1 97.38 290 GLN A O 1
ATOM 2212 N N . LEU A 1 291 ? -7.32 -23.391 -20.125 1 97.94 291 LEU A N 1
ATOM 2213 C CA . LEU A 1 291 ? -8.469 -23.125 -19.25 1 97.94 291 LEU A CA 1
ATOM 2214 C C . LEU A 1 291 ? -9.773 -23.438 -19.969 1 97.94 291 LEU A C 1
ATOM 2216 O O . LEU A 1 291 ? -9.922 -23.141 -21.156 1 97.94 291 LEU A O 1
ATOM 2220 N N . ARG A 1 292 ? -10.742 -24.047 -19.281 1 98.06 292 ARG A N 1
ATOM 2221 C CA . ARG A 1 292 ? -12.078 -24.344 -19.797 1 98.06 292 ARG A CA 1
ATOM 2222 C C . ARG A 1 292 ? -13.156 -23.812 -18.859 1 98.06 292 ARG A C 1
ATOM 2224 O O . ARG A 1 292 ? -12.992 -23.828 -17.641 1 98.06 292 ARG A O 1
ATOM 2231 N N . PRO A 1 293 ? -14.273 -23.469 -19.5 1 98 293 PRO A N 1
ATOM 2232 C CA . PRO A 1 293 ? -15.367 -22.969 -18.656 1 98 293 PRO A CA 1
ATOM 2233 C C . PRO A 1 293 ? -15.781 -23.953 -17.578 1 98 293 PRO A C 1
ATOM 2235 O O . PRO A 1 293 ? -15.836 -25.156 -17.828 1 98 293 PRO A O 1
ATOM 2238 N N . GLY A 1 294 ? -15.961 -23.438 -16.391 1 97.94 294 GLY A N 1
ATOM 2239 C CA . GLY A 1 294 ? -16.422 -24.25 -15.281 1 97.94 294 GLY A CA 1
ATOM 2240 C C . GLY A 1 294 ? -15.289 -24.734 -14.391 1 97.94 294 GLY A C 1
ATOM 2241 O O . GLY A 1 294 ? -15.516 -25.109 -13.242 1 97.94 294 GLY A O 1
ATOM 2242 N N . GLN A 1 295 ? -14.094 -24.656 -14.867 1 98.62 295 GLN A N 1
ATOM 2243 C CA . GLN A 1 295 ? -12.938 -25.141 -14.117 1 98.62 295 GLN A CA 1
ATOM 2244 C C . GLN A 1 295 ? -12.586 -24.188 -12.977 1 98.62 295 GLN A C 1
ATOM 2246 O O . GLN A 1 295 ? -12.758 -22.969 -13.109 1 98.62 295 GLN A O 1
ATOM 2251 N N . PHE A 1 296 ? -12.094 -24.766 -11.93 1 98.5 296 PHE A N 1
ATOM 2252 C CA . PHE A 1 296 ? -11.57 -23.969 -10.82 1 98.5 296 PHE A CA 1
ATOM 2253 C C . PHE A 1 296 ? -10.055 -23.844 -10.914 1 98.5 296 PHE A C 1
ATOM 2255 O O . PHE A 1 296 ? -9.367 -24.812 -11.273 1 98.5 296 PHE A O 1
ATOM 2262 N N . VAL A 1 297 ? -9.594 -22.688 -10.68 1 98.75 297 VAL A N 1
ATOM 2263 C CA . VAL A 1 297 ? -8.164 -22.406 -10.57 1 98.75 297 VAL A CA 1
ATOM 2264 C C . VAL A 1 297 ? -7.867 -21.766 -9.211 1 98.75 297 VAL A C 1
ATOM 2266 O O . VAL A 1 297 ? -8.555 -20.828 -8.797 1 98.75 297 VAL A O 1
ATOM 2269 N N . MET A 1 298 ? -6.883 -22.297 -8.523 1 98.5 298 MET A N 1
ATOM 2270 C CA . MET A 1 298 ? -6.5 -21.75 -7.227 1 98.5 298 MET A CA 1
ATOM 2271 C C . MET A 1 298 ? -5.164 -21.016 -7.32 1 98.5 298 MET A C 1
ATOM 2273 O O . MET A 1 298 ? -4.188 -21.562 -7.836 1 98.5 298 MET A O 1
ATOM 2277 N N . LEU A 1 299 ? -5.164 -19.781 -6.938 1 98.38 299 LEU A N 1
ATOM 2278 C CA . LEU A 1 299 ? -3.941 -19 -6.797 1 98.38 299 LEU A CA 1
ATOM 2279 C C . LEU A 1 299 ? -3.48 -18.969 -5.344 1 98.38 299 LEU A C 1
ATOM 2281 O O . LEU A 1 299 ? -4.246 -18.594 -4.453 1 98.38 299 LEU A O 1
ATOM 2285 N N . ILE A 1 300 ? -2.248 -19.391 -5.129 1 97.19 300 ILE A N 1
ATOM 2286 C CA . ILE A 1 300 ? -1.714 -19.5 -3.773 1 97.19 300 ILE A CA 1
ATOM 2287 C C . ILE A 1 300 ? -0.484 -18.594 -3.635 1 97.19 300 ILE A C 1
ATOM 2289 O O . ILE A 1 300 ? 0.493 -18.766 -4.371 1 97.19 300 ILE A O 1
ATOM 2293 N N . GLY A 1 301 ? -0.613 -17.688 -2.723 1 94.44 301 GLY A N 1
ATOM 2294 C CA . GLY A 1 301 ? 0.487 -16.766 -2.508 1 94.44 301 GLY A CA 1
ATOM 2295 C C . GLY A 1 301 ? 1.087 -16.859 -1.118 1 94.44 301 GLY A C 1
ATOM 2296 O O . GLY A 1 301 ? 0.533 -17.531 -0.242 1 94.44 301 GLY A O 1
ATOM 2297 N N . GLY A 1 302 ? 2.266 -16.25 -1.002 1 90 302 GLY A N 1
ATOM 2298 C CA . GLY A 1 302 ? 2.988 -16.125 0.254 1 90 302 GLY A CA 1
ATOM 2299 C C . GLY A 1 302 ? 4.059 -15.047 0.221 1 90 302 GLY A C 1
ATOM 2300 O O . GLY A 1 302 ? 4.578 -14.711 -0.847 1 90 302 GLY A O 1
ATOM 2301 N N . GLY A 1 303 ? 4.297 -14.602 1.412 1 83.19 303 GLY A N 1
ATOM 2302 C CA . GLY A 1 303 ? 5.312 -13.562 1.459 1 83.19 303 GLY A CA 1
ATOM 2303 C C . GLY A 1 303 ? 5.965 -13.43 2.822 1 83.19 303 GLY A C 1
ATOM 2304 O O . GLY A 1 303 ? 5.52 -14.039 3.793 1 83.19 303 GLY A O 1
ATOM 2305 N N . ALA A 1 304 ? 7.047 -12.625 2.721 1 79.81 304 ALA A N 1
ATOM 2306 C CA . ALA A 1 304 ? 7.723 -12.25 3.963 1 79.81 304 ALA A CA 1
ATOM 2307 C C . ALA A 1 304 ? 6.723 -11.734 4.996 1 79.81 304 ALA A C 1
ATOM 2309 O O . ALA A 1 304 ? 5.77 -11.031 4.648 1 79.81 304 ALA A O 1
ATOM 2310 N N . GLY A 1 305 ? 6.992 -12.125 6.262 1 78.19 305 GLY A N 1
ATOM 2311 C CA . GLY A 1 305 ? 6.043 -11.852 7.332 1 78.19 305 GLY A CA 1
ATOM 2312 C C . GLY A 1 305 ? 5.098 -13 7.598 1 78.19 305 GLY A C 1
ATOM 2313 O O . GLY A 1 305 ? 4.309 -12.961 8.547 1 78.19 305 GLY A O 1
ATOM 2314 N N . TRP A 1 306 ? 5.211 -13.961 6.711 1 86 306 TRP A N 1
ATOM 2315 C CA . TRP A 1 306 ? 4.488 -15.219 6.832 1 86 306 TRP A CA 1
ATOM 2316 C C . TRP A 1 306 ? 2.986 -15.008 6.684 1 86 306 TRP A C 1
ATOM 2318 O O . TRP A 1 306 ? 2.213 -15.359 7.574 1 86 306 TRP A O 1
ATOM 2328 N N . ARG A 1 307 ? 2.705 -14.461 5.672 1 89.38 307 ARG A N 1
ATOM 2329 C CA . ARG A 1 307 ? 1.332 -14.234 5.234 1 89.38 307 ARG A CA 1
ATOM 2330 C C . ARG A 1 307 ? 1.033 -14.992 3.947 1 89.38 307 ARG A C 1
ATOM 2332 O O . ARG A 1 307 ? 1.854 -15.016 3.027 1 89.38 307 ARG A O 1
ATOM 2339 N N . PHE A 1 308 ? -0.139 -15.57 3.945 1 92.88 308 PHE A N 1
ATOM 2340 C CA . PHE A 1 308 ? -0.526 -16.391 2.801 1 92.88 308 PHE A CA 1
ATOM 2341 C C . PHE A 1 308 ? -1.939 -16.047 2.344 1 92.88 308 PHE A C 1
ATOM 2343 O O . PHE A 1 308 ? -2.826 -15.82 3.17 1 92.88 308 PHE A O 1
ATOM 2350 N N . THR A 1 309 ? -2.062 -15.883 1.109 1 95.88 309 THR A N 1
ATOM 2351 C CA . THR A 1 309 ? -3.365 -15.617 0.508 1 95.88 309 THR A CA 1
ATOM 2352 C C . THR A 1 309 ? -3.719 -16.688 -0.514 1 95.88 309 THR A C 1
ATOM 2354 O O . THR A 1 309 ? -2.857 -17.141 -1.278 1 95.88 309 THR A O 1
ATOM 2357 N N . CYS A 1 310 ? -4.91 -17.141 -0.432 1 96.75 310 CYS A N 1
ATOM 2358 C CA . CYS A 1 310 ? -5.441 -18.125 -1.375 1 96.75 310 CYS A CA 1
ATOM 2359 C C . CYS A 1 310 ? -6.699 -17.594 -2.055 1 96.75 310 CYS A C 1
ATOM 2361 O O . CYS A 1 310 ? -7.652 -17.203 -1.384 1 96.75 310 CYS A O 1
ATOM 2363 N N . LEU A 1 311 ? -6.672 -17.547 -3.365 1 97.56 311 LEU A N 1
ATOM 2364 C CA . LEU A 1 311 ? -7.828 -17.156 -4.164 1 97.56 311 LEU A CA 1
ATOM 2365 C C . LEU A 1 311 ? -8.328 -18.328 -4.996 1 97.56 311 LEU A C 1
ATOM 2367 O O . LEU A 1 311 ? -7.535 -19.109 -5.52 1 97.56 311 LEU A O 1
ATOM 2371 N N . LEU A 1 312 ? -9.617 -18.438 -5.07 1 98.12 312 LEU A N 1
ATOM 2372 C CA . LEU A 1 312 ? -10.25 -19.406 -5.961 1 98.12 312 LEU A CA 1
ATOM 2373 C C . LEU A 1 312 ? -11.086 -18.688 -7.023 1 98.12 312 LEU A C 1
ATOM 2375 O O . LEU A 1 312 ? -11.938 -17.859 -6.695 1 98.12 312 LEU A O 1
ATOM 2379 N N . ILE A 1 313 ? -10.766 -19.031 -8.234 1 98.25 313 ILE A N 1
ATOM 2380 C CA . ILE A 1 313 ? -11.562 -18.469 -9.32 1 98.25 313 ILE A CA 1
ATOM 2381 C C . ILE A 1 313 ? -12.219 -19.594 -10.117 1 98.25 313 ILE A C 1
ATOM 2383 O O . ILE A 1 313 ? -11.766 -20.75 -10.07 1 98.25 313 ILE A O 1
ATOM 2387 N N . GLN A 1 314 ? -13.242 -19.25 -10.766 1 98 314 GLN A N 1
ATOM 2388 C CA . GLN A 1 314 ? -13.914 -20.156 -11.68 1 98 314 GLN A CA 1
ATOM 2389 C C . GLN A 1 314 ? -13.984 -19.578 -13.094 1 98 314 GLN A C 1
ATOM 2391 O O . GLN A 1 314 ? -14.445 -18.453 -13.281 1 98 314 GLN A O 1
ATOM 2396 N N . ILE A 1 315 ? -13.508 -20.375 -14 1 98.25 315 ILE A N 1
ATOM 2397 C CA . ILE A 1 315 ? -13.484 -19.922 -15.391 1 98.25 315 ILE A CA 1
ATOM 2398 C C . ILE A 1 315 ? -14.914 -19.875 -15.938 1 98.25 315 ILE A C 1
ATOM 2400 O O . ILE A 1 315 ? -15.719 -20.766 -15.672 1 98.25 315 ILE A O 1
ATOM 2404 N N . VAL A 1 316 ? -15.156 -18.797 -16.672 1 96.31 316 VAL A N 1
ATOM 2405 C CA . VAL A 1 316 ? -16.484 -18.578 -17.234 1 96.31 316 VAL A CA 1
ATOM 2406 C C . VAL A 1 316 ? -16.484 -18.938 -18.719 1 96.31 316 VAL A C 1
ATOM 2408 O O . VAL A 1 316 ? -15.445 -18.828 -19.391 1 96.31 316 VAL A O 1
ATOM 2411 N N . MET B 1 1 ? -17.344 11.008 -0.911 1 70.88 1 MET B N 1
ATOM 2412 C CA . MET B 1 1 ? -18.25 9.938 -0.553 1 70.88 1 MET B CA 1
ATOM 2413 C C . MET B 1 1 ? -18.656 10.023 0.917 1 70.88 1 MET B C 1
ATOM 2415 O O . MET B 1 1 ? -17.828 10.367 1.767 1 70.88 1 MET B O 1
ATOM 2419 N N . LEU B 1 2 ? -19.906 9.773 1.019 1 58.88 2 LEU B N 1
ATOM 2420 C CA . LEU B 1 2 ? -20.391 9.68 2.391 1 58.88 2 LEU B CA 1
ATOM 2421 C C . LEU B 1 2 ? -20.031 8.328 3.002 1 58.88 2 LEU B C 1
ATOM 2423 O O . LEU B 1 2 ? -20.203 7.289 2.357 1 58.88 2 LEU B O 1
ATOM 2427 N N . LEU B 1 3 ? -19.219 8.398 4 1 70.19 3 LEU B N 1
ATOM 2428 C CA . LEU B 1 3 ? -18.922 7.191 4.758 1 70.19 3 LEU B CA 1
ATOM 2429 C C . LEU B 1 3 ? -19.766 7.109 6.02 1 70.19 3 LEU B C 1
ATOM 2431 O O . LEU B 1 3 ? -19.578 7.887 6.957 1 70.19 3 LEU B O 1
ATOM 2435 N N . ASP B 1 4 ? -20.859 6.422 5.91 1 72.94 4 ASP B N 1
ATOM 2436 C CA . ASP B 1 4 ? -21.781 6.375 7.035 1 72.94 4 ASP B CA 1
ATOM 2437 C C . ASP B 1 4 ? -21.328 5.348 8.07 1 72.94 4 ASP B C 1
ATOM 2439 O O . ASP B 1 4 ? -20.828 4.281 7.719 1 72.94 4 ASP B O 1
ATOM 2443 N N . SER B 1 5 ? -21.234 5.777 9.305 1 85.06 5 SER B N 1
ATOM 2444 C CA . SER B 1 5 ? -21.172 4.906 10.477 1 85.06 5 SER B CA 1
ATOM 2445 C C . SER B 1 5 ? -19.734 4.465 10.758 1 85.06 5 SER B C 1
ATOM 2447 O O . SER B 1 5 ? -19.5 3.328 11.172 1 85.06 5 SER B O 1
ATOM 2449 N N . ILE B 1 6 ? -18.781 5.262 10.289 1 96.31 6 ILE B N 1
ATOM 2450 C CA . ILE B 1 6 ? -17.391 4.98 10.672 1 96.31 6 ILE B CA 1
ATOM 2451 C C . ILE B 1 6 ? -16.891 6.07 11.617 1 96.31 6 ILE B C 1
ATOM 2453 O O . ILE B 1 6 ? -17.094 7.258 11.375 1 96.31 6 ILE B O 1
ATOM 2457 N N . PHE B 1 7 ? -16.25 5.645 12.656 1 97.62 7 PHE B N 1
ATOM 2458 C CA . PHE B 1 7 ? -15.781 6.574 13.68 1 97.62 7 PHE B CA 1
ATOM 2459 C C . PHE B 1 7 ? -14.281 6.426 13.898 1 97.62 7 PHE B C 1
ATOM 2461 O O . PHE B 1 7 ? -13.727 5.344 13.703 1 97.62 7 PHE B O 1
ATOM 2468 N N . LEU B 1 8 ? -13.672 7.527 14.203 1 98.19 8 LEU B N 1
ATOM 2469 C CA . LEU B 1 8 ? -12.383 7.465 14.883 1 98.19 8 LEU B CA 1
ATOM 2470 C C . LEU B 1 8 ? -12.562 7.199 16.375 1 98.19 8 LEU B C 1
ATOM 2472 O O . LEU B 1 8 ? -13.211 7.984 17.078 1 98.19 8 LEU B O 1
ATOM 2476 N N . ASN B 1 9 ? -12.008 6.129 16.766 1 98.31 9 ASN B N 1
ATOM 2477 C CA . ASN B 1 9 ? -12.219 5.703 18.156 1 98.31 9 ASN B CA 1
ATOM 2478 C C . ASN B 1 9 ? -11.094 6.18 19.062 1 98.31 9 ASN B C 1
ATOM 2480 O O . ASN B 1 9 ? -11.344 6.645 20.172 1 98.31 9 ASN B O 1
ATOM 2484 N N . SER B 1 10 ? -9.914 6.027 18.625 1 98.44 10 SER B N 1
ATOM 2485 C CA . SER B 1 10 ? -8.766 6.457 19.406 1 98.44 10 SER B CA 1
ATOM 2486 C C . SER B 1 10 ? -7.59 6.824 18.516 1 98.44 10 SER B C 1
ATOM 2488 O O . SER B 1 10 ? -7.551 6.445 17.344 1 98.44 10 SER B O 1
ATOM 2490 N N . ILE B 1 11 ? -6.676 7.621 19.094 1 98.5 11 ILE B N 1
ATOM 2491 C CA . ILE B 1 11 ? -5.461 8.047 18.406 1 98.5 11 ILE B CA 1
ATOM 2492 C C . ILE B 1 11 ? -4.25 7.836 19.328 1 98.5 11 ILE B C 1
ATOM 2494 O O . ILE B 1 11 ? -4.324 8.078 20.531 1 98.5 11 ILE B O 1
ATOM 2498 N N . GLY B 1 12 ? -3.227 7.266 18.75 1 98.69 12 GLY B N 1
ATOM 2499 C CA . GLY B 1 12 ? -1.913 7.199 19.375 1 98.69 12 GLY B CA 1
ATOM 2500 C C . GLY B 1 12 ? -0.826 7.852 18.547 1 98.69 12 GLY B C 1
ATOM 2501 O O . GLY B 1 12 ? -0.919 7.895 17.312 1 98.69 12 GLY B O 1
ATOM 2502 N N . THR B 1 13 ? 0.199 8.438 19.281 1 98.62 13 THR B N 1
ATOM 2503 C CA . THR B 1 13 ? 1.28 9.102 18.562 1 98.62 13 THR B CA 1
ATOM 2504 C C . THR B 1 13 ? 2.633 8.758 19.172 1 98.62 13 THR B C 1
ATOM 2506 O O . THR B 1 13 ? 2.699 8.289 20.312 1 98.62 13 THR B O 1
ATOM 2509 N N . PHE B 1 14 ? 3.613 8.867 18.406 1 98.56 14 PHE B N 1
ATOM 2510 C CA . PHE B 1 14 ? 5 8.867 18.844 1 98.56 14 PHE B CA 1
ATOM 2511 C C . PHE B 1 14 ? 5.797 9.953 18.141 1 98.56 14 PHE B C 1
ATOM 2513 O O . PHE B 1 14 ? 5.984 9.906 16.922 1 98.56 14 PHE B O 1
ATOM 2520 N N . LEU B 1 15 ? 6.258 10.883 18.906 1 98.06 15 LEU B N 1
ATOM 2521 C CA . LEU B 1 15 ? 7.133 11.945 18.422 1 98.06 15 LEU B CA 1
ATOM 2522 C C . LEU B 1 15 ? 8.477 11.922 19.156 1 98.06 15 LEU B C 1
ATOM 2524 O O . LEU B 1 15 ? 8.523 12.062 20.375 1 98.06 15 LEU B O 1
ATOM 2528 N N . PRO B 1 16 ? 9.508 11.781 18.406 1 97.69 16 PRO B N 1
ATOM 2529 C CA . PRO B 1 16 ? 10.836 11.836 19.016 1 97.69 16 PRO B CA 1
ATOM 2530 C C . PRO B 1 16 ? 11.219 13.242 19.453 1 97.69 16 PRO B C 1
ATOM 2532 O O . PRO B 1 16 ? 10.453 14.188 19.266 1 97.69 16 PRO B O 1
ATOM 2535 N N . PRO B 1 17 ? 12.422 13.375 20.078 1 96.88 17 PRO B N 1
ATOM 2536 C CA . PRO B 1 17 ? 12.844 14.703 20.516 1 96.88 17 PRO B CA 1
ATOM 2537 C C . PRO B 1 17 ? 12.953 15.711 19.375 1 96.88 17 PRO B C 1
ATOM 2539 O O . PRO B 1 17 ? 13.297 15.336 18.25 1 96.88 17 PRO B O 1
ATOM 2542 N N . ARG B 1 18 ? 12.688 16.953 19.719 1 97.06 18 ARG B N 1
ATOM 2543 C CA . ARG B 1 18 ? 12.766 18.062 18.75 1 97.06 18 ARG B CA 1
ATOM 2544 C C . ARG B 1 18 ? 14.164 18.672 18.75 1 97.06 18 ARG B C 1
ATOM 2546 O O . ARG B 1 18 ? 14.789 18.812 19.797 1 97.06 18 ARG B O 1
ATOM 2553 N N . VAL B 1 19 ? 14.586 18.969 17.531 1 95.06 19 VAL B N 1
ATOM 2554 C CA . VAL B 1 19 ? 15.828 19.719 17.359 1 95.06 19 VAL B CA 1
ATOM 2555 C C . VAL B 1 19 ? 15.539 21.062 16.703 1 95.06 19 VAL B C 1
ATOM 2557 O O . VAL B 1 19 ? 14.695 21.156 15.812 1 95.06 19 VAL B O 1
ATOM 2560 N N . PRO B 1 20 ? 16.281 22.094 17.141 1 94.19 20 PRO B N 1
ATOM 2561 C CA . PRO B 1 20 ? 16.031 23.406 16.531 1 94.19 20 PRO B CA 1
ATOM 2562 C C . PRO B 1 20 ? 16.312 23.438 15.031 1 94.19 20 PRO B C 1
ATOM 2564 O O . PRO B 1 20 ? 17.281 22.812 14.57 1 94.19 20 PRO B O 1
ATOM 2567 N N . PHE B 1 21 ? 15.445 24.125 14.336 1 90.81 21 PHE B N 1
ATOM 2568 C CA . PHE B 1 21 ? 15.594 24.266 12.891 1 90.81 21 PHE B CA 1
ATOM 2569 C C . PHE B 1 21 ? 17 24.703 12.531 1 90.81 21 PHE B C 1
ATOM 2571 O O . PHE B 1 21 ? 17.562 24.25 11.531 1 90.81 21 PHE B O 1
ATOM 2578 N N . GLU B 1 22 ? 17.641 25.5 13.281 1 86.44 22 GLU B N 1
ATOM 2579 C CA . GLU B 1 22 ? 18.969 26.062 13.039 1 86.44 22 GLU B CA 1
ATOM 2580 C C . GLU B 1 22 ? 20.016 24.953 12.922 1 86.44 22 GLU B C 1
ATOM 2582 O O . GLU B 1 22 ? 21.031 25.125 12.234 1 86.44 22 GLU B O 1
ATOM 2587 N N . THR B 1 23 ? 19.766 23.828 13.516 1 84.56 23 THR B N 1
ATOM 2588 C CA . THR B 1 23 ? 20.734 22.75 13.539 1 84.56 23 THR B CA 1
ATOM 2589 C C . THR B 1 23 ? 20.688 21.938 12.242 1 84.56 23 THR B C 1
ATOM 2591 O O . THR B 1 23 ? 21.609 21.203 11.922 1 84.56 23 THR B O 1
ATOM 2594 N N . ILE B 1 24 ? 19.562 22.016 11.578 1 78.88 24 ILE B N 1
ATOM 2595 C CA . ILE B 1 24 ? 19.375 21.203 10.383 1 78.88 24 ILE B CA 1
ATOM 2596 C C . ILE B 1 24 ? 19.5 22.078 9.133 1 78.88 24 ILE B C 1
ATOM 2598 O O . ILE B 1 24 ? 19.688 21.562 8.031 1 78.88 24 ILE B O 1
ATOM 2602 N N . LYS B 1 25 ? 19.359 23.359 9.281 1 74.12 25 LYS B N 1
ATOM 2603 C CA . LYS B 1 25 ? 19.281 24.297 8.172 1 74.12 25 LYS B CA 1
ATOM 2604 C C . LYS B 1 25 ? 20.609 24.375 7.426 1 74.12 25 LYS B C 1
ATOM 2606 O O . LYS B 1 25 ? 21.672 24.406 8.047 1 74.12 25 LYS B O 1
ATOM 2611 N N . PRO B 1 26 ? 20.359 24.109 6.125 1 66.5 26 PRO B N 1
ATOM 2612 C CA . PRO B 1 26 ? 21.594 24.516 5.438 1 66.5 26 PRO B CA 1
ATOM 2613 C C . PRO B 1 26 ? 21.938 25.984 5.652 1 66.5 26 PRO B C 1
ATOM 2615 O O . PRO B 1 26 ? 21.125 26.734 6.188 1 66.5 26 PRO B O 1
ATOM 2618 N N . HIS B 1 27 ? 23.141 26.344 5.324 1 59.97 27 HIS B N 1
ATOM 2619 C CA . HIS B 1 27 ? 23.625 27.719 5.367 1 59.97 27 HIS B CA 1
ATOM 2620 C C . HIS B 1 27 ? 22.672 28.656 4.633 1 59.97 27 HIS B C 1
ATOM 2622 O O . HIS B 1 27 ? 22.969 29.094 3.521 1 59.97 27 HIS B O 1
ATOM 2628 N N . LEU B 1 28 ? 21.453 28.469 5.008 1 61.56 28 LEU B N 1
ATOM 2629 C CA . LEU B 1 28 ? 20.484 29.391 4.445 1 61.56 28 LEU B CA 1
ATOM 2630 C C . LEU B 1 28 ? 20.781 30.828 4.891 1 61.56 28 LEU B C 1
ATOM 2632 O O . LEU B 1 28 ? 20.781 31.125 6.086 1 61.56 28 LEU B O 1
ATOM 2636 N N . LYS B 1 29 ? 21.703 31.547 4.207 1 59.31 29 LYS B N 1
ATOM 2637 C CA . LYS B 1 29 ? 22.156 32.906 4.516 1 59.31 29 LYS B CA 1
ATOM 2638 C C . LYS B 1 29 ? 21.047 33.906 4.32 1 59.31 29 LYS B C 1
ATOM 2640 O O . LYS B 1 29 ? 21.188 35.094 4.695 1 59.31 29 LYS B O 1
ATOM 2645 N N . ASP B 1 30 ? 19.797 33.469 3.793 1 66.44 30 ASP B N 1
ATOM 2646 C CA . ASP B 1 30 ? 18.859 34.531 3.412 1 66.44 30 ASP B CA 1
ATOM 2647 C C . ASP B 1 30 ? 17.656 34.531 4.355 1 66.44 30 ASP B C 1
ATOM 2649 O O . ASP B 1 30 ? 16.953 33.531 4.488 1 66.44 30 ASP B O 1
ATOM 2653 N N . GLU B 1 31 ? 17.438 35.625 5.086 1 64.88 31 GLU B N 1
ATOM 2654 C CA . GLU B 1 31 ? 16.359 35.906 6.027 1 64.88 31 GLU B CA 1
ATOM 2655 C C . GLU B 1 31 ? 15 35.75 5.363 1 64.88 31 GLU B C 1
ATOM 2657 O O . GLU B 1 31 ? 14.055 35.25 5.98 1 64.88 31 GLU B O 1
ATOM 2662 N N . ALA B 1 32 ? 14.875 36.188 4.215 1 69.62 32 ALA B N 1
ATOM 2663 C CA . ALA B 1 32 ? 13.609 36.094 3.48 1 69.62 32 ALA B CA 1
ATOM 2664 C C . ALA B 1 32 ? 13.188 34.625 3.305 1 69.62 32 ALA B C 1
ATOM 2666 O O . ALA B 1 32 ? 12.008 34.312 3.443 1 69.62 32 ALA B O 1
ATOM 2667 N N . LYS B 1 33 ? 14.047 33.844 3.127 1 76.62 33 LYS B N 1
ATOM 2668 C CA . LYS B 1 33 ? 13.766 32.406 2.957 1 76.62 33 LYS B CA 1
ATOM 2669 C C . LYS B 1 33 ? 13.352 31.781 4.277 1 76.62 33 LYS B C 1
ATOM 2671 O O . LYS B 1 33 ? 12.477 30.906 4.305 1 76.62 33 LYS B O 1
ATOM 2676 N N . GLU B 1 34 ? 13.859 32.375 5.273 1 76.38 34 GLU B N 1
ATOM 2677 C CA . GLU B 1 34 ? 13.523 31.828 6.586 1 76.38 34 GLU B CA 1
ATOM 2678 C C . GLU B 1 34 ? 12.062 32.094 6.941 1 76.38 34 GLU B C 1
ATOM 2680 O O . GLU B 1 34 ? 11.391 31.266 7.543 1 76.38 34 GLU B O 1
ATOM 2685 N N . MET B 1 35 ? 11.633 33.219 6.602 1 75.44 35 MET B N 1
ATOM 2686 C CA . MET B 1 35 ? 10.242 33.594 6.867 1 75.44 35 MET B CA 1
ATOM 2687 C C . MET B 1 35 ? 9.289 32.719 6.02 1 75.44 35 MET B C 1
ATOM 2689 O O . MET B 1 35 ? 8.188 32.406 6.457 1 75.44 35 MET B O 1
ATOM 2693 N N . GLN B 1 36 ? 9.742 32.375 4.953 1 83.31 36 GLN B N 1
ATOM 2694 C CA . GLN B 1 36 ? 8.938 31.547 4.062 1 83.31 36 GLN B CA 1
ATOM 2695 C C . GLN B 1 36 ? 8.875 30.109 4.566 1 83.31 36 GLN B C 1
ATOM 2697 O O . GLN B 1 36 ? 7.867 29.422 4.363 1 83.31 36 GLN B O 1
ATOM 2702 N N . VAL B 1 37 ? 9.805 29.734 5.25 1 86.56 37 VAL B N 1
ATOM 2703 C CA . VAL B 1 37 ? 9.875 28.375 5.789 1 86.56 37 VAL B CA 1
ATOM 2704 C C . VAL B 1 37 ? 9.07 28.297 7.09 1 86.56 37 VAL B C 1
ATOM 2706 O O . VAL B 1 37 ? 8.172 27.469 7.215 1 86.56 37 VAL B O 1
ATOM 2709 N N . ASP B 1 38 ? 9.32 29.188 8.148 1 91.88 38 ASP B N 1
ATOM 2710 C CA . ASP B 1 38 ? 8.641 29.359 9.43 1 91.88 38 ASP B CA 1
ATOM 2711 C C . ASP B 1 38 ? 8.586 28.062 10.211 1 91.88 38 ASP B C 1
ATOM 2713 O O . ASP B 1 38 ? 7.539 27.688 10.758 1 91.88 38 ASP B O 1
ATOM 2717 N N . ILE B 1 39 ? 9.602 27.297 10.133 1 92.62 39 ILE B N 1
ATOM 2718 C CA . ILE B 1 39 ? 9.75 26.078 10.93 1 92.62 39 ILE B CA 1
ATOM 2719 C C . ILE B 1 39 ? 10.586 26.375 12.172 1 92.62 39 ILE B C 1
ATOM 2721 O O . ILE B 1 39 ? 11.641 27.016 12.078 1 92.62 39 ILE B O 1
ATOM 2725 N N . GLU B 1 40 ? 10.086 25.922 13.25 1 93.94 40 GLU B N 1
ATOM 2726 C CA . GLU B 1 40 ? 10.742 26.188 14.523 1 93.94 40 GLU B CA 1
ATOM 2727 C C . GLU B 1 40 ? 11.695 25.047 14.898 1 93.94 40 GLU B C 1
ATOM 2729 O O . GLU B 1 40 ? 12.812 25.297 15.352 1 93.94 40 GLU B O 1
ATOM 2734 N N . SER B 1 41 ? 11.242 23.875 14.797 1 95.81 41 SER B N 1
ATOM 2735 C CA . SER B 1 41 ? 12.008 22.672 15.141 1 95.81 41 SER B CA 1
ATOM 2736 C C . SER B 1 41 ? 11.578 21.484 14.305 1 95.81 41 SER B C 1
ATOM 2738 O O . SER B 1 41 ? 10.617 21.578 13.531 1 95.81 41 SER B O 1
ATOM 2740 N N . VAL B 1 42 ? 12.359 20.422 14.461 1 95.56 42 VAL B N 1
ATOM 2741 C CA . VAL B 1 42 ? 12.094 19.188 13.727 1 95.56 42 VAL B CA 1
ATOM 2742 C C . VAL B 1 42 ? 12.281 17.984 14.641 1 95.56 42 VAL B C 1
ATOM 2744 O O . VAL B 1 42 ? 13.25 17.938 15.406 1 95.56 42 VAL B O 1
ATOM 2747 N N . CYS B 1 43 ? 11.289 17.094 14.594 1 97.06 43 CYS B N 1
ATOM 2748 C CA . CYS B 1 43 ? 11.438 15.852 15.352 1 97.06 43 CYS B CA 1
ATOM 2749 C C . CYS B 1 43 ? 12.438 14.922 14.68 1 97.06 43 CYS B C 1
ATOM 2751 O O . CYS B 1 43 ? 12.312 14.609 13.492 1 97.06 43 CYS B O 1
ATOM 2753 N N . VAL B 1 44 ? 13.414 14.438 15.477 1 95.12 44 VAL B N 1
ATOM 2754 C CA . VAL B 1 44 ? 14.469 13.594 14.93 1 95.12 44 VAL B CA 1
ATOM 2755 C C . VAL B 1 44 ? 14.594 12.32 15.773 1 95.12 44 VAL B C 1
ATOM 2757 O O . VAL B 1 44 ? 14.742 12.391 16.984 1 95.12 44 VAL B O 1
ATOM 2760 N N . SER B 1 45 ? 14.547 11.203 15.055 1 94.31 45 SER B N 1
ATOM 2761 C CA . SER B 1 45 ? 14.539 9.922 15.766 1 94.31 45 SER B CA 1
ATOM 2762 C C . SER B 1 45 ? 15.805 9.125 15.484 1 94.31 45 SER B C 1
ATOM 2764 O O . SER B 1 45 ? 16.469 9.336 14.469 1 94.31 45 SER B O 1
ATOM 2766 N N . ASP B 1 46 ? 16.094 8.219 16.422 1 91.69 46 ASP B N 1
ATOM 2767 C CA . ASP B 1 46 ? 17.125 7.199 16.203 1 91.69 46 ASP B CA 1
ATOM 2768 C C . ASP B 1 46 ? 16.484 5.832 15.953 1 91.69 46 ASP B C 1
ATOM 2770 O O . ASP B 1 46 ? 17.188 4.836 15.789 1 91.69 46 ASP B O 1
ATOM 2774 N N . LYS B 1 47 ? 15.148 5.797 15.859 1 91.5 47 LYS B N 1
ATOM 2775 C CA . LYS B 1 47 ? 14.406 4.555 15.656 1 91.5 47 LYS B CA 1
ATOM 2776 C C . LYS B 1 47 ? 13.883 4.449 14.227 1 91.5 47 LYS B C 1
ATOM 2778 O O . LYS B 1 47 ? 13.492 5.453 13.633 1 91.5 47 LYS B O 1
ATOM 2783 N N . PRO B 1 48 ? 13.828 3.211 13.727 1 91.94 48 PRO B N 1
ATOM 2784 C CA . PRO B 1 48 ? 13.164 3.049 12.43 1 91.94 48 PRO B CA 1
ATOM 2785 C C . PRO B 1 48 ? 11.664 3.326 12.5 1 91.94 48 PRO B C 1
ATOM 2787 O O . PRO B 1 48 ? 11.078 3.305 13.586 1 91.94 48 PRO B O 1
ATOM 2790 N N . SER B 1 49 ? 11.141 3.6 11.406 1 94.06 49 SER B N 1
ATOM 2791 C CA . SER B 1 49 ? 9.75 4.023 11.32 1 94.06 49 SER B CA 1
ATOM 2792 C C . SER B 1 49 ? 8.812 2.965 11.891 1 94.06 49 SER B C 1
ATOM 2794 O O . SER B 1 49 ? 7.84 3.295 12.57 1 94.06 49 SER B O 1
ATOM 2796 N N . TYR B 1 50 ? 9.055 1.665 11.641 1 94.5 50 TYR B N 1
ATOM 2797 C CA . TYR B 1 50 ? 8.125 0.629 12.07 1 94.5 50 TYR B CA 1
ATOM 2798 C C . TYR B 1 50 ? 8.102 0.517 13.594 1 94.5 50 TYR B C 1
ATOM 2800 O O . TYR B 1 50 ? 7.066 0.189 14.18 1 94.5 50 TYR B O 1
ATOM 2808 N N . VAL B 1 51 ? 9.219 0.816 14.242 1 95.75 51 VAL B N 1
ATOM 2809 C CA . VAL B 1 51 ? 9.266 0.809 15.703 1 95.75 51 VAL B CA 1
ATOM 2810 C C . VAL B 1 51 ? 8.43 1.959 16.25 1 95.75 51 VAL B C 1
ATOM 2812 O O . VAL B 1 51 ? 7.629 1.767 17.172 1 95.75 51 VAL B O 1
ATOM 2815 N N . MET B 1 52 ? 8.594 3.148 15.672 1 97.44 52 MET B N 1
ATOM 2816 C CA . MET B 1 52 ? 7.777 4.285 16.078 1 97.44 52 MET B CA 1
ATOM 2817 C C . MET B 1 52 ? 6.297 4.012 15.836 1 97.44 52 MET B C 1
ATOM 2819 O O . MET B 1 52 ? 5.453 4.34 16.672 1 97.44 52 MET B O 1
ATOM 2823 N N . GLY B 1 53 ? 6.047 3.422 14.695 1 97.94 53 GLY B N 1
ATOM 2824 C CA . GLY B 1 53 ? 4.68 3.037 14.383 1 97.94 53 GLY B CA 1
ATOM 2825 C C . GLY B 1 53 ? 4.086 2.078 15.398 1 97.94 53 GLY B C 1
ATOM 2826 O O . GLY B 1 53 ? 2.924 2.213 15.781 1 97.94 53 GLY B O 1
ATOM 2827 N N . GLY B 1 54 ? 4.906 1.09 15.82 1 97.88 54 GLY B N 1
ATOM 2828 C CA . GLY B 1 54 ? 4.453 0.152 16.828 1 97.88 54 GLY B CA 1
ATOM 2829 C C . GLY B 1 54 ? 4.102 0.821 18.156 1 97.88 54 GLY B C 1
ATOM 2830 O O . GLY B 1 54 ? 3.102 0.472 18.781 1 97.88 54 GLY B O 1
ATOM 2831 N N . LEU B 1 55 ? 4.891 1.76 18.531 1 98.5 55 LEU B N 1
ATOM 2832 C CA . LEU B 1 55 ? 4.645 2.492 19.766 1 98.5 55 LEU B CA 1
ATOM 2833 C C . LEU B 1 55 ? 3.355 3.303 19.672 1 98.5 55 LEU B C 1
ATOM 2835 O O . LEU B 1 55 ? 2.553 3.309 20.609 1 98.5 55 LEU B O 1
ATOM 2839 N N . ALA B 1 56 ? 3.15 3.971 18.562 1 98.75 56 ALA B N 1
ATOM 2840 C CA . ALA B 1 56 ? 1.918 4.723 18.344 1 98.75 56 ALA B CA 1
ATOM 2841 C C . ALA B 1 56 ? 0.705 3.797 18.344 1 98.75 56 ALA B C 1
ATOM 2843 O O . ALA B 1 56 ? -0.343 4.129 18.891 1 98.75 56 ALA B O 1
ATOM 2844 N N . ALA B 1 57 ? 0.849 2.67 17.703 1 98.62 57 ALA B N 1
ATOM 2845 C CA . ALA B 1 57 ? -0.238 1.699 17.594 1 98.62 57 ALA B CA 1
ATOM 2846 C C . ALA B 1 57 ? -0.632 1.167 18.969 1 98.62 57 ALA B C 1
ATOM 2848 O O . ALA B 1 57 ? -1.819 1.028 19.281 1 98.62 57 ALA B O 1
ATOM 2849 N N . LYS B 1 58 ? 0.35 0.851 19.75 1 98.44 58 LYS B N 1
ATOM 2850 C CA . LYS B 1 58 ? 0.082 0.376 21.094 1 98.44 58 LYS B CA 1
ATOM 2851 C C . LYS B 1 58 ? -0.687 1.419 21.906 1 98.44 58 LYS B C 1
ATOM 2853 O O . LYS B 1 58 ? -1.631 1.083 22.625 1 98.44 58 LYS B O 1
ATOM 2858 N N . GLU B 1 59 ? -0.265 2.627 21.781 1 98.69 59 GLU B N 1
ATOM 2859 C CA . GLU B 1 59 ? -0.948 3.697 22.5 1 98.69 59 GLU B CA 1
ATOM 2860 C C . GLU B 1 59 ? -2.396 3.836 22.047 1 98.69 59 GLU B C 1
ATOM 2862 O O . GLU B 1 59 ? -3.305 3.973 22.859 1 98.69 59 GLU B O 1
ATOM 2867 N N . ALA B 1 60 ? -2.605 3.857 20.75 1 98.56 60 ALA B N 1
ATOM 2868 C CA . ALA B 1 60 ? -3.959 3.975 20.219 1 98.56 60 ALA B CA 1
ATOM 2869 C C . ALA B 1 60 ? -4.852 2.85 20.734 1 98.56 60 ALA B C 1
ATOM 2871 O O . ALA B 1 60 ? -5.996 3.088 21.125 1 98.56 60 ALA B O 1
ATOM 2872 N N . LEU B 1 61 ? -4.285 1.646 20.656 1 98.25 61 LEU B N 1
ATOM 2873 C CA . LEU B 1 61 ? -5.07 0.493 21.094 1 98.25 61 LEU B CA 1
ATOM 2874 C C . LEU B 1 61 ? -5.383 0.574 22.578 1 98.25 61 LEU B C 1
ATOM 2876 O O . LEU B 1 61 ? -6.5 0.259 23 1 98.25 61 LEU B O 1
ATOM 2880 N N . GLU B 1 62 ? -4.422 0.983 23.391 1 97.88 62 GLU B N 1
ATOM 2881 C CA . GLU B 1 62 ? -4.621 1.129 24.828 1 97.88 62 GLU B CA 1
ATOM 2882 C C . GLU B 1 62 ? -5.711 2.15 25.141 1 97.88 62 GLU B C 1
ATOM 2884 O O . GLU B 1 62 ? -6.465 1.992 26.094 1 97.88 62 GLU B O 1
ATOM 2889 N N . LYS B 1 63 ? -5.824 3.162 24.328 1 97.75 63 LYS B N 1
ATOM 2890 C CA . LYS B 1 63 ? -6.801 4.23 24.531 1 97.75 63 LYS B CA 1
ATOM 2891 C C . LYS B 1 63 ? -8.164 3.84 23.969 1 97.75 63 LYS B C 1
ATOM 2893 O O . LYS B 1 63 ? -9.172 4.48 24.281 1 97.75 63 LYS B O 1
ATOM 2898 N N . SER B 1 64 ? -8.188 2.816 23.188 1 97.81 64 SER B N 1
ATOM 2899 C CA . SER B 1 64 ? -9.414 2.43 22.5 1 97.81 64 SER B CA 1
ATOM 2900 C C . SER B 1 64 ? -10.406 1.764 23.438 1 97.81 64 SER B C 1
ATOM 2902 O O . SER B 1 64 ? -10.008 0.973 24.297 1 97.81 64 SER B O 1
ATOM 2904 N N . THR B 1 65 ? -11.68 1.97 23.281 1 97.12 65 THR B N 1
ATOM 2905 C CA . THR B 1 65 ? -12.734 1.285 24.016 1 97.12 65 THR B CA 1
ATOM 2906 C C . THR B 1 65 ? -12.898 -0.15 23.516 1 97.12 65 THR B C 1
ATOM 2908 O O . THR B 1 65 ? -13.641 -0.937 24.125 1 97.12 65 THR B O 1
ATOM 2911 N N . HIS B 1 66 ? -12.172 -0.511 22.484 1 95.88 66 HIS B N 1
ATOM 2912 C CA . HIS B 1 66 ? -12.266 -1.836 21.875 1 95.88 66 HIS B CA 1
ATOM 2913 C C . HIS B 1 66 ? -10.938 -2.572 21.953 1 95.88 66 HIS B C 1
ATOM 2915 O O . HIS B 1 66 ? -10.617 -3.377 21.078 1 95.88 66 HIS B O 1
ATOM 2921 N N . ARG B 1 67 ? -10.164 -2.281 22.938 1 94.06 67 ARG B N 1
ATOM 2922 C CA . ARG B 1 67 ? -8.766 -2.693 23.016 1 94.06 67 ARG B CA 1
ATOM 2923 C C . ARG B 1 67 ? -8.648 -4.215 23.047 1 94.06 67 ARG B C 1
ATOM 2925 O O . ARG B 1 67 ? -7.602 -4.766 22.688 1 94.06 67 ARG B O 1
ATOM 2932 N N . ASN B 1 68 ? -9.711 -4.926 23.328 1 95.06 68 ASN B N 1
ATOM 2933 C CA . ASN B 1 68 ? -9.641 -6.379 23.422 1 95.06 68 ASN B CA 1
ATOM 2934 C C . ASN B 1 68 ? -10.352 -7.055 22.266 1 95.06 68 ASN B C 1
ATOM 2936 O O . ASN B 1 68 ? -10.602 -8.258 22.297 1 95.06 68 ASN B O 1
ATOM 2940 N N . GLU B 1 69 ? -10.633 -6.32 21.297 1 96.56 69 GLU B N 1
ATOM 2941 C CA . GLU B 1 69 ? -11.359 -6.852 20.141 1 96.56 69 GLU B CA 1
ATOM 2942 C C . GLU B 1 69 ? -10.445 -6.957 18.922 1 96.56 69 GLU B C 1
ATOM 2944 O O . GLU B 1 69 ? -9.422 -6.27 18.844 1 96.56 69 GLU B O 1
ATOM 2949 N N . PRO B 1 70 ? -10.812 -7.781 17.953 1 96.12 70 PRO B N 1
ATOM 2950 C CA . PRO B 1 70 ? -10.023 -7.902 16.719 1 96.12 70 PRO B CA 1
ATOM 2951 C C . PRO B 1 70 ? -10.047 -6.633 15.883 1 96.12 70 PRO B C 1
ATOM 2953 O O . PRO B 1 70 ? -11.07 -5.945 15.82 1 96.12 70 PRO B O 1
ATOM 2956 N N . LEU B 1 71 ? -8.938 -6.383 15.266 1 97 71 LEU B N 1
ATOM 2957 C CA . LEU B 1 71 ? -8.805 -5.316 14.281 1 97 71 LEU B CA 1
ATOM 2958 C C . LEU B 1 71 ? -8.609 -5.883 12.883 1 97 71 LEU B C 1
ATOM 2960 O O . LEU B 1 71 ? -7.707 -6.695 12.664 1 97 71 LEU B O 1
ATOM 2964 N N . SER B 1 72 ? -9.422 -5.457 11.961 1 96.06 72 SER B N 1
ATOM 2965 C CA . SER B 1 72 ? -9.273 -5.805 10.555 1 96.06 72 SER B CA 1
ATOM 2966 C C . SER B 1 72 ? -10.062 -4.859 9.656 1 96.06 72 SER B C 1
ATOM 2968 O O . SER B 1 72 ? -11.258 -4.652 9.875 1 96.06 72 SER B O 1
ATOM 2970 N N . PRO B 1 73 ? -9.359 -4.266 8.82 1 96.75 73 PRO B N 1
ATOM 2971 C CA . PRO B 1 73 ? -7.957 -4.445 8.422 1 96.75 73 PRO B CA 1
ATOM 2972 C C . PRO B 1 73 ? -6.992 -3.646 9.297 1 96.75 73 PRO B C 1
ATOM 2974 O O . PRO B 1 73 ? -7.418 -2.76 10.047 1 96.75 73 PRO B O 1
ATOM 2977 N N . ILE B 1 74 ? -5.762 -3.998 9.281 1 97.56 74 ILE B N 1
ATOM 2978 C CA . ILE B 1 74 ? -4.656 -3.199 9.805 1 97.56 74 ILE B CA 1
ATOM 2979 C C . ILE B 1 74 ? -3.764 -2.738 8.656 1 97.56 74 ILE B C 1
ATOM 2981 O O . ILE B 1 74 ? -3.191 -3.562 7.938 1 97.56 74 ILE B O 1
ATOM 2985 N N . VAL B 1 75 ? -3.648 -1.439 8.492 1 98.06 75 VAL B N 1
ATOM 2986 C CA . VAL B 1 75 ? -2.881 -0.876 7.387 1 98.06 75 VAL B CA 1
ATOM 2987 C C . VAL B 1 75 ? -1.717 -0.052 7.934 1 98.06 75 VAL B C 1
ATOM 2989 O O . VAL B 1 75 ? -1.886 0.73 8.867 1 98.06 75 VAL B O 1
ATOM 2992 N N . TYR B 1 76 ? -0.545 -0.299 7.465 1 97.62 76 TYR B N 1
ATOM 2993 C CA . TYR B 1 76 ? 0.633 0.516 7.738 1 97.62 76 TYR B CA 1
ATOM 2994 C C . TYR B 1 76 ? 0.917 1.469 6.582 1 97.62 76 TYR B C 1
ATOM 2996 O O . TYR B 1 76 ? 1.257 1.034 5.48 1 97.62 76 TYR B O 1
ATOM 3004 N N . ALA B 1 77 ? 0.801 2.771 6.828 1 97.06 77 ALA B N 1
ATOM 3005 C CA . ALA B 1 77 ? 0.885 3.791 5.785 1 97.06 77 ALA B CA 1
ATOM 3006 C C . ALA B 1 77 ? 2.211 4.543 5.859 1 97.06 77 ALA B C 1
ATOM 3008 O O . ALA B 1 77 ? 2.426 5.344 6.77 1 97.06 77 ALA B O 1
ATOM 3009 N N . GLU B 1 78 ? 3.061 4.348 4.91 1 92.56 78 GLU B N 1
ATOM 3010 C CA . GLU B 1 78 ? 4.355 5.016 4.793 1 92.56 78 GLU B CA 1
ATOM 3011 C C . GLU B 1 78 ? 4.867 4.98 3.357 1 92.56 78 GLU B C 1
ATOM 3013 O O . GLU B 1 78 ? 4.707 3.977 2.66 1 92.56 78 GLU B O 1
ATOM 3018 N N . PRO B 1 79 ? 5.531 6.039 2.947 1 79.38 79 PRO B N 1
ATOM 3019 C CA . PRO B 1 79 ? 6.074 6.016 1.588 1 79.38 79 PRO B CA 1
ATOM 3020 C C . PRO B 1 79 ? 7.141 4.938 1.398 1 79.38 79 PRO B C 1
ATOM 3022 O O . PRO B 1 79 ? 7.145 4.238 0.382 1 79.38 79 PRO B O 1
ATOM 3025 N N . VAL B 1 80 ? 8.102 4.828 2.326 1 75.5 80 VAL B N 1
ATOM 3026 C CA . VAL B 1 80 ? 9.172 3.859 2.121 1 75.5 80 VAL B CA 1
ATOM 3027 C C . VAL B 1 80 ? 9.68 3.357 3.471 1 75.5 80 VAL B C 1
ATOM 3029 O O . VAL B 1 80 ? 9.953 4.152 4.371 1 75.5 80 VAL B O 1
ATOM 3032 N N . CYS B 1 81 ? 9.672 2.076 3.613 1 78.19 81 CYS B N 1
ATOM 3033 C CA . CYS B 1 81 ? 10.328 1.445 4.75 1 78.19 81 CYS B CA 1
ATOM 3034 C C . CYS B 1 81 ? 11.359 0.424 4.285 1 78.19 81 CYS B C 1
ATOM 3036 O O . CYS B 1 81 ? 11 -0.637 3.77 1 78.19 81 CYS B O 1
ATOM 3038 N N . LEU B 1 82 ? 12.594 0.748 4.449 1 75.81 82 LEU B N 1
ATOM 3039 C CA . LEU B 1 82 ? 13.625 -0.157 3.949 1 75.81 82 LEU B CA 1
ATOM 3040 C C . LEU B 1 82 ? 14.164 -1.036 5.074 1 75.81 82 LEU B C 1
ATOM 3042 O O . LEU B 1 82 ? 14.797 -2.061 4.812 1 75.81 82 LEU B O 1
ATOM 3046 N N . GLU B 1 83 ? 13.844 -0.666 6.289 1 78.75 83 GLU B N 1
ATOM 3047 C CA . GLU B 1 83 ? 14.383 -1.385 7.441 1 78.75 83 GLU B CA 1
ATOM 3048 C C . GLU B 1 83 ? 13.625 -2.688 7.684 1 78.75 83 GLU B C 1
ATOM 3050 O O . GLU B 1 83 ? 14.117 -3.58 8.375 1 78.75 83 GLU B O 1
ATOM 3055 N N . HIS B 1 84 ? 12.469 -2.701 7.152 1 79.81 84 HIS B N 1
ATOM 3056 C CA . HIS B 1 84 ? 11.609 -3.865 7.324 1 79.81 84 HIS B CA 1
ATOM 3057 C C . HIS B 1 84 ? 10.797 -4.145 6.066 1 79.81 84 HIS B C 1
ATOM 3059 O O . HIS B 1 84 ? 10.094 -3.262 5.57 1 79.81 84 HIS B O 1
ATOM 3065 N N . LEU B 1 85 ? 10.773 -5.32 5.609 1 77.62 85 LEU B N 1
ATOM 3066 C CA . LEU B 1 85 ? 10.086 -5.648 4.363 1 77.62 85 LEU B CA 1
ATOM 3067 C C . LEU B 1 85 ? 8.578 -5.656 4.559 1 77.62 85 LEU B C 1
ATOM 3069 O O . LEU B 1 85 ? 7.82 -5.398 3.619 1 77.62 85 LEU B O 1
ATOM 3073 N N . THR B 1 86 ? 8.156 -5.918 5.828 1 86.06 86 THR B N 1
ATOM 3074 C CA . THR B 1 86 ? 6.73 -5.977 6.145 1 86.06 86 THR B CA 1
ATOM 3075 C C . THR B 1 86 ? 6.457 -5.363 7.516 1 86.06 86 THR B C 1
ATOM 3077 O O . THR B 1 86 ? 6.125 -6.074 8.469 1 86.06 86 THR B O 1
ATOM 3080 N N . PRO B 1 87 ? 6.453 -4.09 7.574 1 92.19 87 PRO B N 1
ATOM 3081 C CA . PRO B 1 87 ? 6.27 -3.441 8.875 1 92.19 87 PRO B CA 1
ATOM 3082 C C . PRO B 1 87 ? 4.895 -3.717 9.484 1 92.19 87 PRO B C 1
ATOM 3084 O O . PRO B 1 87 ? 4.758 -3.777 10.703 1 92.19 87 PRO B O 1
ATOM 3087 N N . VAL B 1 88 ? 3.926 -3.959 8.695 1 95.06 88 VAL B N 1
ATOM 3088 C CA . VAL B 1 88 ? 2.58 -4.203 9.203 1 95.06 88 VAL B CA 1
ATOM 3089 C C . VAL B 1 88 ? 2.555 -5.504 10 1 95.06 88 VAL B C 1
ATOM 3091 O O . VAL B 1 88 ? 1.793 -5.641 10.961 1 95.06 88 VAL B O 1
ATOM 3094 N N . CYS B 1 89 ? 3.383 -6.465 9.602 1 93.94 89 CYS B N 1
ATOM 3095 C CA . CYS B 1 89 ? 3.434 -7.734 10.328 1 93.94 89 CYS B CA 1
ATOM 3096 C C . CYS B 1 89 ? 3.996 -7.539 11.727 1 93.94 89 CYS B C 1
ATOM 3098 O O . CYS B 1 89 ? 3.598 -8.234 12.664 1 93.94 89 CYS B O 1
ATOM 3100 N N . TYR B 1 90 ? 4.918 -6.613 11.867 1 94.69 90 TYR B N 1
ATOM 3101 C CA . TYR B 1 90 ? 5.406 -6.254 13.188 1 94.69 90 TYR B CA 1
ATOM 3102 C C . TYR B 1 90 ? 4.293 -5.652 14.039 1 94.69 90 TYR B C 1
ATOM 3104 O O . TYR B 1 90 ? 4.148 -5.992 15.219 1 94.69 90 TYR B O 1
ATOM 3112 N N . ILE B 1 91 ? 3.523 -4.762 13.391 1 97.06 91 ILE B N 1
ATOM 3113 C CA . ILE B 1 91 ? 2.404 -4.141 14.086 1 97.06 91 ILE B CA 1
ATOM 3114 C C . ILE B 1 91 ? 1.423 -5.211 14.555 1 97.06 91 ILE B C 1
ATOM 3116 O O . ILE B 1 91 ? 0.969 -5.195 15.695 1 97.06 91 ILE B O 1
ATOM 3120 N N . GLN B 1 92 ? 1.1 -6.148 13.648 1 96.25 92 GLN B N 1
ATOM 3121 C CA . GLN B 1 92 ? 0.197 -7.242 14 1 96.25 92 GLN B CA 1
ATOM 3122 C C . GLN B 1 92 ? 0.717 -8.023 15.203 1 96.25 92 GLN B C 1
ATOM 3124 O O . GLN B 1 92 ? -0.04 -8.328 16.125 1 96.25 92 GLN B O 1
ATOM 3129 N N . ARG B 1 93 ? 1.952 -8.297 15.18 1 95.19 93 ARG B N 1
ATOM 3130 C CA . ARG B 1 93 ? 2.541 -9.109 16.234 1 95.19 93 ARG B CA 1
ATOM 3131 C C . ARG B 1 93 ? 2.451 -8.406 17.594 1 95.19 93 ARG B C 1
ATOM 3133 O O . ARG B 1 93 ? 1.983 -8.984 18.562 1 95.19 93 ARG B O 1
ATOM 3140 N N . ILE B 1 94 ? 2.891 -7.16 17.609 1 95.06 94 ILE B N 1
ATOM 3141 C CA . ILE B 1 94 ? 2.99 -6.465 18.891 1 95.06 94 ILE B CA 1
ATOM 3142 C C . ILE B 1 94 ? 1.592 -6.184 19.438 1 95.06 94 ILE B C 1
ATOM 3144 O O . ILE B 1 94 ? 1.397 -6.098 20.641 1 95.06 94 ILE B O 1
ATOM 3148 N N . LEU B 1 95 ? 0.599 -6.07 18.531 1 96.56 95 LEU B N 1
ATOM 3149 C CA . LEU B 1 95 ? -0.774 -5.832 18.969 1 96.56 95 LEU B CA 1
ATOM 3150 C C . LEU B 1 95 ? -1.509 -7.148 19.203 1 96.56 95 LEU B C 1
ATOM 3152 O O . LEU B 1 95 ? -2.65 -7.152 19.656 1 96.56 95 LEU B O 1
ATOM 3156 N N . LYS B 1 96 ? -0.94 -8.242 18.875 1 94.19 96 LYS B N 1
ATOM 3157 C CA . LYS B 1 96 ? -1.535 -9.57 18.969 1 94.19 96 LYS B CA 1
ATOM 3158 C C . LYS B 1 96 ? -2.797 -9.672 18.125 1 94.19 96 LYS B C 1
ATOM 3160 O O . LYS B 1 96 ? -3.852 -10.078 18.609 1 94.19 96 LYS B O 1
ATOM 3165 N N . GLN B 1 97 ? -2.654 -9.234 16.875 1 93.56 97 GLN B N 1
ATOM 3166 C CA . GLN B 1 97 ? -3.734 -9.234 15.891 1 93.56 97 GLN B CA 1
ATOM 3167 C C . GLN B 1 97 ? -3.35 -10.031 14.648 1 93.56 97 GLN B C 1
ATOM 3169 O O . GLN B 1 97 ? -3.439 -9.531 13.523 1 93.56 97 GLN B O 1
ATOM 3174 N N . ASP B 1 98 ? -3.1 -11.297 14.703 1 83.5 98 ASP B N 1
ATOM 3175 C CA . ASP B 1 98 ? -2.461 -12.086 13.656 1 83.5 98 ASP B CA 1
ATOM 3176 C C . ASP B 1 98 ? -3.445 -12.398 12.531 1 83.5 98 ASP B C 1
ATOM 3178 O O . ASP B 1 98 ? -3.049 -12.531 11.367 1 83.5 98 ASP B O 1
ATOM 3182 N N . ASP B 1 99 ? -4.602 -12.508 12.742 1 82 99 ASP B N 1
ATOM 3183 C CA . ASP B 1 99 ? -5.547 -12.992 11.742 1 82 99 ASP B CA 1
ATOM 3184 C C . ASP B 1 99 ? -6.227 -11.82 11.031 1 82 99 ASP B C 1
ATOM 3186 O O . ASP B 1 99 ? -7.297 -11.984 10.438 1 82 99 ASP B O 1
ATOM 3190 N N . SER B 1 100 ? -5.609 -10.727 10.906 1 89.44 100 SER B N 1
ATOM 3191 C CA . SER B 1 100 ? -6.191 -9.547 10.281 1 89.44 100 SER B CA 1
ATOM 3192 C C . SER B 1 100 ? -5.75 -9.414 8.82 1 89.44 100 SER B C 1
ATOM 3194 O O . SER B 1 100 ? -4.633 -9.789 8.477 1 89.44 100 SER B O 1
ATOM 3196 N N . LEU B 1 101 ? -6.734 -9.016 7.934 1 93.38 101 LEU B N 1
ATOM 3197 C CA . LEU B 1 101 ? -6.25 -8.453 6.676 1 93.38 101 LEU B CA 1
ATOM 3198 C C . LEU B 1 101 ? -5.273 -7.309 6.93 1 93.38 101 LEU B C 1
ATOM 3200 O O . LEU B 1 101 ? -5.594 -6.363 7.656 1 93.38 101 LEU B O 1
ATOM 3204 N N . ALA B 1 102 ? -4.062 -7.461 6.488 1 95.81 102 ALA B N 1
ATOM 3205 C CA . ALA B 1 102 ? -3.041 -6.457 6.785 1 95.81 102 ALA B CA 1
ATOM 3206 C C . ALA B 1 102 ? -2.135 -6.223 5.578 1 95.81 102 ALA B C 1
ATOM 3208 O O . ALA B 1 102 ? -1.781 -7.168 4.867 1 95.81 102 ALA B O 1
ATOM 3209 N N . PHE B 1 103 ? -1.789 -4.988 5.297 1 95.56 103 PHE B N 1
ATOM 3210 C CA . PHE B 1 103 ? -0.883 -4.652 4.207 1 95.56 103 PHE B CA 1
ATOM 3211 C C . PHE B 1 103 ? -0.301 -3.256 4.395 1 95.56 103 PHE B C 1
ATOM 3213 O O . PHE B 1 103 ? -0.782 -2.484 5.227 1 95.56 103 PHE B O 1
ATOM 3220 N N . ASP B 1 104 ? 0.75 -2.963 3.713 1 95.62 104 ASP B N 1
ATOM 3221 C CA . ASP B 1 104 ? 1.333 -1.626 3.68 1 95.62 104 ASP B CA 1
ATOM 3222 C C . ASP B 1 104 ? 0.77 -0.809 2.52 1 95.62 104 ASP B C 1
ATOM 3224 O O . ASP B 1 104 ? 0.531 -1.346 1.435 1 95.62 104 ASP B O 1
ATOM 3228 N N . LEU B 1 105 ? 0.54 0.433 2.793 1 96.44 105 LEU B N 1
ATOM 3229 C CA . LEU B 1 105 ? -0.023 1.348 1.805 1 96.44 105 LEU B CA 1
ATOM 3230 C C . LEU B 1 105 ? 0.882 2.561 1.609 1 96.44 105 LEU B C 1
ATOM 3232 O O . LEU B 1 105 ? 1.392 3.123 2.58 1 96.44 105 LEU B O 1
ATOM 3236 N N . ASP B 1 106 ? 1.135 2.893 0.304 1 94.12 106 ASP B N 1
ATOM 3237 C CA . ASP B 1 106 ? 1.949 4.066 -0.003 1 94.12 106 ASP B CA 1
ATOM 3238 C C . ASP B 1 106 ? 1.226 5 -0.969 1 94.12 106 ASP B C 1
ATOM 3240 O O . ASP B 1 106 ? 0.781 4.574 -2.037 1 94.12 106 ASP B O 1
ATOM 3244 N N . ALA B 1 107 ? 1.038 6.152 -0.57 1 93.12 107 ALA B N 1
ATOM 3245 C CA . ALA B 1 107 ? 0.583 7.293 -1.361 1 93.12 107 ALA B CA 1
ATOM 3246 C C . ALA B 1 107 ? 1.402 8.539 -1.046 1 93.12 107 ALA B C 1
ATOM 3248 O O . ALA B 1 107 ? 0.847 9.633 -0.874 1 93.12 107 ALA B O 1
ATOM 3249 N N . ALA B 1 108 ? 2.686 8.297 -0.882 1 90 108 ALA B N 1
ATOM 3250 C CA . ALA B 1 108 ? 3.6 9.359 -0.48 1 90 108 ALA B CA 1
ATOM 3251 C C . ALA B 1 108 ? 3.104 10.062 0.78 1 90 108 ALA B C 1
ATOM 3253 O O . ALA B 1 108 ? 2.684 9.414 1.738 1 90 108 ALA B O 1
ATOM 3254 N N . SER B 1 109 ? 3.211 11.383 0.821 1 92.75 109 SER B N 1
ATOM 3255 C CA . SER B 1 109 ? 2.824 12.117 2.025 1 92.75 109 SER B CA 1
ATOM 3256 C C . SER B 1 109 ? 1.317 12.055 2.248 1 92.75 109 SER B C 1
ATOM 3258 O O . SER B 1 109 ? 0.831 12.391 3.33 1 92.75 109 SER B O 1
ATOM 3260 N N . ASP B 1 110 ? 0.59 11.562 1.274 1 94.38 110 ASP B N 1
ATOM 3261 C CA . ASP B 1 110 ? -0.859 11.445 1.406 1 94.38 110 ASP B CA 1
ATOM 3262 C C . ASP B 1 110 ? -1.255 10.07 1.945 1 94.38 110 ASP B C 1
ATOM 3264 O O . ASP B 1 110 ? -2.438 9.727 1.976 1 94.38 110 ASP B O 1
ATOM 3268 N N . SER B 1 111 ? -0.339 9.281 2.35 1 96.06 111 SER B N 1
ATOM 3269 C CA . SER B 1 111 ? -0.577 7.895 2.744 1 96.06 111 SER B CA 1
ATOM 3270 C C . SER B 1 111 ? -1.502 7.816 3.953 1 96.06 111 SER B C 1
ATOM 3272 O O . SER B 1 111 ? -2.338 6.914 4.043 1 96.06 111 SER B O 1
ATOM 3274 N N . GLY B 1 112 ? -1.365 8.711 4.863 1 97.12 112 GLY B N 1
ATOM 3275 C CA . GLY B 1 112 ? -2.186 8.672 6.066 1 97.12 112 GLY B CA 1
ATOM 3276 C C . GLY B 1 112 ? -3.668 8.828 5.781 1 97.12 112 GLY B C 1
ATOM 3277 O O . GLY B 1 112 ? -4.473 7.977 6.176 1 97.12 112 GLY B O 1
ATOM 3278 N N . LEU B 1 113 ? -4.047 9.836 5.086 1 97.31 113 LEU B N 1
ATOM 3279 C CA . LEU B 1 113 ? -5.449 10.109 4.805 1 97.31 113 LEU B CA 1
ATOM 3280 C C . LEU B 1 113 ? -6.004 9.109 3.797 1 97.31 113 LEU B C 1
ATOM 3282 O O . LEU B 1 113 ? -7.152 8.68 3.91 1 97.31 113 LEU B O 1
ATOM 3286 N N . THR B 1 114 ? -5.152 8.75 2.828 1 96.31 114 THR B N 1
ATOM 3287 C CA . THR B 1 114 ? -5.57 7.715 1.892 1 96.31 114 THR B CA 1
ATOM 3288 C C . THR B 1 114 ? -5.883 6.414 2.627 1 96.31 114 THR B C 1
ATOM 3290 O O . THR B 1 114 ? -6.867 5.742 2.318 1 96.31 114 THR B O 1
ATOM 3293 N N . ALA B 1 115 ? -5.039 6.148 3.559 1 97.56 115 ALA B N 1
ATOM 3294 C CA . ALA B 1 115 ? -5.242 4.922 4.32 1 97.56 115 ALA B CA 1
ATOM 3295 C C . ALA B 1 115 ? -6.52 4.996 5.152 1 97.56 115 ALA B C 1
ATOM 3297 O O . ALA B 1 115 ? -7.25 4.008 5.27 1 97.56 115 ALA B O 1
ATOM 3298 N N . ILE B 1 116 ? -6.797 6.109 5.738 1 97.12 116 ILE B N 1
ATOM 3299 C CA . ILE B 1 116 ? -8.047 6.254 6.48 1 97.12 116 ILE B CA 1
ATOM 3300 C C . ILE B 1 116 ? -9.227 6.012 5.551 1 97.12 116 ILE B C 1
ATOM 3302 O O . ILE B 1 116 ? -10.164 5.293 5.902 1 97.12 116 ILE B O 1
ATOM 3306 N N . ASP B 1 117 ? -9.195 6.559 4.359 1 95.44 117 ASP B N 1
ATOM 3307 C CA . ASP B 1 117 ? -10.258 6.383 3.375 1 95.44 117 ASP B CA 1
ATOM 3308 C C . ASP B 1 117 ? -10.414 4.914 2.99 1 95.44 117 ASP B C 1
ATOM 3310 O O . ASP B 1 117 ? -11.523 4.371 3.025 1 95.44 117 ASP B O 1
ATOM 3314 N N . VAL B 1 118 ? -9.312 4.277 2.707 1 96.25 118 VAL B N 1
ATOM 3315 C CA . VAL B 1 118 ? -9.312 2.887 2.26 1 96.25 118 VAL B CA 1
ATOM 3316 C C . VAL B 1 118 ? -9.805 1.981 3.389 1 96.25 118 VAL B C 1
ATOM 3318 O O . VAL B 1 118 ? -10.656 1.118 3.174 1 96.25 118 VAL B O 1
ATOM 3321 N N . VAL B 1 119 ? -9.305 2.191 4.582 1 96.62 119 VAL B N 1
ATOM 3322 C CA . VAL B 1 119 ? -9.68 1.376 5.734 1 96.62 119 VAL B CA 1
ATOM 3323 C C . VAL B 1 119 ? -11.164 1.566 6.047 1 96.62 119 VAL B C 1
ATOM 3325 O O . VAL B 1 119 ? -11.859 0.605 6.371 1 96.62 119 VAL B O 1
ATOM 3328 N N . ALA B 1 120 ? -11.641 2.768 5.945 1 95.38 120 ALA B N 1
ATOM 3329 C CA . ALA B 1 120 ? -13.047 3.041 6.195 1 95.38 120 ALA B CA 1
ATOM 3330 C C . ALA B 1 120 ? -13.938 2.293 5.207 1 95.38 120 ALA B C 1
ATOM 3332 O O . ALA B 1 120 ? -14.969 1.732 5.586 1 95.38 120 ALA B O 1
ATOM 3333 N N . ARG B 1 121 ? -13.547 2.273 3.984 1 93.69 121 ARG B N 1
ATOM 3334 C CA . ARG B 1 121 ? -14.312 1.576 2.957 1 93.69 121 ARG B CA 1
ATOM 3335 C C . ARG B 1 121 ? -14.297 0.07 3.195 1 93.69 121 ARG B C 1
ATOM 3337 O O . ARG B 1 121 ? -15.336 -0.591 3.064 1 93.69 121 ARG B O 1
ATOM 3344 N N . LEU B 1 122 ? -13.164 -0.427 3.525 1 94.44 122 LEU B N 1
ATOM 3345 C CA . LEU B 1 122 ? -13.047 -1.859 3.781 1 94.44 122 LEU B CA 1
ATOM 3346 C C . LEU B 1 122 ? -13.844 -2.258 5.02 1 94.44 122 LEU B C 1
ATOM 3348 O O . LEU B 1 122 ? -14.453 -3.328 5.055 1 94.44 122 LEU B O 1
ATOM 3352 N N . LEU B 1 123 ? -13.758 -1.407 5.996 1 93.44 123 LEU B N 1
ATOM 3353 C CA . LEU B 1 123 ? -14.492 -1.649 7.23 1 93.44 123 LEU B CA 1
ATOM 3354 C C . LEU B 1 123 ? -15.992 -1.643 6.977 1 93.44 123 LEU B C 1
ATOM 3356 O O . LEU B 1 123 ? -16.719 -2.469 7.531 1 93.44 123 LEU B O 1
ATOM 3360 N N . SER B 1 124 ? -16.453 -0.745 6.184 1 90 124 SER B N 1
ATOM 3361 C CA . SER B 1 124 ? -17.875 -0.607 5.879 1 90 124 SER B CA 1
ATOM 3362 C C . SER B 1 124 ? -18.422 -1.874 5.238 1 90 124 SER B C 1
ATOM 3364 O O . SER B 1 124 ? -19.562 -2.271 5.516 1 90 124 SER B O 1
ATOM 3366 N N . GLY B 1 125 ? -17.656 -2.533 4.418 1 85.19 125 GLY B N 1
ATOM 3367 C CA . GLY B 1 125 ? -18.109 -3.727 3.725 1 85.19 125 GLY B CA 1
ATOM 3368 C C . GLY B 1 125 ? -17.688 -5.012 4.414 1 85.19 125 GLY B C 1
ATOM 3369 O O . GLY B 1 125 ? -18 -6.105 3.941 1 85.19 125 GLY B O 1
ATOM 3370 N N . GLY B 1 126 ? -16.969 -4.84 5.551 1 85.31 126 GLY B N 1
ATOM 3371 C CA . GLY B 1 126 ? -16.422 -6.02 6.188 1 85.31 126 GLY B CA 1
ATOM 3372 C C . GLY B 1 126 ? -17.234 -6.5 7.375 1 85.31 126 GLY B C 1
ATOM 3373 O O . GLY B 1 126 ? -18.234 -5.891 7.727 1 85.31 126 GLY B O 1
ATOM 3374 N N . THR B 1 127 ? -16.703 -7.559 7.941 1 84.69 127 THR B N 1
ATOM 3375 C CA . THR B 1 127 ? -17.422 -8.18 9.039 1 84.69 127 THR B CA 1
ATOM 3376 C C . THR B 1 127 ? -16.891 -7.699 10.383 1 84.69 127 THR B C 1
ATOM 3378 O O . THR B 1 127 ? -17.594 -7.73 11.391 1 84.69 127 THR B O 1
ATOM 3381 N N . CYS B 1 128 ? -15.703 -7.23 10.391 1 91.38 128 CYS B N 1
ATOM 3382 C CA . CYS B 1 128 ? -15.117 -6.742 11.633 1 91.38 128 CYS B CA 1
ATOM 3383 C C . CYS B 1 128 ? -15.664 -5.363 11.992 1 91.38 128 CYS B C 1
ATOM 3385 O O . CYS B 1 128 ? -16 -4.578 11.102 1 91.38 128 CYS B O 1
ATOM 3387 N N . ALA B 1 129 ? -15.648 -5.109 13.297 1 95.62 129 ALA B N 1
ATOM 3388 C CA . ALA B 1 129 ? -16.203 -3.834 13.75 1 95.62 129 ALA B CA 1
ATOM 3389 C C . ALA B 1 129 ? -15.109 -2.77 13.852 1 95.62 129 ALA B C 1
ATOM 3391 O O . ALA B 1 129 ? -15.406 -1.572 13.906 1 95.62 129 ALA B O 1
ATOM 3392 N N . ASN B 1 130 ? -13.859 -3.238 13.938 1 97.56 130 ASN B N 1
ATOM 3393 C CA . ASN B 1 130 ? -12.742 -2.324 14.172 1 97.56 130 ASN B CA 1
ATOM 3394 C C . ASN B 1 130 ? -11.617 -2.543 13.164 1 97.56 130 ASN B C 1
ATOM 3396 O O . ASN B 1 130 ? -11.484 -3.633 12.602 1 97.56 130 ASN B O 1
ATOM 3400 N N . ALA B 1 131 ? -10.914 -1.49 12.945 1 97.75 131 ALA B N 1
ATOM 3401 C CA . ALA B 1 131 ? -9.75 -1.514 12.07 1 97.75 131 ALA B CA 1
ATOM 3402 C C . ALA B 1 131 ? -8.625 -0.639 12.625 1 97.75 131 ALA B C 1
ATOM 3404 O O . ALA B 1 131 ? -8.844 0.138 13.562 1 97.75 131 ALA B O 1
ATOM 3405 N N . GLY B 1 132 ? -7.477 -0.848 12.141 1 97.25 132 GLY B N 1
ATOM 3406 C CA . GLY B 1 132 ? -6.324 -0.078 12.586 1 97.25 132 GLY B CA 1
ATOM 3407 C C . GLY B 1 132 ? -5.555 0.555 11.445 1 97.25 132 GLY B C 1
ATOM 3408 O O . GLY B 1 132 ? -5.414 -0.045 10.375 1 97.25 132 GLY B O 1
ATOM 3409 N N . LEU B 1 133 ? -5.098 1.716 11.68 1 97.75 133 LEU B N 1
ATOM 3410 C CA . LEU B 1 133 ? -4.207 2.432 10.773 1 97.75 133 LEU B CA 1
ATOM 3411 C C . LEU B 1 133 ? -2.98 2.953 11.516 1 97.75 133 LEU B C 1
ATOM 3413 O O . LEU B 1 133 ? -3.104 3.543 12.594 1 97.75 133 LEU B O 1
ATOM 3417 N N . VAL B 1 134 ? -1.831 2.662 10.992 1 98.5 134 VAL B N 1
ATOM 3418 C CA . VAL B 1 134 ? -0.581 3.193 11.516 1 98.5 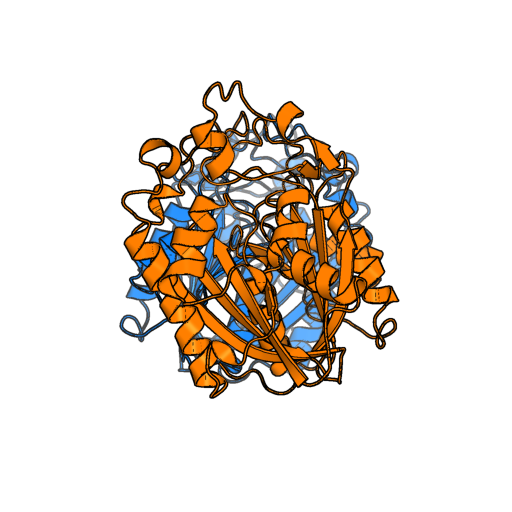134 VAL B CA 1
ATOM 3419 C C . VAL B 1 134 ? 0.169 3.945 10.422 1 98.5 134 VAL B C 1
ATOM 3421 O O . VAL B 1 134 ? 0.356 3.424 9.32 1 98.5 134 VAL B O 1
ATOM 3424 N N . SER B 1 135 ? 0.53 5.125 10.648 1 98.06 135 SER B N 1
ATOM 3425 C CA . SER B 1 135 ? 1.384 5.898 9.758 1 98.06 135 SER B CA 1
ATOM 3426 C C . SER B 1 135 ? 2.697 6.273 10.43 1 98.06 135 SER B C 1
ATOM 3428 O O . SER B 1 135 ? 2.734 6.504 11.641 1 98.06 135 SER B O 1
ATOM 3430 N N . ALA B 1 136 ? 3.734 6.312 9.656 1 96.81 136 ALA B N 1
ATOM 3431 C CA . ALA B 1 136 ? 5.043 6.637 10.219 1 96.81 136 ALA B CA 1
ATOM 3432 C C . ALA B 1 136 ? 5.969 7.223 9.156 1 96.81 136 ALA B C 1
ATOM 3434 O O . ALA B 1 136 ? 5.711 7.094 7.961 1 96.81 136 ALA B O 1
ATOM 3435 N N . ALA B 1 137 ? 6.953 7.898 9.594 1 93.75 137 ALA B N 1
ATOM 3436 C CA . ALA B 1 137 ? 8.039 8.414 8.758 1 93.75 137 ALA B CA 1
ATOM 3437 C C . ALA B 1 137 ? 9.344 8.492 9.547 1 93.75 137 ALA B C 1
ATOM 3439 O O . ALA B 1 137 ? 9.367 9.008 10.664 1 93.75 137 ALA B O 1
ATOM 3440 N N . SER B 1 138 ? 10.336 7.953 8.992 1 91 138 SER B N 1
ATOM 3441 C CA . SER B 1 138 ? 11.695 8.055 9.523 1 91 138 SER B CA 1
ATOM 3442 C C . SER B 1 138 ? 12.688 8.422 8.43 1 91 138 SER B C 1
ATOM 3444 O O . SER B 1 138 ? 12.641 7.871 7.332 1 91 138 SER B O 1
ATOM 3446 N N . ARG B 1 139 ? 13.555 9.367 8.734 1 86.44 139 ARG B N 1
ATOM 3447 C CA . ARG B 1 139 ? 14.562 9.812 7.773 1 86.44 139 ARG B CA 1
ATOM 3448 C C . ARG B 1 139 ? 15.961 9.438 8.242 1 86.44 139 ARG B C 1
ATOM 3450 O O . ARG B 1 139 ? 16.938 10.133 7.934 1 86.44 139 ARG B O 1
ATOM 3457 N N . ILE B 1 140 ? 16 8.398 8.922 1 76.69 140 ILE B N 1
ATOM 3458 C CA . ILE B 1 140 ? 17.266 7.961 9.508 1 76.69 140 ILE B CA 1
ATOM 3459 C C . ILE B 1 140 ? 18.266 7.645 8.398 1 76.69 140 ILE B C 1
ATOM 3461 O O . ILE B 1 140 ? 19.484 7.75 8.594 1 76.69 140 ILE B O 1
ATOM 3465 N N . LEU B 1 141 ? 17.75 7.293 7.219 1 73 141 LEU B N 1
ATOM 3466 C CA . LEU B 1 141 ? 18.625 6.898 6.125 1 73 141 LEU B CA 1
ATOM 3467 C C . LEU B 1 141 ? 18.938 8.086 5.23 1 73 141 LEU B C 1
ATOM 3469 O O . LEU B 1 141 ? 19.828 8.008 4.379 1 73 141 LEU B O 1
ATOM 3473 N N . LEU B 1 142 ? 18.219 9.156 5.434 1 74.69 142 LEU B N 1
ATOM 3474 C CA . LEU B 1 142 ? 18.375 10.297 4.535 1 74.69 142 LEU B CA 1
ATOM 3475 C C . LEU B 1 142 ? 19.562 11.164 4.953 1 74.69 142 LEU B C 1
ATOM 3477 O O . LEU B 1 142 ? 19.797 11.367 6.148 1 74.69 142 LEU B O 1
ATOM 3481 N N . VAL B 1 143 ? 20.078 11.688 3.945 1 68.06 143 VAL B N 1
ATOM 3482 C CA . VAL B 1 143 ? 21.234 12.547 4.164 1 68.06 143 VAL B CA 1
ATOM 3483 C C . VAL B 1 143 ? 20.781 13.977 4.445 1 68.06 143 VAL B C 1
ATOM 3485 O O . VAL B 1 143 ? 21.328 14.656 5.312 1 68.06 143 VAL B O 1
ATOM 3488 N N . ASP B 1 144 ? 19.781 14.406 3.799 1 79.38 144 ASP B N 1
ATOM 3489 C CA . ASP B 1 144 ? 19.328 15.797 3.877 1 79.38 144 ASP B CA 1
ATOM 3490 C C . ASP B 1 144 ? 17.844 15.883 4.234 1 79.38 144 ASP B C 1
ATOM 3492 O O . ASP B 1 144 ? 17 15.312 3.541 1 79.38 144 ASP B O 1
ATOM 3496 N N . ARG B 1 145 ? 17.609 16.688 5.297 1 85.62 145 ARG B N 1
ATOM 3497 C CA . ARG B 1 145 ? 16.219 16.859 5.734 1 85.62 145 ARG B CA 1
ATOM 3498 C C . ARG B 1 145 ? 15.609 18.125 5.129 1 85.62 145 ARG B C 1
ATOM 3500 O O . ARG B 1 145 ? 14.391 18.297 5.156 1 85.62 145 ARG B O 1
ATOM 3507 N N . TYR B 1 146 ? 16.484 18.922 4.633 1 83.38 146 TYR B N 1
ATOM 3508 C CA . TYR B 1 146 ? 16.016 20.156 4.016 1 83.38 146 TYR B CA 1
ATOM 3509 C C . TYR B 1 146 ? 15.703 19.938 2.541 1 83.38 146 TYR B C 1
ATOM 3511 O O . TYR B 1 146 ? 16.609 19.938 1.698 1 83.38 146 TYR B O 1
ATOM 3519 N N . GLN B 1 147 ? 14.406 19.812 2.275 1 79.19 147 GLN B N 1
ATOM 3520 C CA . GLN B 1 147 ? 13.961 19.594 0.903 1 79.19 147 GLN B CA 1
ATOM 3521 C C . GLN B 1 147 ? 13.234 20.828 0.361 1 79.19 147 GLN B C 1
ATOM 3523 O O . GLN B 1 147 ? 12.961 21.766 1.104 1 79.19 147 GLN B O 1
ATOM 3528 N N . ASN B 1 148 ? 13 20.703 -0.933 1 73.94 148 ASN B N 1
ATOM 3529 C CA . ASN B 1 148 ? 12.234 21.781 -1.529 1 73.94 148 ASN B CA 1
ATOM 3530 C C . ASN B 1 148 ? 10.773 21.75 -1.08 1 73.94 148 ASN B C 1
ATOM 3532 O O . ASN B 1 148 ? 10.031 20.844 -1.445 1 73.94 148 ASN B O 1
ATOM 3536 N N . GLY B 1 149 ? 10.445 22.641 -0.093 1 79.69 149 GLY B N 1
ATOM 3537 C CA . GLY B 1 149 ? 9.055 22.812 0.307 1 79.69 149 GLY B CA 1
ATOM 3538 C C . GLY B 1 149 ? 8.773 22.312 1.712 1 79.69 149 GLY B C 1
ATOM 3539 O O . GLY B 1 149 ? 7.719 22.625 2.279 1 79.69 149 GLY B O 1
ATOM 3540 N N . ALA B 1 150 ? 9.773 21.547 2.217 1 87.19 150 ALA B N 1
ATOM 3541 C CA . ALA B 1 150 ? 9.516 21.062 3.568 1 87.19 150 ALA B CA 1
ATOM 3542 C C . ALA B 1 150 ? 10.812 20.688 4.277 1 87.19 150 ALA B C 1
ATOM 3544 O O . ALA B 1 150 ? 11.812 20.359 3.625 1 87.19 150 ALA B O 1
ATOM 3545 N N . VAL B 1 151 ? 10.805 20.766 5.547 1 91 151 VAL B N 1
ATOM 3546 C CA . VAL B 1 151 ? 11.844 20.203 6.398 1 91 151 VAL B CA 1
ATOM 3547 C C . VAL B 1 151 ? 11.344 18.891 7.012 1 91 151 VAL B C 1
ATOM 3549 O O . VAL B 1 151 ? 10.391 18.891 7.785 1 91 151 VAL B O 1
ATOM 3552 N N . LEU B 1 152 ? 12.031 17.844 6.75 1 91.94 152 LEU B N 1
ATOM 3553 C CA . LEU B 1 152 ? 11.516 16.516 7.035 1 91.94 152 LEU B CA 1
ATOM 3554 C C . LEU B 1 152 ? 11.734 16.156 8.5 1 91.94 152 LEU B C 1
ATOM 3556 O O . LEU B 1 152 ? 12.836 16.297 9.031 1 91.94 152 LEU B O 1
ATOM 3560 N N . GLY B 1 153 ? 10.672 15.734 9.109 1 94.88 153 GLY B N 1
ATOM 3561 C CA . GLY B 1 153 ? 10.719 15.25 10.477 1 94.88 153 GLY B CA 1
ATOM 3562 C C . GLY B 1 153 ? 10.406 13.766 10.602 1 94.88 153 GLY B C 1
ATOM 3563 O O . GLY B 1 153 ? 10.07 13.117 9.609 1 94.88 153 GLY B O 1
ATOM 3564 N N . ASP B 1 154 ? 10.57 13.234 11.836 1 96.25 154 ASP B N 1
ATOM 3565 C CA . ASP B 1 154 ? 10.281 11.836 12.148 1 96.25 154 ASP B CA 1
ATOM 3566 C C . ASP B 1 154 ? 9.102 11.727 13.117 1 96.25 154 ASP B C 1
ATOM 3568 O O . ASP B 1 154 ? 8.875 12.633 13.922 1 96.25 154 ASP B O 1
ATOM 3572 N N . GLY B 1 155 ? 8.383 10.609 12.977 1 97.38 155 GLY B N 1
ATOM 3573 C CA . GLY B 1 155 ? 7.293 10.375 13.906 1 97.38 155 GLY B CA 1
ATOM 3574 C C . GLY B 1 155 ? 6.312 9.32 13.43 1 97.38 155 GLY B C 1
ATOM 3575 O O . GLY B 1 155 ? 6.531 8.695 12.391 1 97.38 155 GLY B O 1
ATOM 3576 N N . ALA B 1 156 ? 5.32 9.109 14.273 1 98.38 156 ALA B N 1
ATOM 3577 C CA . ALA B 1 156 ? 4.285 8.133 13.922 1 98.38 156 ALA B CA 1
ATOM 3578 C C . ALA B 1 156 ? 2.951 8.5 14.57 1 98.38 156 ALA B C 1
ATOM 3580 O O . ALA B 1 156 ? 2.916 9.211 15.578 1 98.38 156 ALA B O 1
ATOM 3581 N N . ALA B 1 157 ? 1.904 8.078 13.977 1 98.69 157 ALA B N 1
ATOM 3582 C CA . ALA B 1 157 ? 0.537 8.203 14.477 1 98.69 157 ALA B CA 1
ATOM 3583 C C . ALA B 1 157 ? -0.288 6.969 14.125 1 98.69 157 ALA B C 1
ATOM 3585 O O . ALA B 1 157 ? -0.034 6.309 13.117 1 98.69 157 ALA B O 1
ATOM 3586 N N . ALA B 1 158 ? -1.188 6.621 14.961 1 98.75 158 ALA B N 1
ATOM 3587 C CA . ALA B 1 158 ? -2.08 5.488 14.742 1 98.75 158 ALA B CA 1
ATOM 3588 C C . ALA B 1 158 ? -3.518 5.84 15.117 1 98.75 158 ALA B C 1
ATOM 3590 O O . ALA B 1 158 ? -3.748 6.648 16.016 1 98.75 158 ALA B O 1
ATOM 3591 N N . VAL B 1 159 ? -4.457 5.273 14.43 1 98.62 159 VAL B N 1
ATOM 3592 C CA . VAL B 1 159 ? -5.879 5.492 14.672 1 98.62 159 VAL B CA 1
ATOM 3593 C C . VAL B 1 159 ? -6.613 4.152 14.688 1 98.62 159 VAL B C 1
ATOM 3595 O O . VAL B 1 159 ? -6.367 3.293 13.844 1 98.62 159 VAL B O 1
ATOM 3598 N N . VAL B 1 160 ? -7.422 3.904 15.664 1 98.56 160 VAL B N 1
ATOM 3599 C CA . VAL B 1 160 ? -8.414 2.834 15.617 1 98.56 160 VAL B CA 1
ATOM 3600 C C . VAL B 1 160 ? -9.727 3.367 15.047 1 98.56 160 VAL B C 1
ATOM 3602 O O . VAL B 1 160 ? -10.289 4.332 15.57 1 98.56 160 VAL B O 1
ATOM 3605 N N . LEU B 1 161 ? -10.141 2.826 13.969 1 98.06 161 LEU B N 1
ATOM 3606 C CA . LEU B 1 161 ? -11.445 3.119 13.383 1 98.06 161 LEU B CA 1
ATOM 3607 C C . LEU B 1 161 ? -12.469 2.07 13.789 1 98.06 161 LEU B C 1
ATOM 3609 O O . LEU B 1 161 ? -12.125 0.917 14.047 1 98.06 161 LEU B O 1
ATOM 3613 N N . SER B 1 162 ? -13.727 2.523 13.844 1 97.88 162 SER B N 1
ATOM 3614 C CA . SER B 1 162 ? -14.75 1.588 14.297 1 97.88 162 SER B CA 1
ATOM 3615 C C . SER B 1 162 ? -16.109 1.923 13.703 1 97.88 162 SER B C 1
ATOM 3617 O O . SER B 1 162 ? -16.375 3.074 13.352 1 97.88 162 SER B O 1
ATOM 3619 N N . LYS B 1 163 ? -16.938 0.89 13.602 1 96.38 163 LYS B N 1
ATOM 3620 C CA . LYS B 1 163 ? -18.344 1.059 13.258 1 96.38 163 LYS B CA 1
ATOM 3621 C C . LYS B 1 163 ? -19.141 1.524 14.469 1 96.38 163 LYS B C 1
ATOM 3623 O O . LYS B 1 163 ? -20.297 1.944 14.328 1 96.38 163 LYS B O 1
ATOM 3628 N N . ARG B 1 164 ? -18.547 1.451 15.641 1 95.81 164 ARG B N 1
ATOM 3629 C CA . ARG B 1 164 ? -19.156 1.9 16.875 1 95.81 164 ARG B CA 1
ATOM 3630 C C . ARG B 1 164 ? -18.688 3.303 17.25 1 95.81 164 ARG B C 1
ATOM 3632 O O . ARG B 1 164 ? -17.594 3.721 16.875 1 95.81 164 ARG B O 1
ATOM 3639 N N . GLU B 1 165 ? -19.406 3.871 18.031 1 94.75 165 GLU B N 1
ATOM 3640 C CA . GLU B 1 165 ? -19.188 5.281 18.344 1 94.75 165 GLU B CA 1
ATOM 3641 C C . GLU B 1 165 ? -17.797 5.516 18.922 1 94.75 165 GLU B C 1
ATOM 3643 O O . GLU B 1 165 ? -17.312 4.719 19.719 1 94.75 165 GLU B O 1
ATOM 3648 N N . GLY B 1 166 ? -17.125 6.594 18.422 1 96.25 166 GLY B N 1
ATOM 3649 C CA . GLY B 1 166 ? -15.852 7.094 18.906 1 96.25 166 GLY B CA 1
ATOM 3650 C C . GLY B 1 166 ? -15.852 8.586 19.172 1 96.25 166 GLY B C 1
ATOM 3651 O O . GLY B 1 166 ? -16.906 9.18 19.422 1 96.25 166 GLY B O 1
ATOM 3652 N N . PHE B 1 167 ? -14.695 9.188 19.219 1 97.19 167 PHE B N 1
ATOM 3653 C CA . PHE B 1 167 ? -14.641 10.594 19.594 1 97.19 167 PHE B CA 1
ATOM 3654 C C . PHE B 1 167 ? -14.969 11.484 18.391 1 97.19 167 PHE B C 1
ATOM 3656 O O . PHE B 1 167 ? -15.266 12.664 18.562 1 97.19 167 PHE B O 1
ATOM 3663 N N . ALA B 1 168 ? -14.938 10.844 17.188 1 97.75 168 ALA B N 1
ATOM 3664 C CA . ALA B 1 168 ? -15.289 11.594 15.977 1 97.75 168 ALA B CA 1
ATOM 3665 C C . ALA B 1 168 ? -15.914 10.672 14.93 1 97.75 168 ALA B C 1
ATOM 3667 O O . ALA B 1 168 ? -15.555 9.5 14.828 1 97.75 168 ALA B O 1
ATOM 3668 N N . ARG B 1 169 ? -16.828 11.219 14.18 1 97.12 169 ARG B N 1
ATOM 3669 C CA . ARG B 1 169 ? -17.438 10.516 13.062 1 97.12 169 ARG B CA 1
ATOM 3670 C C . ARG B 1 169 ? -16.828 10.953 11.734 1 97.12 169 ARG B C 1
ATOM 3672 O O . ARG B 1 169 ? -16.656 12.148 11.492 1 97.12 169 ARG B O 1
ATOM 3679 N N . LEU B 1 170 ? -16.438 10.016 10.93 1 97.31 170 LEU B N 1
ATOM 3680 C CA . LEU B 1 170 ? -16 10.328 9.578 1 97.31 170 LEU B CA 1
ATOM 3681 C C . LEU B 1 170 ? -17.203 10.664 8.688 1 97.31 170 LEU B C 1
ATOM 3683 O O . LEU B 1 170 ? -18.016 9.789 8.398 1 97.31 170 LEU B O 1
ATOM 3687 N N . ILE B 1 171 ? -17.281 11.883 8.195 1 96.62 171 ILE B N 1
ATOM 3688 C CA . ILE B 1 171 ? -18.469 12.375 7.508 1 96.62 171 ILE B CA 1
ATOM 3689 C C . ILE B 1 171 ? -18.297 12.211 6 1 96.62 171 ILE B C 1
ATOM 3691 O O . ILE B 1 171 ? -19.203 11.734 5.316 1 96.62 171 ILE B O 1
ATOM 3695 N N . ALA B 1 172 ? -17.156 12.617 5.551 1 96 172 ALA B N 1
ATOM 3696 C CA . ALA B 1 172 ? -16.938 12.625 4.105 1 96 172 ALA B CA 1
ATOM 3697 C C . ALA B 1 172 ? -15.453 12.453 3.773 1 96 172 ALA B C 1
ATOM 3699 O O . ALA B 1 172 ? -14.586 12.867 4.547 1 96 172 ALA B O 1
ATOM 3700 N N . SER B 1 173 ? -15.188 11.852 2.695 1 95.31 173 SER B N 1
ATOM 3701 C CA . SER B 1 173 ? -13.852 11.68 2.137 1 95.31 173 SER B CA 1
ATOM 3702 C C . SER B 1 173 ? -13.859 11.875 0.624 1 95.31 173 SER B C 1
ATOM 3704 O O . SER B 1 173 ? -14.641 11.25 -0.088 1 95.31 173 SER B O 1
ATOM 3706 N N . ASN B 1 174 ? -12.992 12.773 0.19 1 94.94 174 ASN B N 1
ATOM 3707 C CA . ASN B 1 174 ? -12.82 12.969 -1.245 1 94.94 174 ASN B CA 1
ATOM 3708 C C . ASN B 1 174 ? -11.344 13.078 -1.626 1 94.94 174 ASN B C 1
ATOM 3710 O O . ASN B 1 174 ? -10.516 13.484 -0.81 1 94.94 174 ASN B O 1
ATOM 3714 N N . ARG B 1 175 ? -11.102 12.68 -2.814 1 93.25 175 ARG B N 1
ATOM 3715 C CA . ARG B 1 175 ? -9.75 12.719 -3.355 1 93.25 175 ARG B CA 1
ATOM 3716 C C . ARG B 1 175 ? -9.734 13.305 -4.762 1 93.25 175 ARG B C 1
ATOM 3718 O O . ARG B 1 175 ? -10.688 13.125 -5.523 1 93.25 175 ARG B O 1
ATOM 3725 N N . THR B 1 176 ? -8.641 13.992 -5.039 1 91.69 176 THR B N 1
ATOM 3726 C CA . THR B 1 176 ? -8.367 14.469 -6.387 1 91.69 176 THR B CA 1
ATOM 3727 C C . THR B 1 176 ? -6.93 14.172 -6.789 1 91.69 176 THR B C 1
ATOM 3729 O O . THR B 1 176 ? -6.051 14.047 -5.93 1 91.69 176 THR B O 1
ATOM 3732 N N . SER B 1 177 ? -6.789 13.953 -8.039 1 88.81 177 SER B N 1
ATOM 3733 C CA . SER B 1 177 ? -5.438 13.719 -8.539 1 88.81 177 SER B CA 1
ATOM 3734 C C . SER B 1 177 ? -5.227 14.391 -9.891 1 88.81 177 SER B C 1
ATOM 3736 O O . SER B 1 177 ? -6.184 14.594 -10.648 1 88.81 177 SER B O 1
ATOM 3738 N N . PHE B 1 178 ? -4.055 14.82 -10.117 1 89.25 178 PHE B N 1
ATOM 3739 C CA . PHE B 1 178 ? -3.564 15.344 -11.383 1 89.25 178 PHE B CA 1
ATOM 3740 C C . PHE B 1 178 ? -2.234 14.695 -11.758 1 89.25 178 PHE B C 1
ATOM 3742 O O . PHE B 1 178 ? -1.17 15.234 -11.438 1 89.25 178 PHE B O 1
ATOM 3749 N N . THR B 1 179 ? -2.271 13.672 -12.555 1 90.38 179 THR B N 1
ATOM 3750 C CA . THR B 1 179 ? -1.118 12.797 -12.695 1 90.38 179 THR B CA 1
ATOM 3751 C C . THR B 1 179 ? -0.234 13.242 -13.859 1 90.38 179 THR B C 1
ATOM 3753 O O . THR B 1 179 ? 0.835 12.672 -14.086 1 90.38 179 THR B O 1
ATOM 3756 N N . ASP B 1 180 ? -0.556 14.344 -14.516 1 88.19 180 ASP B N 1
ATOM 3757 C CA . ASP B 1 180 ? 0.216 14.82 -15.656 1 88.19 180 ASP B CA 1
ATOM 3758 C C . ASP B 1 180 ? 1.636 15.203 -15.242 1 88.19 180 ASP B C 1
ATOM 3760 O O . ASP B 1 180 ? 2.553 15.188 -16.062 1 88.19 180 ASP B O 1
ATOM 3764 N N . PHE B 1 181 ? 1.775 15.43 -13.984 1 84.81 181 PHE B N 1
ATOM 3765 C CA . PHE B 1 181 ? 3.078 15.922 -13.547 1 84.81 181 PHE B CA 1
ATOM 3766 C C . PHE B 1 181 ? 3.779 14.875 -12.68 1 84.81 181 PHE B C 1
ATOM 3768 O O . PHE B 1 181 ? 4.75 15.188 -11.992 1 84.81 181 PHE B O 1
ATOM 3775 N N . GLU B 1 182 ? 3.301 13.641 -12.75 1 86.62 182 GLU B N 1
ATOM 3776 C CA . GLU B 1 182 ? 3.9 12.602 -11.914 1 86.62 182 GLU B CA 1
ATOM 3777 C C . GLU B 1 182 ? 5.383 12.43 -12.234 1 86.62 182 GLU B C 1
ATOM 3779 O O . GLU B 1 182 ? 6.168 12.039 -11.375 1 86.62 182 GLU B O 1
ATOM 3784 N N . PHE B 1 183 ? 5.855 12.812 -13.453 1 86.19 183 PHE B N 1
ATOM 3785 C CA . PHE B 1 183 ? 7.23 12.641 -13.898 1 86.19 183 PHE B CA 1
ATOM 3786 C C . PHE B 1 183 ? 8.188 13.477 -13.055 1 86.19 183 PHE B C 1
ATOM 3788 O O . PHE B 1 183 ? 9.367 13.148 -12.945 1 86.19 183 PHE B O 1
ATOM 3795 N N . LEU B 1 184 ? 7.637 14.461 -12.43 1 84 184 LEU B N 1
ATOM 3796 C CA . LEU B 1 184 ? 8.445 15.336 -11.586 1 84 184 LEU B CA 1
ATOM 3797 C C . LEU B 1 184 ? 8.852 14.633 -10.297 1 84 184 LEU B C 1
ATOM 3799 O O . LEU B 1 184 ? 9.75 15.094 -9.586 1 84 184 LEU B O 1
ATOM 3803 N N . MET B 1 185 ? 8.227 13.492 -10.062 1 80.62 185 MET B N 1
ATOM 3804 C CA . MET B 1 185 ? 8.484 12.781 -8.812 1 80.62 185 MET B CA 1
ATOM 3805 C C . MET B 1 185 ? 9.359 11.555 -9.047 1 80.62 185 MET B C 1
ATOM 3807 O O . MET B 1 185 ? 9.602 10.773 -8.133 1 80.62 185 MET B O 1
ATOM 3811 N N . ARG B 1 186 ? 9.844 11.406 -10.242 1 85.25 186 ARG B N 1
ATOM 3812 C CA . ARG B 1 186 ? 10.766 10.32 -10.547 1 85.25 186 ARG B CA 1
ATOM 3813 C C . ARG B 1 186 ? 12.164 10.617 -10.016 1 85.25 186 ARG B C 1
ATOM 3815 O O . ARG B 1 186 ? 12.633 11.758 -10.078 1 85.25 186 ARG B O 1
ATOM 3822 N N . ASN B 1 187 ? 12.68 9.633 -9.398 1 82.38 187 ASN B N 1
ATOM 3823 C CA . ASN B 1 187 ? 13.977 9.844 -8.766 1 82.38 187 ASN B CA 1
ATOM 3824 C C . ASN B 1 187 ? 15.086 10.008 -9.797 1 82.38 187 ASN B C 1
ATOM 3826 O O . ASN B 1 187 ? 15.227 9.188 -10.703 1 82.38 187 ASN B O 1
ATOM 3830 N N . LYS B 1 188 ? 15.797 11.062 -9.641 1 81.75 188 LYS B N 1
ATOM 3831 C CA . LYS B 1 188 ? 16.953 11.344 -10.5 1 81.75 188 LYS B CA 1
ATOM 3832 C C . LYS B 1 188 ? 18.266 11.203 -9.727 1 81.75 188 LYS B C 1
ATOM 3834 O O . LYS B 1 188 ? 19.344 11.328 -10.297 1 81.75 188 LYS B O 1
ATOM 3839 N N . GLY B 1 189 ? 18.109 10.984 -8.438 1 77 189 GLY B N 1
ATOM 3840 C CA . GLY B 1 189 ? 19.297 10.852 -7.598 1 77 189 GLY B CA 1
ATOM 3841 C C . GLY B 1 189 ? 19.828 9.43 -7.547 1 77 189 GLY B C 1
ATOM 3842 O O . GLY B 1 189 ? 19.203 8.508 -8.078 1 77 189 GLY B O 1
ATOM 3843 N N . SER B 1 190 ? 21.016 9.312 -6.926 1 78 190 SER B N 1
ATOM 3844 C CA . SER B 1 190 ? 21.656 8.008 -6.754 1 78 190 SER B CA 1
ATOM 3845 C C . SER B 1 190 ? 20.922 7.168 -5.715 1 78 190 SER B C 1
ATOM 3847 O O . SER B 1 190 ? 20.969 7.465 -4.52 1 78 190 SER B O 1
ATOM 3849 N N . LEU B 1 191 ? 20.297 6.117 -6.133 1 74.94 191 LEU B N 1
ATOM 3850 C CA . LEU B 1 191 ? 19.594 5.227 -5.215 1 74.94 191 LEU B CA 1
ATOM 3851 C C . LEU B 1 191 ? 20.578 4.535 -4.273 1 74.94 191 LEU B C 1
ATOM 3853 O O . LEU B 1 191 ? 20.266 4.305 -3.104 1 74.94 191 LEU B O 1
ATOM 3857 N N . GLU B 1 192 ? 21.781 4.324 -4.73 1 72.44 192 GLU B N 1
ATOM 3858 C CA . GLU B 1 192 ? 22.828 3.703 -3.91 1 72.44 192 GLU B CA 1
ATOM 3859 C C . GLU B 1 192 ? 23.203 4.594 -2.734 1 72.44 192 GLU B C 1
ATOM 3861 O O . GLU B 1 192 ? 23.562 4.102 -1.664 1 72.44 192 GLU B O 1
ATOM 3866 N N . LYS B 1 193 ? 23.109 5.914 -2.971 1 72.38 193 LYS B N 1
ATOM 3867 C CA . LYS B 1 193 ? 23.469 6.867 -1.924 1 72.38 193 LYS B CA 1
ATOM 3868 C C . LYS B 1 193 ? 22.234 7.395 -1.212 1 72.38 193 LYS B C 1
ATOM 3870 O O . LYS B 1 193 ? 22.297 8.352 -0.445 1 72.38 193 LYS B O 1
ATOM 3875 N N . PHE B 1 194 ? 21.141 6.719 -1.534 1 73.5 194 PHE B N 1
ATOM 3876 C CA . PHE B 1 194 ? 19.844 7.125 -0.982 1 73.5 194 PHE B CA 1
ATOM 3877 C C . PHE B 1 194 ? 19.609 8.609 -1.206 1 73.5 194 PHE B C 1
ATOM 3879 O O . PHE B 1 194 ? 19.172 9.32 -0.295 1 73.5 194 PHE B O 1
ATOM 3886 N N . GLU B 1 195 ? 20.031 9.062 -2.393 1 74.06 195 GLU B N 1
ATOM 3887 C CA . GLU B 1 195 ? 19.734 10.414 -2.848 1 74.06 195 GLU B CA 1
ATOM 3888 C C . GLU B 1 195 ? 18.406 10.461 -3.594 1 74.06 195 GLU B C 1
ATOM 3890 O O . GLU B 1 195 ? 18.25 9.828 -4.641 1 74.06 195 GLU B O 1
ATOM 3895 N N . PHE B 1 196 ? 17.5 11.062 -2.938 1 74.25 196 PHE B N 1
ATOM 3896 C CA . PHE B 1 196 ? 16.219 11.242 -3.588 1 74.25 196 PHE B CA 1
ATOM 3897 C C . PHE B 1 196 ? 16.047 12.664 -4.105 1 74.25 196 PHE B C 1
ATOM 3899 O O . PHE B 1 196 ? 15.789 13.586 -3.326 1 74.25 196 PHE B O 1
ATOM 3906 N N . LYS B 1 197 ? 16.359 12.844 -5.379 1 76.69 197 LYS B N 1
ATOM 3907 C CA . LYS B 1 197 ? 16.203 14.102 -6.098 1 76.69 197 LYS B CA 1
ATOM 3908 C C . LYS B 1 197 ? 15.117 13.984 -7.168 1 76.69 197 LYS B C 1
ATOM 3910 O O . LYS B 1 197 ? 14.992 12.945 -7.82 1 76.69 197 LYS B O 1
ATOM 3915 N N . HIS B 1 198 ? 14.328 14.984 -7.199 1 78.88 198 HIS B N 1
ATOM 3916 C CA . HIS B 1 198 ? 13.227 14.938 -8.156 1 78.88 198 HIS B CA 1
ATOM 3917 C C . HIS B 1 198 ? 13.227 16.172 -9.055 1 78.88 198 HIS B C 1
ATOM 3919 O O . HIS B 1 198 ? 13.891 17.172 -8.742 1 78.88 198 HIS B O 1
ATOM 3925 N N . GLY B 1 199 ? 12.523 16.031 -10.18 1 76.88 199 GLY B N 1
ATOM 3926 C CA . GLY B 1 199 ? 12.43 17.141 -11.125 1 76.88 199 GLY B CA 1
ATOM 3927 C C . GLY B 1 199 ? 11.953 18.422 -10.492 1 76.88 199 GLY B C 1
ATOM 3928 O O . GLY B 1 199 ? 12.391 19.516 -10.883 1 76.88 199 GLY B O 1
ATOM 3929 N N . LEU B 1 200 ? 11.188 18.281 -9.547 1 77.19 200 LEU B N 1
ATOM 3930 C CA . LEU B 1 200 ? 10.633 19.453 -8.875 1 77.19 200 LEU B CA 1
ATOM 3931 C C . LEU B 1 200 ? 11.727 20.234 -8.141 1 77.19 200 LEU B C 1
ATOM 3933 O O . LEU B 1 200 ? 11.633 21.453 -7.98 1 77.19 200 LEU B O 1
ATOM 3937 N N . ASP B 1 201 ? 12.688 19.516 -7.766 1 74.25 201 ASP B N 1
ATOM 3938 C CA . ASP B 1 201 ? 13.805 20.172 -7.105 1 74.25 201 ASP B CA 1
ATOM 3939 C C . ASP B 1 201 ? 14.531 21.125 -8.062 1 74.25 201 ASP B C 1
ATOM 3941 O O . ASP B 1 201 ? 15.094 22.125 -7.633 1 74.25 201 ASP B O 1
ATOM 3945 N N . GLU B 1 202 ? 14.43 20.781 -9.25 1 77.44 202 GLU B N 1
ATOM 3946 C CA . GLU B 1 202 ? 15.117 21.562 -10.273 1 77.44 202 GLU B CA 1
ATOM 3947 C C . GLU B 1 202 ? 14.266 22.75 -10.719 1 77.44 202 GLU B C 1
ATOM 3949 O O . GLU B 1 202 ? 14.773 23.875 -10.852 1 77.44 202 GLU B O 1
ATOM 3954 N N . VAL B 1 203 ? 13.023 22.516 -10.906 1 79.06 203 VAL B N 1
ATOM 3955 C CA . VAL B 1 203 ? 12.188 23.531 -11.539 1 79.06 203 VAL B CA 1
ATOM 3956 C C . VAL B 1 203 ? 11.5 24.375 -10.461 1 79.06 203 VAL B C 1
ATOM 3958 O O . VAL B 1 203 ? 11.117 25.516 -10.711 1 79.06 203 VAL B O 1
ATOM 3961 N N . GLY B 1 204 ? 11.375 23.828 -9.297 1 75.75 204 GLY B N 1
ATOM 3962 C CA . GLY B 1 204 ? 10.648 24.5 -8.227 1 75.75 204 GLY B CA 1
ATOM 3963 C C . GLY B 1 204 ? 9.141 24.344 -8.344 1 75.75 204 GLY B C 1
ATOM 3964 O O . GLY B 1 204 ? 8.633 23.938 -9.391 1 75.75 204 GLY B O 1
ATOM 3965 N N . TYR B 1 205 ? 8.406 24.734 -7.32 1 77.56 205 TYR B N 1
ATOM 3966 C CA . TYR B 1 205 ? 6.957 24.562 -7.25 1 77.56 205 TYR B CA 1
ATOM 3967 C C . TYR B 1 205 ? 6.238 25.75 -7.879 1 77.56 205 TYR B C 1
ATOM 3969 O O . TYR B 1 205 ? 5.051 25.672 -8.203 1 77.56 205 TYR B O 1
ATOM 3977 N N . GLY B 1 206 ? 6.941 26.812 -8.07 1 80.06 206 GLY B N 1
ATOM 3978 C CA . GLY B 1 206 ? 6.359 28.078 -8.492 1 80.06 206 GLY B CA 1
ATOM 3979 C C . GLY B 1 206 ? 5.43 27.938 -9.688 1 80.06 206 GLY B C 1
ATOM 3980 O O . GLY B 1 206 ? 4.258 28.297 -9.609 1 80.06 206 GLY B O 1
ATOM 3981 N N . PRO B 1 207 ? 5.895 27.281 -10.766 1 85.19 207 PRO B N 1
ATOM 3982 C CA . PRO B 1 207 ? 5.078 27.172 -11.977 1 85.19 207 PRO B CA 1
ATOM 3983 C C . PRO B 1 207 ? 3.852 26.281 -11.781 1 85.19 207 PRO B C 1
AT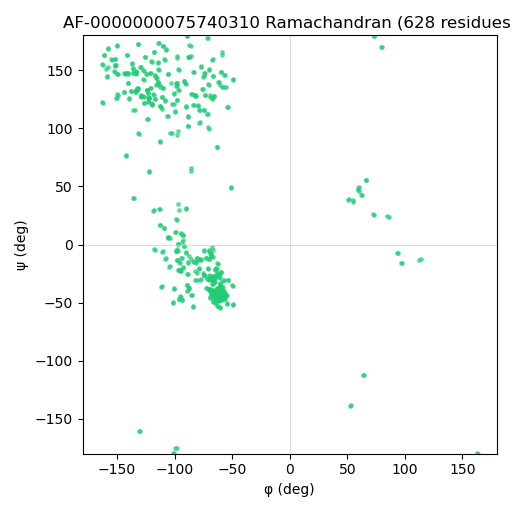OM 3985 O O . PRO B 1 207 ? 2.922 26.328 -12.594 1 85.19 207 PRO B O 1
ATOM 3988 N N . TYR B 1 208 ? 3.777 25.609 -10.672 1 87.94 208 TYR B N 1
ATOM 3989 C CA . TYR B 1 208 ? 2.746 24.578 -10.539 1 87.94 208 TYR B CA 1
ATOM 3990 C C . TYR B 1 208 ? 1.776 24.922 -9.414 1 87.94 208 TYR B C 1
ATOM 3992 O O . TYR B 1 208 ? 0.756 24.266 -9.242 1 87.94 208 TYR B O 1
ATOM 4000 N N . VAL B 1 209 ? 2.021 25.984 -8.711 1 86.75 209 VAL B N 1
ATOM 4001 C CA . VAL B 1 209 ? 1.273 26.344 -7.508 1 86.75 209 VAL B CA 1
ATOM 4002 C C . VAL B 1 209 ? -0.195 26.562 -7.859 1 86.75 209 VAL B C 1
ATOM 4004 O O . VAL B 1 209 ? -1.089 26.141 -7.117 1 86.75 209 VAL B O 1
ATOM 4007 N N . GLY B 1 210 ? -0.429 27.203 -8.977 1 88.5 210 GLY B N 1
ATOM 4008 C CA . GLY B 1 210 ? -1.801 27.453 -9.398 1 88.5 210 GLY B CA 1
ATOM 4009 C C . GLY B 1 210 ? -2.586 26.172 -9.641 1 88.5 210 GLY B C 1
ATOM 4010 O O . GLY B 1 210 ? -3.736 26.062 -9.211 1 88.5 210 GLY B O 1
ATOM 4011 N N . THR B 1 211 ? -1.976 25.281 -10.336 1 89.38 211 THR B N 1
ATOM 4012 C CA . THR B 1 211 ? -2.619 24.016 -10.625 1 89.38 211 THR B CA 1
ATOM 4013 C C . THR B 1 211 ? -2.84 23.219 -9.344 1 89.38 211 THR B C 1
ATOM 4015 O O . THR B 1 211 ? -3.914 22.641 -9.133 1 89.38 211 THR B O 1
ATOM 4018 N N . LEU B 1 212 ? -1.882 23.234 -8.469 1 89.25 212 LEU B N 1
ATOM 4019 C CA . LEU B 1 212 ? -1.976 22.516 -7.207 1 89.25 212 LEU B CA 1
ATOM 4020 C C . LEU B 1 212 ? -3.104 23.062 -6.344 1 89.25 212 LEU B C 1
ATOM 4022 O O . LEU B 1 212 ? -3.889 22.297 -5.777 1 89.25 212 LEU B O 1
ATOM 4026 N N . SER B 1 213 ? -3.123 24.328 -6.32 1 92.38 213 SER B N 1
ATOM 4027 C CA . SER B 1 213 ? -4.152 24.984 -5.52 1 92.38 213 SER B CA 1
ATOM 4028 C C . SER B 1 213 ? -5.547 24.625 -6.02 1 92.38 213 SER B C 1
ATOM 4030 O O . SER B 1 213 ? -6.461 24.406 -5.227 1 92.38 213 SER B O 1
ATOM 4032 N N . ARG B 1 214 ? -5.715 24.547 -7.258 1 92.31 214 ARG B N 1
ATOM 4033 C CA . ARG B 1 214 ? -7.008 24.219 -7.852 1 92.31 214 ARG B CA 1
ATOM 4034 C C . ARG B 1 214 ? -7.426 22.797 -7.512 1 92.31 214 ARG B C 1
ATOM 4036 O O . ARG B 1 214 ? -8.602 22.531 -7.242 1 92.31 214 ARG B O 1
ATOM 4043 N N . ILE B 1 215 ? -6.527 21.969 -7.57 1 90.69 215 ILE B N 1
ATOM 4044 C CA . ILE B 1 215 ? -6.812 20.562 -7.32 1 90.69 215 ILE B CA 1
ATOM 4045 C C . ILE B 1 215 ? -7.172 20.359 -5.848 1 90.69 215 ILE B C 1
ATOM 4047 O O . ILE B 1 215 ? -8.109 19.625 -5.527 1 90.69 215 ILE B O 1
ATOM 4051 N N . VAL B 1 216 ? -6.438 21.016 -4.984 1 93.12 216 VAL B N 1
ATOM 4052 C CA . VAL B 1 216 ? -6.73 20.953 -3.557 1 93.12 216 VAL B CA 1
ATOM 4053 C C . VAL B 1 216 ? -8.125 21.516 -3.287 1 93.12 216 VAL B C 1
ATOM 4055 O O . VAL B 1 216 ? -8.914 20.906 -2.553 1 93.12 216 VAL B O 1
ATOM 4058 N N . GLN B 1 217 ? -8.414 22.578 -3.912 1 94.62 217 GLN B N 1
ATOM 4059 C CA . GLN B 1 217 ? -9.711 23.234 -3.736 1 94.62 217 GLN B CA 1
ATOM 4060 C C . GLN B 1 217 ? -10.844 22.312 -4.188 1 94.62 217 GLN B C 1
ATOM 4062 O O . GLN B 1 217 ? -11.922 22.312 -3.586 1 94.62 217 GLN B O 1
ATOM 4067 N N . ALA B 1 218 ? -10.602 21.625 -5.199 1 93.88 218 ALA B N 1
ATOM 4068 C CA . ALA B 1 218 ? -11.625 20.719 -5.707 1 93.88 218 ALA B CA 1
ATOM 4069 C C . ALA B 1 218 ? -11.969 19.641 -4.68 1 93.88 218 ALA B C 1
ATOM 4071 O O . ALA B 1 218 ? -13.133 19.312 -4.492 1 93.88 218 ALA B O 1
ATOM 4072 N N . ALA B 1 219 ? -10.977 19.109 -4.055 1 94.12 219 ALA B N 1
ATOM 4073 C CA . ALA B 1 219 ? -11.195 18.078 -3.035 1 94.12 219 ALA B CA 1
ATOM 4074 C C . ALA B 1 219 ? -11.945 18.656 -1.835 1 94.12 219 ALA B C 1
ATOM 4076 O O . ALA B 1 219 ? -12.859 18.031 -1.306 1 94.12 219 ALA B O 1
ATOM 4077 N N . ILE B 1 220 ? -11.531 19.844 -1.434 1 96.75 220 ILE B N 1
ATOM 4078 C CA . ILE B 1 220 ? -12.164 20.516 -0.3 1 96.75 220 ILE B CA 1
ATOM 4079 C C . ILE B 1 220 ? -13.625 20.812 -0.622 1 96.75 220 ILE B C 1
ATOM 4081 O O . ILE B 1 220 ? -14.516 20.5 0.167 1 96.75 220 ILE B O 1
ATOM 4085 N N . SER B 1 221 ? -13.852 21.344 -1.808 1 96.25 221 SER B N 1
ATOM 4086 C CA 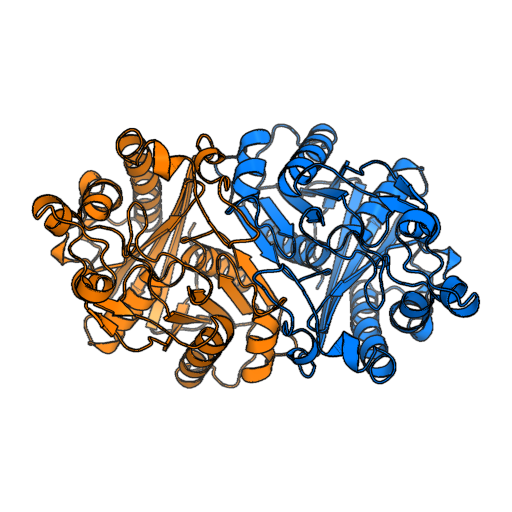. SER B 1 221 ? -15.203 21.703 -2.221 1 96.25 221 SER B CA 1
ATOM 4087 C C . SER B 1 221 ? -16.109 20.484 -2.297 1 96.25 221 SER B C 1
ATOM 4089 O O . SER B 1 221 ? -17.266 20.531 -1.871 1 96.25 221 SER B O 1
ATOM 4091 N N . ALA B 1 222 ? -15.617 19.438 -2.82 1 95.5 222 ALA B N 1
ATOM 4092 C CA . ALA B 1 222 ? -16.406 18.203 -2.916 1 95.5 222 ALA B CA 1
ATOM 4093 C C . ALA B 1 222 ? -16.766 17.672 -1.532 1 95.5 222 ALA B C 1
ATOM 4095 O O . ALA B 1 222 ? -17.875 17.188 -1.316 1 95.5 222 ALA B O 1
ATOM 4096 N N . THR B 1 223 ? -15.82 17.781 -0.643 1 96.44 223 THR B N 1
ATOM 4097 C CA . THR B 1 223 ? -16.031 17.297 0.718 1 96.44 223 THR B CA 1
ATOM 4098 C C . THR B 1 223 ? -17.094 18.125 1.429 1 96.44 223 THR B C 1
ATOM 4100 O O . THR B 1 223 ? -17.984 17.578 2.094 1 96.44 223 THR B O 1
ATOM 4103 N N . LEU B 1 224 ? -17.016 19.375 1.257 1 97.19 224 LEU B N 1
ATOM 4104 C CA . LEU B 1 224 ? -18 20.281 1.85 1 97.19 224 LEU B CA 1
ATOM 4105 C C . LEU B 1 224 ? -19.391 20.047 1.252 1 97.19 224 LEU B C 1
ATOM 4107 O O . LEU B 1 224 ? -20.391 20.047 1.974 1 97.19 224 LEU B O 1
ATOM 4111 N N . ALA B 1 225 ? -19.422 19.844 -0.002 1 97.12 225 ALA B N 1
ATOM 4112 C CA . ALA B 1 225 ? -20.688 19.594 -0.689 1 97.12 225 ALA B CA 1
ATOM 4113 C C . ALA B 1 225 ? -21.344 18.297 -0.189 1 97.12 225 ALA B C 1
ATOM 4115 O O . ALA B 1 225 ? -22.562 18.266 0.041 1 97.12 225 ALA B O 1
ATOM 4116 N N . ASP B 1 226 ? -20.547 17.266 -0.031 1 95.44 226 ASP B N 1
ATOM 4117 C CA . ASP B 1 226 ? -21.062 15.992 0.472 1 95.44 226 ASP B CA 1
ATOM 4118 C C . ASP B 1 226 ? -21.688 16.156 1.855 1 95.44 226 ASP B C 1
ATOM 4120 O O . ASP B 1 226 ? -22.719 15.547 2.154 1 95.44 226 ASP B O 1
ATOM 4124 N N . ALA B 1 227 ? -21.016 16.984 2.615 1 95.44 227 ALA B N 1
ATOM 4125 C CA . ALA B 1 227 ? -21.469 17.172 3.99 1 95.44 227 ALA B CA 1
ATOM 4126 C C . ALA B 1 227 ? -22.531 18.266 4.066 1 95.44 227 ALA B C 1
ATOM 4128 O O . ALA B 1 227 ? -23.156 18.453 5.113 1 95.44 227 ALA B O 1
ATOM 4129 N N . ARG B 1 228 ? -22.781 19.031 3.041 1 96.56 228 ARG B N 1
ATOM 4130 C CA . ARG B 1 228 ? -23.75 20.125 2.965 1 96.56 228 ARG B CA 1
ATOM 4131 C C . ARG B 1 228 ? -23.453 21.188 4.008 1 96.56 228 ARG B C 1
ATOM 4133 O O . ARG B 1 228 ? -24.344 21.625 4.734 1 96.56 228 ARG B O 1
ATOM 4140 N N . ILE B 1 229 ? -22.172 21.531 4.059 1 97.38 229 ILE B N 1
ATOM 4141 C CA . ILE B 1 229 ? -21.734 22.625 4.918 1 97.38 229 ILE B CA 1
ATOM 4142 C C . ILE B 1 229 ? -20.828 23.578 4.137 1 97.38 229 ILE B C 1
ATOM 4144 O O . ILE B 1 229 ? -20.469 23.297 2.986 1 97.38 229 ILE B O 1
ATOM 4148 N N . SER B 1 230 ? -20.5 24.688 4.762 1 96.88 230 SER B N 1
ATOM 4149 C CA . SER B 1 230 ? -19.562 25.641 4.164 1 96.88 230 SER B CA 1
ATOM 4150 C C . SER B 1 230 ? -18.219 25.609 4.883 1 96.88 230 SER B C 1
ATOM 4152 O O . SER B 1 230 ? -18.094 25.031 5.969 1 96.88 230 SER B O 1
ATOM 4154 N N . ILE B 1 231 ? -17.297 26.203 4.277 1 96.94 231 ILE B N 1
ATOM 4155 C CA . ILE B 1 231 ? -15.945 26.25 4.832 1 96.94 231 ILE B CA 1
ATOM 4156 C C . ILE B 1 231 ? -15.969 26.953 6.184 1 96.94 231 ILE B C 1
ATOM 4158 O O . ILE B 1 231 ? -15.172 26.641 7.074 1 96.94 231 ILE B O 1
ATOM 4162 N N . ASP B 1 232 ? -16.906 27.875 6.418 1 96.5 232 ASP B N 1
ATOM 4163 C CA . ASP B 1 232 ? -17.031 28.641 7.648 1 96.5 232 ASP B CA 1
ATOM 4164 C C . ASP B 1 232 ? -17.516 27.766 8.805 1 96.5 232 ASP B C 1
ATOM 4166 O O . ASP B 1 232 ? -17.328 28.109 9.969 1 96.5 232 ASP B O 1
ATOM 4170 N N . ASP B 1 233 ? -18.109 26.656 8.492 1 97.88 233 ASP B N 1
ATOM 4171 C CA . ASP B 1 233 ? -18.641 25.75 9.508 1 97.88 233 ASP B CA 1
ATOM 4172 C C . ASP B 1 233 ? -17.531 24.875 10.102 1 97.88 233 ASP B C 1
ATOM 4174 O O . ASP B 1 233 ? -17.734 24.234 11.133 1 97.88 233 ASP B O 1
ATOM 4178 N N . VAL B 1 234 ? -16.391 24.875 9.492 1 98.44 234 VAL B N 1
ATOM 4179 C CA . VAL B 1 234 ? -15.281 24.047 9.961 1 98.44 234 VAL B CA 1
ATOM 4180 C C . VAL B 1 234 ? -14.508 24.781 11.055 1 98.44 234 VAL B C 1
ATOM 4182 O O . VAL B 1 234 ? -14.094 25.922 10.859 1 98.44 234 VAL B O 1
ATOM 4185 N N . SER B 1 235 ? -14.305 24.109 12.125 1 98.62 235 SER B N 1
ATOM 4186 C CA . SER B 1 235 ? -13.711 24.75 13.289 1 98.62 235 SER B CA 1
ATOM 4187 C C . SER B 1 235 ? -12.188 24.656 13.266 1 98.62 235 SER B C 1
ATOM 4189 O O . SER B 1 235 ? -11.492 25.547 13.766 1 98.62 235 SER B O 1
ATOM 4191 N N . HIS B 1 236 ? -11.664 23.547 12.75 1 98.56 236 HIS B N 1
ATOM 4192 C CA . HIS B 1 236 ? -10.227 23.312 12.719 1 98.56 236 HIS B CA 1
ATOM 4193 C C . HIS B 1 236 ? -9.805 22.641 11.414 1 98.56 236 HIS B C 1
ATOM 4195 O O . HIS B 1 236 ? -10.578 21.891 10.812 1 98.56 236 HIS B O 1
ATOM 4201 N N . PHE B 1 237 ? -8.586 23 11.008 1 98.31 237 PHE B N 1
ATOM 4202 C CA . PHE B 1 237 ? -7.977 22.391 9.828 1 98.31 237 PHE B CA 1
ATOM 4203 C C . PHE B 1 237 ? -6.633 21.766 10.172 1 98.31 237 PHE B C 1
ATOM 4205 O O . PHE B 1 237 ? -5.84 22.359 10.914 1 98.31 237 PHE B O 1
ATOM 4212 N N . CYS B 1 238 ? -6.406 20.578 9.734 1 98.19 238 CYS B N 1
ATOM 4213 C CA . CYS B 1 238 ? -5.133 19.875 9.875 1 98.19 238 CYS B CA 1
ATOM 4214 C C . CYS B 1 238 ? -4.469 19.672 8.516 1 98.19 238 CYS B C 1
ATOM 4216 O O . CYS B 1 238 ? -4.621 18.625 7.898 1 98.19 238 CYS B O 1
ATOM 4218 N N . PRO B 1 239 ? -3.674 20.625 8.07 1 96.69 239 PRO B N 1
ATOM 4219 C CA . PRO B 1 239 ? -2.967 20.547 6.789 1 96.69 239 PRO B CA 1
ATOM 4220 C C . PRO B 1 239 ? -1.596 19.875 6.914 1 96.69 239 PRO B C 1
ATOM 4222 O O . PRO B 1 239 ? -1.199 19.469 8.008 1 96.69 239 PRO B O 1
ATOM 4225 N N . PRO B 1 240 ? -0.842 19.734 5.793 1 95.81 240 PRO B N 1
ATOM 4226 C CA . PRO B 1 240 ? 0.529 19.234 5.871 1 95.81 240 PRO B CA 1
ATOM 4227 C C . PRO B 1 240 ? 1.49 20.219 6.523 1 95.81 240 PRO B C 1
ATOM 4229 O O . PRO B 1 240 ? 1.318 21.438 6.383 1 95.81 240 PRO B O 1
ATOM 4232 N N . ALA B 1 241 ? 2.475 19.688 7.141 1 95.62 241 ALA B N 1
ATOM 4233 C CA . ALA B 1 241 ? 3.512 20.516 7.754 1 95.62 241 ALA B CA 1
ATOM 4234 C C . ALA B 1 241 ? 4.598 20.875 6.742 1 95.62 241 ALA B C 1
ATOM 4236 O O . ALA B 1 241 ? 5.758 20.469 6.902 1 95.62 241 ALA B O 1
ATOM 4237 N N . VAL B 1 242 ? 4.27 21.641 5.727 1 92.5 242 VAL B N 1
ATOM 4238 C CA . VAL B 1 242 ? 5.207 22.125 4.723 1 92.5 242 VAL B CA 1
ATOM 4239 C C . VAL B 1 242 ? 5.613 23.562 5.047 1 92.5 242 VAL B C 1
ATOM 4241 O O . VAL B 1 242 ? 5.305 24.078 6.129 1 92.5 242 VAL B O 1
ATOM 4244 N N . TYR B 1 243 ? 6.445 24.203 4.102 1 91 243 TYR B N 1
ATOM 4245 C CA . TYR B 1 243 ? 6.781 25.609 4.32 1 91 243 TYR B CA 1
ATOM 4246 C C . TYR B 1 243 ? 5.52 26.453 4.441 1 91 243 TYR B C 1
ATOM 4248 O O . TYR B 1 243 ? 4.52 26.188 3.775 1 91 243 TYR B O 1
ATOM 4256 N N . ARG B 1 244 ? 5.645 27.438 5.258 1 91.94 244 ARG B N 1
ATOM 4257 C CA . ARG B 1 244 ? 4.5 28.328 5.453 1 91.94 244 ARG B CA 1
ATOM 4258 C C . ARG B 1 244 ? 4.016 28.891 4.125 1 91.94 244 ARG B C 1
ATOM 4260 O O . ARG B 1 244 ? 2.811 28.938 3.867 1 91.94 244 ARG B O 1
ATOM 4267 N N . LEU B 1 245 ? 4.926 29.297 3.322 1 88.38 245 LEU B N 1
ATOM 4268 C CA . LEU B 1 245 ? 4.57 29.844 2.02 1 88.38 245 LEU B CA 1
ATOM 4269 C C . LEU B 1 245 ? 3.832 28.812 1.175 1 88.38 245 LEU B C 1
ATOM 4271 O O . LEU B 1 245 ? 2.814 29.125 0.553 1 88.38 245 LEU B O 1
ATOM 4275 N N . SER B 1 246 ? 4.359 27.594 1.145 1 86.75 246 SER B N 1
ATOM 4276 C CA . SER B 1 246 ? 3.736 26.516 0.389 1 86.75 246 SER B CA 1
ATOM 4277 C C . SER B 1 246 ? 2.346 26.188 0.926 1 86.75 246 SER B C 1
ATOM 4279 O O . SER B 1 246 ? 1.421 25.938 0.153 1 86.75 246 SER B O 1
ATOM 4281 N N . LEU B 1 247 ? 2.285 26.219 2.193 1 91.75 247 LEU B N 1
ATOM 4282 C CA . LEU B 1 247 ? 1.005 25.953 2.838 1 91.75 247 LEU B CA 1
ATOM 4283 C C . LEU B 1 247 ? -0.033 27 2.439 1 91.75 247 LEU B C 1
ATOM 4285 O O . LEU B 1 247 ? -1.146 26.656 2.039 1 91.75 247 LEU B O 1
ATOM 4289 N N . GLU B 1 248 ? 0.316 28.203 2.496 1 91.81 248 GLU B N 1
ATOM 4290 C CA . GLU B 1 248 ? -0.596 29.297 2.207 1 91.81 248 GLU B CA 1
ATOM 4291 C C . GLU B 1 248 ? -0.996 29.312 0.733 1 91.81 248 GLU B C 1
ATOM 4293 O O . GLU B 1 248 ? -2.174 29.469 0.406 1 91.81 248 GLU B O 1
ATOM 4298 N N . GLU B 1 249 ? -0.069 29.047 -0.108 1 89.44 249 GLU B N 1
ATOM 4299 C CA . GLU B 1 249 ? -0.311 29.188 -1.541 1 89.44 249 GLU B CA 1
ATOM 4300 C C . GLU B 1 249 ? -1.047 27.969 -2.094 1 89.44 249 GLU B C 1
ATOM 4302 O O . GLU B 1 249 ? -1.869 28.094 -3.004 1 89.44 249 GLU B O 1
ATOM 4307 N N . THR B 1 250 ? -0.797 26.844 -1.492 1 89.31 250 THR B N 1
ATOM 4308 C CA . THR B 1 250 ? -1.312 25.625 -2.094 1 89.31 250 THR B CA 1
ATOM 4309 C C . THR B 1 250 ? -2.584 25.172 -1.384 1 89.31 250 THR B C 1
ATOM 4311 O O . THR B 1 250 ? -3.531 24.719 -2.027 1 89.31 250 THR B O 1
ATOM 4314 N N . PHE B 1 251 ? -2.639 25.312 -0.118 1 91.19 251 PHE B N 1
ATOM 4315 C CA . PHE B 1 251 ? -3.695 24.641 0.623 1 91.19 251 PHE B CA 1
ATOM 4316 C C . PHE B 1 251 ? -4.695 25.641 1.184 1 91.19 251 PHE B C 1
ATOM 4318 O O . PHE B 1 251 ? -5.898 25.375 1.206 1 91.19 251 PHE B O 1
ATOM 4325 N N . ILE B 1 252 ? -4.254 26.781 1.6 1 91.31 252 ILE B N 1
ATOM 4326 C CA . ILE B 1 252 ? -5.051 27.641 2.463 1 91.31 252 ILE B CA 1
ATOM 4327 C C . ILE B 1 252 ? -5.664 28.766 1.641 1 91.31 252 ILE B C 1
ATOM 4329 O O . ILE B 1 252 ? -6.867 29.016 1.716 1 91.31 252 ILE B O 1
ATOM 4333 N N . GLY B 1 253 ? -4.859 29.406 0.884 1 86.19 253 GLY B N 1
ATOM 4334 C CA . GLY B 1 253 ? -5.223 30.688 0.296 1 86.19 253 GLY B CA 1
ATOM 4335 C C . GLY B 1 253 ? -6.445 30.609 -0.6 1 86.19 253 GLY B C 1
ATOM 4336 O O . GLY B 1 253 ? -7.473 31.234 -0.311 1 86.19 253 GLY B O 1
ATOM 4337 N N . ALA B 1 254 ? -6.473 29.781 -1.526 1 81.81 254 ALA B N 1
ATOM 4338 C CA . ALA B 1 254 ? -7.551 29.719 -2.51 1 81.81 254 ALA B CA 1
ATOM 4339 C C . ALA B 1 254 ? -8.789 29.047 -1.927 1 81.81 254 ALA B C 1
ATOM 4341 O O . ALA B 1 254 ? -9.891 29.203 -2.459 1 81.81 254 ALA B O 1
ATOM 4342 N N . SER B 1 255 ? -8.625 28.438 -0.806 1 88.94 255 SER B N 1
ATOM 4343 C CA . SER B 1 255 ? -9.727 27.672 -0.223 1 88.94 255 SER B CA 1
ATOM 4344 C C . SER B 1 255 ? -10.453 28.469 0.854 1 88.94 255 SER B C 1
ATOM 4346 O O . SER B 1 255 ? -11.461 28.016 1.397 1 88.94 255 SER B O 1
ATOM 4348 N N . GLY B 1 256 ? -9.914 29.625 1.145 1 91.06 256 GLY B N 1
ATOM 4349 C CA . GLY B 1 256 ? -10.555 30.484 2.133 1 91.06 256 GLY B CA 1
ATOM 4350 C C . GLY B 1 256 ? -10.391 29.969 3.553 1 91.06 256 GLY B C 1
ATOM 4351 O O . GLY B 1 256 ? -11.242 30.234 4.41 1 91.06 256 GLY B O 1
ATOM 4352 N N . ILE B 1 257 ? -9.398 29.234 3.812 1 95.56 257 ILE B N 1
ATOM 4353 C CA . ILE B 1 257 ? -9.148 28.688 5.137 1 95.56 257 ILE B CA 1
ATOM 4354 C C . ILE B 1 257 ? -8.43 29.719 6 1 95.56 257 ILE B C 1
ATOM 4356 O O . ILE B 1 257 ? -7.348 30.203 5.637 1 95.56 257 ILE B O 1
ATOM 4360 N N . PRO B 1 258 ? -9.047 30.094 7.102 1 94.75 258 PRO B N 1
ATOM 4361 C CA . PRO B 1 258 ? -8.305 30.969 8.016 1 94.75 258 PRO B CA 1
ATOM 4362 C C . PRO B 1 258 ? -7.086 30.281 8.625 1 94.75 258 PRO B C 1
ATOM 4364 O O . PRO B 1 258 ? -7.215 29.219 9.242 1 94.75 258 PRO B O 1
ATOM 4367 N N . PHE B 1 259 ? -6.012 30.891 8.523 1 93.69 259 PHE B N 1
ATOM 4368 C CA . PHE B 1 259 ? -4.754 30.312 8.977 1 93.69 259 PHE B CA 1
ATOM 4369 C C . PHE B 1 259 ? -4.805 30.016 10.469 1 93.69 259 PHE B C 1
ATOM 4371 O O . PHE B 1 259 ? -4.254 29.016 10.93 1 93.69 259 PHE B O 1
ATOM 4378 N N . GLU B 1 260 ? -5.484 30.844 11.258 1 93.81 260 GLU B N 1
ATOM 4379 C CA . GLU B 1 260 ? -5.523 30.719 12.711 1 93.81 260 GLU B CA 1
ATOM 4380 C C . GLU B 1 260 ? -6.32 29.5 13.148 1 93.81 260 GLU B C 1
ATOM 4382 O O . GLU B 1 260 ? -6.23 29.062 14.305 1 93.81 260 GLU B O 1
ATOM 4387 N N . LYS B 1 261 ? -7.035 28.922 12.234 1 96.62 261 LYS B N 1
ATOM 4388 C CA . LYS B 1 261 ? -7.816 27.719 12.547 1 96.62 261 LYS B CA 1
ATOM 4389 C C . LYS B 1 261 ? -7.02 26.453 12.258 1 96.62 261 LYS B C 1
ATOM 4391 O O . LYS B 1 261 ? -7.484 25.344 12.531 1 96.62 261 LYS B O 1
ATOM 4396 N N . THR B 1 262 ? -5.812 26.625 11.773 1 96.75 262 THR B N 1
ATOM 4397 C CA . THR B 1 262 ? -4.969 25.469 11.508 1 96.75 262 THR B CA 1
ATOM 4398 C C . THR B 1 262 ? -4.172 25.078 12.75 1 96.75 262 THR B C 1
ATOM 4400 O O . THR B 1 262 ? -4.016 25.891 13.672 1 96.75 262 THR B O 1
ATOM 4403 N N . CYS B 1 263 ? -3.715 23.891 12.719 1 96.06 263 CYS B N 1
ATOM 4404 C CA . CYS B 1 263 ? -2.869 23.422 13.812 1 96.06 263 CYS B CA 1
ATOM 4405 C C . CYS B 1 263 ? -1.4 23.703 13.523 1 96.06 263 CYS B C 1
ATOM 4407 O O . CYS B 1 263 ? -0.522 22.953 13.938 1 96.06 263 CYS B O 1
ATOM 4409 N N . TRP B 1 264 ? -1.094 24.75 12.828 1 93.75 264 TRP B N 1
ATOM 4410 C CA . TRP B 1 264 ? 0.246 25.094 12.367 1 93.75 264 TRP B CA 1
ATOM 4411 C C . TRP B 1 264 ? 1.195 25.266 13.555 1 93.75 264 TRP B C 1
ATOM 4413 O O . TRP B 1 264 ? 2.379 24.938 13.461 1 93.75 264 TRP B O 1
ATOM 4423 N N . SER B 1 265 ? 0.688 25.812 14.641 1 92.44 265 SER B N 1
ATOM 4424 C CA . SER B 1 265 ? 1.533 26.062 15.797 1 92.44 265 SER B CA 1
ATOM 4425 C C . SER B 1 265 ? 2.213 24.797 16.297 1 92.44 265 SER B C 1
ATOM 4427 O O . SER B 1 265 ? 3.316 24.844 16.844 1 92.44 265 SER B O 1
ATOM 4429 N N . GLU B 1 266 ? 1.553 23.656 16.109 1 94.81 266 GLU B N 1
ATOM 4430 C CA . GLU B 1 266 ? 2.137 22.375 16.469 1 94.81 266 GLU B CA 1
ATOM 4431 C C . GLU B 1 266 ? 2.941 21.781 15.32 1 94.81 266 GLU B C 1
ATOM 4433 O O . GLU B 1 266 ? 4.031 21.25 15.523 1 94.81 266 GLU B O 1
ATOM 4438 N N . LEU B 1 267 ? 2.441 21.922 14.172 1 94.62 267 LEU B N 1
ATOM 4439 C CA . LEU B 1 267 ? 3.037 21.297 12.992 1 94.62 267 LEU B CA 1
ATOM 4440 C C . LEU B 1 267 ? 4.43 21.859 12.727 1 94.62 267 LEU B C 1
ATOM 4442 O O . LEU B 1 267 ? 5.34 21.125 12.344 1 94.62 267 LEU B O 1
ATOM 4446 N N . ARG B 1 268 ? 4.613 23.156 12.906 1 95.94 268 ARG B N 1
ATOM 4447 C CA . ARG B 1 268 ? 5.879 23.812 12.609 1 95.94 268 ARG B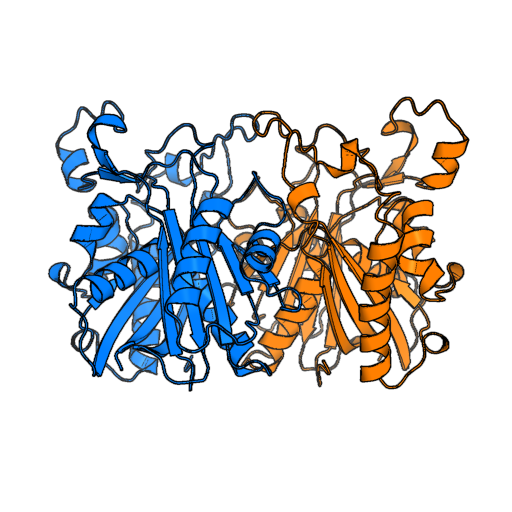 CA 1
ATOM 4448 C C . ARG B 1 268 ? 6.965 23.375 13.594 1 95.94 268 ARG B C 1
ATOM 4450 O O . ARG B 1 268 ? 8.141 23.703 13.414 1 95.94 268 ARG B O 1
ATOM 4457 N N . LYS B 1 269 ? 6.566 22.625 14.648 1 97.38 269 LYS B N 1
ATOM 4458 C CA . LYS B 1 269 ? 7.523 22.109 15.625 1 97.38 269 LYS B CA 1
ATOM 4459 C C . LYS B 1 269 ? 7.938 20.688 15.289 1 97.38 269 LYS B C 1
ATOM 4461 O O . LYS B 1 269 ? 8.992 20.219 15.719 1 97.38 269 LYS B O 1
ATOM 4466 N N . ASN B 1 270 ? 7.145 19.984 14.562 1 97.06 270 ASN B N 1
ATOM 4467 C CA . ASN B 1 270 ? 7.383 18.578 14.25 1 97.06 270 ASN B CA 1
ATOM 4468 C C . ASN B 1 270 ? 8.227 18.422 12.984 1 97.06 270 ASN B C 1
ATOM 4470 O O . ASN B 1 270 ? 8.93 17.422 12.828 1 97.06 270 ASN B O 1
ATOM 4474 N N . GLY B 1 271 ? 8.172 19.422 12.109 1 95.38 271 GLY B N 1
ATOM 4475 C CA . GLY B 1 271 ? 8.602 19.203 10.734 1 95.38 271 GLY B CA 1
ATOM 4476 C C . GLY B 1 271 ? 7.625 18.375 9.93 1 95.38 271 GLY B C 1
ATOM 4477 O O . GLY B 1 271 ? 6.562 18 10.43 1 95.38 271 GLY B O 1
ATOM 4478 N N . HIS B 1 272 ? 7.938 18.156 8.719 1 95 272 HIS B N 1
ATOM 4479 C CA . HIS B 1 272 ? 7.098 17.359 7.836 1 95 272 HIS B CA 1
ATOM 4480 C C . HIS B 1 272 ? 7.281 15.867 8.109 1 95 272 HIS B C 1
ATOM 4482 O O . HIS B 1 272 ? 8.227 15.25 7.613 1 95 272 HIS B O 1
ATOM 4488 N N . VAL B 1 273 ? 6.297 15.336 8.75 1 95.25 273 VAL B N 1
ATOM 4489 C CA . VAL B 1 273 ? 6.375 13.922 9.102 1 95.25 273 VAL B CA 1
ATOM 4490 C C . VAL B 1 273 ? 5.594 13.094 8.086 1 95.25 273 VAL B C 1
ATOM 4492 O O . VAL B 1 273 ? 5 12.07 8.43 1 95.25 273 VAL B O 1
ATOM 4495 N N . GLY B 1 274 ? 5.395 13.664 6.91 1 91.88 274 GLY B N 1
ATOM 4496 C CA . GLY B 1 274 ? 4.809 12.938 5.797 1 91.88 274 GLY B CA 1
ATOM 4497 C C . GLY B 1 274 ? 3.381 12.492 6.055 1 91.88 274 GLY B C 1
ATOM 4498 O O . GLY B 1 274 ? 2.51 13.32 6.34 1 91.88 274 GLY B O 1
ATOM 4499 N N . ALA B 1 275 ? 3.244 11.18 6.156 1 91.31 275 ALA B N 1
ATOM 4500 C CA . ALA B 1 275 ? 1.935 10.539 6.23 1 91.31 275 ALA B CA 1
ATOM 4501 C C . ALA B 1 275 ? 1.252 10.828 7.562 1 91.31 275 ALA B C 1
ATOM 4503 O O . ALA B 1 275 ? 0.05 10.602 7.715 1 91.31 275 ALA B O 1
ATOM 4504 N N . CYS B 1 276 ? 1.894 11.477 8.469 1 96.31 276 CYS B N 1
ATOM 4505 C CA . CYS B 1 276 ? 1.398 11.578 9.836 1 96.31 276 CYS B CA 1
ATOM 4506 C C . CYS B 1 276 ? 0.897 12.984 10.133 1 96.31 276 CYS B C 1
ATOM 4508 O O . CYS B 1 276 ? 0.189 13.203 11.117 1 96.31 276 CYS B O 1
ATOM 4510 N N . ASP B 1 277 ? 1.169 13.898 9.32 1 97.62 277 ASP B N 1
ATOM 4511 C CA . ASP B 1 277 ? 1.017 15.312 9.672 1 97.62 277 ASP B CA 1
ATOM 4512 C C . ASP B 1 277 ? -0.396 15.602 10.172 1 97.62 277 ASP B C 1
ATOM 4514 O O . ASP B 1 277 ? -0.574 16.188 11.242 1 97.62 277 ASP B O 1
ATOM 4518 N N . GLN B 1 278 ? -1.387 15.195 9.438 1 98.12 278 GLN B N 1
ATOM 4519 C CA . GLN B 1 278 ? -2.768 15.547 9.75 1 98.12 278 GLN B CA 1
ATOM 4520 C C . GLN B 1 278 ? -3.246 14.844 11.016 1 98.12 278 GLN B C 1
ATOM 4522 O O . GLN B 1 278 ? -3.955 15.438 11.828 1 98.12 278 GLN B O 1
ATOM 4527 N N . ILE B 1 279 ? -2.842 13.633 11.164 1 98.38 279 ILE B N 1
ATOM 4528 C CA . ILE B 1 279 ? -3.244 12.859 12.336 1 98.38 279 ILE B CA 1
ATOM 4529 C C . ILE B 1 279 ? -2.555 13.414 13.578 1 98.38 279 ILE B C 1
ATOM 4531 O O . ILE B 1 279 ? -3.156 13.477 14.656 1 98.38 279 ILE B O 1
ATOM 4535 N N . LEU B 1 280 ? -1.26 13.812 13.406 1 98.56 280 LEU B N 1
ATOM 4536 C CA . LEU B 1 280 ? -0.55 14.445 14.516 1 98.56 280 LEU B CA 1
ATOM 4537 C C . LEU B 1 280 ? -1.216 15.758 14.906 1 98.56 280 LEU B C 1
ATOM 4539 O O . LEU B 1 280 ? -1.309 16.078 16.094 1 98.56 280 LEU B O 1
ATOM 4543 N N . GLY B 1 281 ? -1.612 16.5 13.891 1 98.38 281 GLY B N 1
ATOM 4544 C CA . GLY B 1 281 ? -2.365 17.719 14.18 1 98.38 281 GLY B CA 1
ATOM 4545 C C . GLY B 1 281 ? -3.648 17.453 14.945 1 98.38 281 GLY B C 1
ATOM 4546 O O . GLY B 1 281 ? -3.939 18.125 15.93 1 98.38 281 GLY B O 1
ATOM 4547 N N . LEU B 1 282 ? -4.395 16.484 14.508 1 98.56 282 LEU B N 1
ATOM 4548 C CA . LEU B 1 282 ? -5.641 16.109 15.172 1 98.56 282 LEU B CA 1
ATOM 4549 C C . LEU B 1 282 ? -5.379 15.664 16.609 1 98.56 282 LEU B C 1
ATOM 4551 O O . LEU B 1 282 ? -6.129 16.016 17.516 1 98.56 282 LEU B O 1
ATOM 4555 N N . ALA B 1 283 ? -4.363 14.859 16.766 1 98.25 283 ALA B N 1
ATOM 4556 C CA . ALA B 1 283 ? -3.99 14.391 18.094 1 98.25 283 ALA B CA 1
ATOM 4557 C C . ALA B 1 283 ? -3.686 15.562 19.016 1 98.25 283 ALA B C 1
ATOM 4559 O O . ALA B 1 283 ? -4.066 15.547 20.203 1 98.25 283 ALA B O 1
ATOM 4560 N N . HIS B 1 284 ? -2.975 16.531 18.5 1 97.94 284 HIS B N 1
ATOM 4561 C CA . HIS B 1 284 ? -2.65 17.719 19.281 1 97.94 284 HIS B CA 1
ATOM 4562 C C . HIS B 1 284 ? -3.916 18.438 19.734 1 97.94 284 HIS B C 1
ATOM 4564 O O . HIS B 1 284 ? -4.035 18.828 20.906 1 97.94 284 HIS B O 1
ATOM 4570 N N . LEU B 1 285 ? -4.828 18.625 18.781 1 98.12 285 LEU B N 1
ATOM 4571 C CA . LEU B 1 285 ? -6.086 19.281 19.109 1 98.12 285 LEU B CA 1
ATOM 4572 C C . LEU B 1 285 ? -6.832 18.516 20.188 1 98.12 285 LEU B C 1
ATOM 4574 O O . LEU B 1 285 ? -7.414 19.125 21.094 1 98.12 285 LEU B O 1
ATOM 4578 N N . PHE B 1 286 ? -6.797 17.234 20.078 1 96.69 286 PHE B N 1
ATOM 4579 C CA . PHE B 1 286 ? -7.465 16.359 21.031 1 96.69 286 PHE B CA 1
ATOM 4580 C C . PHE B 1 286 ? -6.801 16.453 22.406 1 96.69 286 PHE B C 1
ATOM 4582 O O . PHE B 1 286 ? -7.48 16.641 23.422 1 96.69 286 PHE B O 1
ATOM 4589 N N . GLU B 1 287 ? -5.527 16.359 22.453 1 94.94 287 GLU B N 1
ATOM 4590 C CA . GLU B 1 287 ? -4.77 16.297 23.688 1 94.94 287 GLU B CA 1
ATOM 4591 C C . GLU B 1 287 ? -4.781 17.625 24.422 1 94.94 287 GLU B C 1
ATOM 4593 O O . GLU B 1 287 ? -4.676 17.672 25.656 1 94.94 287 GLU B O 1
ATOM 4598 N N . THR B 1 288 ? -4.863 18.703 23.703 1 96.56 288 THR B N 1
ATOM 4599 C CA . THR B 1 288 ? -4.863 20.031 24.312 1 96.56 288 THR B CA 1
ATOM 4600 C C . THR B 1 288 ? -6.293 20.516 24.531 1 96.56 288 THR B C 1
ATOM 4602 O O . THR B 1 288 ? -6.516 21.703 24.766 1 96.56 288 THR B O 1
ATOM 4605 N N . ASN B 1 289 ? -7.348 19.641 24.344 1 96.75 289 ASN B N 1
ATOM 4606 C CA . ASN B 1 289 ? -8.758 19.891 24.656 1 96.75 289 ASN B CA 1
ATOM 4607 C C . ASN B 1 289 ? -9.305 21.047 23.828 1 96.75 289 ASN B C 1
ATOM 4609 O O . ASN B 1 289 ? -10.008 21.906 24.359 1 96.75 289 ASN B O 1
ATOM 4613 N N . GLN B 1 290 ? -8.969 21.078 22.578 1 97.38 290 GLN B N 1
ATOM 4614 C CA . GLN B 1 290 ? -9.43 22.156 21.719 1 97.38 290 GLN B CA 1
ATOM 4615 C C . GLN B 1 290 ? -10.656 21.734 20.906 1 97.38 290 GLN B C 1
ATOM 4617 O O . GLN B 1 290 ? -11.25 22.531 20.188 1 97.38 290 GLN B O 1
ATOM 4622 N N . LEU B 1 291 ? -11.016 20.5 21.047 1 97.94 291 LEU B N 1
ATOM 4623 C CA . LEU B 1 291 ? -12.141 19.938 20.297 1 97.94 291 LEU B CA 1
ATOM 4624 C C . LEU B 1 291 ? -13.406 19.922 21.141 1 97.94 291 LEU B C 1
ATOM 4626 O O . LEU B 1 291 ? -13.352 19.594 22.328 1 97.94 291 LEU B O 1
ATOM 4630 N N . ARG B 1 292 ? -14.555 20.266 20.562 1 98 292 ARG B N 1
ATOM 4631 C CA . ARG B 1 292 ? -15.859 20.203 21.203 1 98 292 ARG B CA 1
ATOM 4632 C C . ARG B 1 292 ? -16.844 19.406 20.375 1 98 292 ARG B C 1
ATOM 4634 O O . ARG B 1 292 ? -16.812 19.453 19.141 1 98 292 ARG B O 1
ATOM 4641 N N . PRO B 1 293 ? -17.781 18.766 21.109 1 97.94 293 PRO B N 1
ATOM 4642 C CA . PRO B 1 293 ? -18.797 18 20.375 1 97.94 293 PRO B CA 1
ATOM 4643 C C . PRO B 1 293 ? -19.547 18.844 19.344 1 97.94 293 PRO B C 1
ATOM 4645 O O . PRO B 1 293 ? -19.891 20 19.625 1 97.94 293 PRO B O 1
ATOM 4648 N N . GLY B 1 294 ? -19.703 18.281 18.188 1 97.94 294 GLY B N 1
ATOM 4649 C CA . GLY B 1 294 ? -20.453 18.938 17.125 1 97.94 294 GLY B CA 1
ATOM 4650 C C . GLY B 1 294 ? -19.578 19.688 16.141 1 97.94 294 GLY B C 1
ATOM 4651 O O . GLY B 1 294 ? -20 19.984 15.023 1 97.94 294 GLY B O 1
ATOM 4652 N N . GLN B 1 295 ? -18.375 19.938 16.5 1 98.56 295 GLN B N 1
ATOM 4653 C CA . GLN B 1 295 ? -17.453 20.688 15.641 1 98.56 295 GLN B CA 1
ATOM 4654 C C . GLN B 1 295 ? -16.984 19.828 14.461 1 98.56 295 GLN B C 1
ATOM 4656 O O . GLN B 1 295 ? -16.812 18.609 14.594 1 98.56 295 GLN B O 1
ATOM 4661 N N . PHE B 1 296 ? -16.75 20.5 13.375 1 98.5 296 PHE B N 1
ATOM 4662 C CA . PHE B 1 296 ? -16.156 19.859 12.211 1 98.5 296 PHE B CA 1
ATOM 4663 C C . PHE B 1 296 ? -14.656 20.141 12.156 1 98.5 296 PHE B C 1
ATOM 4665 O O . PHE B 1 296 ? -14.211 21.25 12.453 1 98.5 296 PHE B O 1
ATOM 4672 N N . VAL B 1 297 ? -13.938 19.125 11.859 1 98.69 297 VAL B N 1
ATOM 4673 C CA . VAL B 1 297 ? -12.508 19.219 11.609 1 98.69 297 VAL B CA 1
ATOM 4674 C C . VAL B 1 297 ? -12.188 18.672 10.219 1 98.69 297 VAL B C 1
ATOM 4676 O O . VAL B 1 297 ? -12.648 17.578 9.859 1 98.69 297 VAL B O 1
ATOM 4679 N N . MET B 1 298 ? -11.445 19.422 9.445 1 98.5 298 MET B N 1
ATOM 4680 C CA . MET B 1 298 ? -11.062 18.969 8.109 1 98.5 298 MET B CA 1
ATOM 4681 C C . MET B 1 298 ? -9.586 18.609 8.062 1 98.5 298 MET B C 1
ATOM 4683 O O . MET B 1 298 ? -8.734 19.391 8.492 1 98.5 298 MET B O 1
ATOM 4687 N N . LEU B 1 299 ? -9.305 17.422 7.668 1 98.31 299 LEU B N 1
ATOM 4688 C CA . LEU B 1 299 ? -7.941 16.969 7.395 1 98.31 299 LEU B CA 1
ATOM 4689 C C . LEU B 1 299 ? -7.633 17.047 5.902 1 98.31 299 LEU B C 1
ATOM 4691 O O . LEU B 1 299 ? -8.367 16.484 5.086 1 98.31 299 LEU B O 1
ATOM 4695 N N . ILE B 1 300 ? -6.57 17.766 5.578 1 97.19 300 ILE B N 1
ATOM 4696 C CA . ILE B 1 300 ? -6.215 17.984 4.18 1 97.19 300 ILE B CA 1
ATOM 4697 C C . ILE B 1 300 ? -4.816 17.422 3.91 1 97.19 300 ILE B C 1
ATOM 4699 O O . ILE B 1 300 ? -3.848 17.828 4.555 1 97.19 300 ILE B O 1
ATOM 4703 N N . GLY B 1 301 ? -4.797 16.516 3.002 1 94.38 301 GLY B N 1
ATOM 4704 C CA . GLY B 1 301 ? -3.523 15.891 2.666 1 94.38 301 GLY B CA 1
ATOM 4705 C C . GLY B 1 301 ? -3.109 16.125 1.226 1 94.38 301 GLY B C 1
ATOM 4706 O O . GLY B 1 301 ? -3.902 16.609 0.416 1 94.38 301 GLY B O 1
ATOM 4707 N N . GLY B 1 302 ? -1.836 15.828 0.988 1 89.88 302 GLY B N 1
ATOM 4708 C CA . GLY B 1 302 ? -1.236 15.875 -0.336 1 89.88 302 GLY B CA 1
ATOM 4709 C C . GLY B 1 302 ? 0.077 15.117 -0.424 1 89.88 302 GLY B C 1
ATOM 4710 O O . GLY B 1 302 ? 0.775 14.961 0.58 1 89.88 302 GLY B O 1
ATOM 4711 N N . GLY B 1 303 ? 0.307 14.734 -1.645 1 82.88 303 GLY B N 1
ATOM 4712 C CA . GLY B 1 303 ? 1.548 13.992 -1.804 1 82.88 303 GLY B CA 1
ATOM 4713 C C . GLY B 1 303 ? 2.076 14.016 -3.225 1 82.88 303 GLY B C 1
ATOM 4714 O O . GLY B 1 303 ? 1.392 14.477 -4.141 1 82.88 303 GLY B O 1
ATOM 4715 N N . ALA B 1 304 ? 3.332 13.531 -3.238 1 79.19 304 ALA B N 1
ATOM 4716 C CA . ALA B 1 304 ? 3.957 13.328 -4.543 1 79.19 304 ALA B CA 1
ATOM 4717 C C . ALA B 1 304 ? 3.033 12.547 -5.477 1 79.19 304 ALA B C 1
ATOM 4719 O O . ALA B 1 304 ? 2.316 11.648 -5.039 1 79.19 304 ALA B O 1
ATOM 4720 N N . GLY B 1 305 ? 3.07 12.953 -6.762 1 77.75 305 GLY B N 1
ATOM 4721 C CA . GLY B 1 305 ? 2.125 12.43 -7.734 1 77.75 305 GLY B CA 1
ATOM 4722 C C . GLY B 1 305 ? 0.889 13.297 -7.891 1 77.75 305 GLY B C 1
ATOM 4723 O O . GLY B 1 305 ? 0.056 13.047 -8.766 1 77.75 305 GLY B O 1
ATOM 4724 N N . TRP B 1 306 ? 0.843 14.258 -7.016 1 85.62 306 TRP B N 1
ATOM 4725 C CA . TRP B 1 306 ? -0.18 15.297 -7.039 1 85.62 306 TRP B CA 1
ATOM 4726 C C . TRP B 1 306 ? -1.559 14.711 -6.754 1 85.62 306 TRP B C 1
ATOM 4728 O O . TRP B 1 306 ? -2.479 14.852 -7.562 1 85.62 306 TRP B O 1
ATOM 4738 N N . ARG B 1 307 ? -1.585 14.117 -5.723 1 89.12 307 ARG B N 1
ATOM 4739 C CA . ARG B 1 307 ? -2.807 13.555 -5.156 1 89.12 307 ARG B CA 1
ATOM 4740 C C . ARG B 1 307 ? -3.162 14.242 -3.838 1 89.12 307 ARG B C 1
ATOM 4742 O O . ARG B 1 307 ? -2.289 14.484 -3.004 1 89.12 307 ARG B O 1
ATOM 4749 N N . PHE B 1 308 ? -4.438 14.5 -3.709 1 92.88 308 PHE B N 1
ATOM 4750 C CA . PHE B 1 308 ? -4.91 15.203 -2.523 1 92.88 308 PHE B CA 1
ATOM 4751 C C . PHE B 1 308 ? -6.137 14.516 -1.935 1 92.88 308 PHE B C 1
ATOM 4753 O O . PHE B 1 308 ? -7.012 14.055 -2.672 1 92.88 308 PHE B O 1
ATOM 4760 N N . THR B 1 309 ? -6.102 14.344 -0.693 1 95.88 309 THR B N 1
ATOM 4761 C CA . THR B 1 309 ? -7.227 13.758 0.029 1 95.88 309 THR B CA 1
ATOM 4762 C C . THR B 1 309 ? -7.742 14.727 1.096 1 95.88 309 THR B C 1
ATOM 4764 O O . THR B 1 309 ? -6.953 15.383 1.777 1 95.88 309 THR B O 1
ATOM 4767 N N . CYS B 1 310 ? -9.008 14.852 1.139 1 96.75 310 CYS B N 1
ATOM 4768 C CA . CYS B 1 310 ? -9.672 15.672 2.145 1 96.75 310 CYS B CA 1
ATOM 4769 C C . CYS B 1 310 ? -10.68 14.844 2.934 1 96.75 310 CYS B C 1
ATOM 4771 O O . CYS B 1 310 ? -11.562 14.211 2.352 1 96.75 310 CYS B O 1
ATOM 4773 N N . LEU B 1 311 ? -10.516 14.82 4.234 1 97.56 311 LEU B N 1
ATOM 4774 C CA . LEU B 1 311 ? -11.453 14.156 5.133 1 97.56 311 LEU B CA 1
ATOM 4775 C C . LEU B 1 311 ? -12.156 15.172 6.027 1 97.56 311 LEU B C 1
ATOM 4777 O O . LEU B 1 311 ? -11.539 16.141 6.484 1 97.56 311 LEU B O 1
ATOM 4781 N N . LEU B 1 312 ? -13.43 14.945 6.223 1 98.12 312 LEU B N 1
ATOM 4782 C CA . LEU B 1 312 ? -14.195 15.719 7.184 1 98.12 312 LEU B CA 1
ATOM 4783 C C . LEU B 1 312 ? -14.719 14.836 8.312 1 98.12 312 LEU B C 1
ATOM 4785 O O . LEU B 1 312 ? -15.352 13.812 8.055 1 98.12 312 LEU B O 1
ATOM 4789 N N . ILE B 1 313 ? -14.367 15.266 9.5 1 98.25 313 ILE B N 1
ATOM 4790 C CA . ILE B 1 313 ? -14.883 14.531 10.648 1 98.25 313 ILE B CA 1
ATOM 4791 C C . ILE B 1 313 ? -15.719 15.461 11.523 1 98.25 313 ILE B C 1
ATOM 4793 O O . ILE B 1 313 ? -15.578 16.688 11.453 1 98.25 313 ILE B O 1
ATOM 4797 N N . GLN B 1 314 ? -16.562 14.875 12.258 1 97.94 314 GLN B N 1
ATOM 4798 C CA . GLN B 1 314 ? -17.359 15.594 13.25 1 97.94 314 GLN B CA 1
ATOM 4799 C C . GLN B 1 314 ? -17.141 15.031 14.648 1 97.94 314 GLN B C 1
ATOM 4801 O O . GLN B 1 314 ? -17.281 13.828 14.867 1 97.94 314 GLN B O 1
ATOM 4806 N N . ILE B 1 315 ? -16.797 15.922 15.516 1 98.19 315 ILE B N 1
ATOM 4807 C CA . ILE B 1 315 ? -16.531 15.516 16.891 1 98.19 315 ILE B CA 1
ATOM 4808 C C . ILE B 1 315 ? -17.828 15.102 17.578 1 98.19 315 ILE B C 1
ATOM 4810 O O . ILE B 1 315 ? -18.859 15.758 17.406 1 98.19 315 ILE B O 1
ATOM 4814 N N . VAL B 1 316 ? -17.719 14.023 18.312 1 96.25 316 VAL B N 1
ATOM 4815 C CA . VAL B 1 316 ? -18.875 13.477 19 1 96.25 316 VAL B CA 1
ATOM 4816 C C . VAL B 1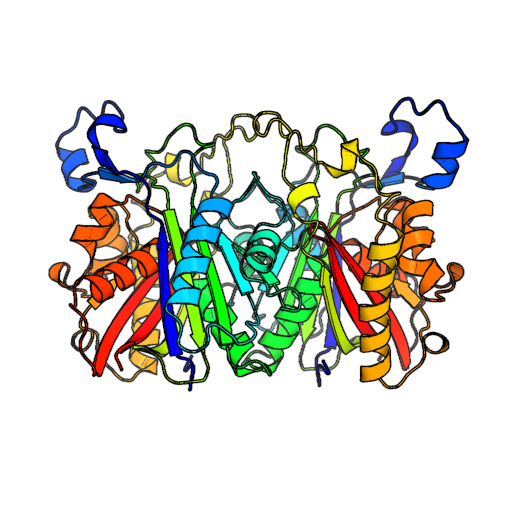 316 ? -18.812 13.836 20.484 1 96.25 316 VAL B C 1
ATOM 4818 O O . VAL B 1 316 ? -17.734 14 21.047 1 96.25 316 VAL B O 1
#